Protein 3NFW (pdb70)

CATH classification: 2.30.110.10

Foldseek 3Di:
DVVVVVVVVLQVVLQDKFFKKWKWFAAPHDIATAIFGQKDFDDVVQGKIKGKAFPPDPRVVRCVVLQWIKIFTAAQVCPVLNVLRVDPDPPSCVPWDWDADPSGITDTPHTQKMFIWGFDDWADDPRIIMTMTGTDDMDGDPPRDPWTWMGGSRDIDIDDVVPDDDDDDDPPVDDDPVD/DDDDDDDPVVVLQVVLQDKFFKKWKWFAAPRAIDIAIFGQKAFDDVVQGKIKGKAFPPDPRVVRLVVVQWMKIFTAAQVCPVLNVLRPDPDPRSCVPWDWDADPVGITDTPHTQKMWIWGWDDWADDPRIIMTMTGTDDMDRPPHDDPWTWMGGSRDIDIDDVVPDDADDDPPPVDDDPPHD/DVVVVVVVVVLQVVLQDKFFKKWKWFDAPNHIDTAIFGQKAFDDVVQGKIKGKAFPPDPRVVRCVVVQWMKIFTAAQVCPVLNVLRVDPDPPSCVVWDWDADPSGITDTPPTQKMFIWGFDDWADDPRIIMTMTGTDDMDGDPPRDPWTWMGGSRDIDIDDVVPDDADDDDPPVDDDPPHD/DDDDDDDPVVVLQVVLQDKFFKKWKWFDAPRDIDTAIFGQKAFDDVVQGKIKGKAFPPDPRVVRLVVLQWMKIFTAAQVCPVLNVLRVDPPPRSCVPWDWDADPSGITDTPPTQKMFIWGWDDWADDPRIIMTMTGTPDMDRPPHDDPWTWMGGSRDIDIDDVVPDDADDDPPPPPDDPPHD

InterPro domains:
  IPR002563 Flavin reductase like domain [PF01613] (17-162)
  IPR002563 Flavin reductase like domain [SM00903] (16-161)
  IPR012349 FMN-binding split barrel [G3DSA:2.30.110.10] (4-189)
  IPR050268 NADH-dependent flavin reductase [PTHR30466] (6-169)
  IPR054682 Flavin-dependent monooxygenase, reductase subunit HsaB [NF045630] (4-189)

Structure (mmCIF, N/CA/C/O backbone):
data_3NFW
#
_entry.id   3NFW
#
_cell.length_a   48.450
_cell.length_b   91.020
_cell.length_c   165.640
_cell.angle_alpha   90.00
_cell.angle_beta   90.00
_cell.angle_gamma   90.00
#
_symmetry.space_group_name_H-M   'P 21 21 21'
#
loop_
_entity.id
_entity.type
_entity.pdbx_description
1 polymer 'Flavin reductase-like, FMN-binding protein'
2 non-polymer GLYCEROL
3 water water
#
loop_
_atom_site.group_PDB
_atom_site.id
_atom_site.type_symbol
_atom_site.label_atom_id
_atom_site.label_alt_id
_atom_site.label_comp_id
_atom_site.label_asym_id
_atom_site.label_entity_id
_atom_site.label_seq_id
_atom_site.pdbx_PDB_ins_code
_atom_site.Cartn_x
_atom_site.Cartn_y
_atom_site.Cartn_z
_atom_site.occupancy
_atom_site.B_iso_or_equiv
_atom_site.auth_seq_id
_atom_site.auth_comp_id
_atom_site.auth_asym_id
_atom_site.auth_atom_id
_atom_site.pdbx_PDB_model_num
ATOM 1 N N . ALA A 1 25 ? 46.362 -2.631 17.193 1.00 33.21 3 ALA A N 1
ATOM 2 C CA . ALA A 1 25 ? 46.022 -1.405 16.402 1.00 32.89 3 ALA A CA 1
ATOM 3 C C . ALA A 1 25 ? 44.518 -1.293 16.157 1.00 32.39 3 ALA A C 1
ATOM 4 O O . ALA A 1 25 ? 43.986 -0.185 16.013 1.00 31.67 3 ALA A O 1
ATOM 6 N N . GLU A 1 26 ? 43.845 -2.442 16.107 1.00 32.00 4 GLU A N 1
ATOM 7 C CA . GLU A 1 26 ? 42.383 -2.499 16.015 1.00 31.19 4 GLU A CA 1
ATOM 8 C C . GLU A 1 26 ? 41.751 -1.882 17.265 1.00 30.18 4 GLU A C 1
ATOM 9 O O . GLU A 1 26 ? 40.831 -1.052 17.170 1.00 29.88 4 GLU A O 1
ATOM 11 N N . ALA A 1 27 ? 42.262 -2.277 18.431 1.00 29.20 5 ALA A N 1
ATOM 12 C CA . ALA A 1 27 ? 41.754 -1.784 19.708 1.00 27.64 5 ALA A CA 1
ATOM 13 C C . ALA A 1 27 ? 42.025 -0.288 19.913 1.00 26.68 5 ALA A C 1
ATOM 14 O O . ALA A 1 27 ? 41.207 0.403 20.508 1.00 25.37 5 ALA A O 1
ATOM 16 N N . ILE A 1 28 ? 43.167 0.203 19.427 1.00 25.81 6 ILE A N 1
ATOM 17 C CA . ILE A 1 28 ? 43.453 1.642 19.477 1.00 25.11 6 ILE A CA 1
ATOM 18 C C . ILE A 1 28 ? 42.512 2.440 18.573 1.00 24.56 6 ILE A C 1
ATOM 19 O O . ILE A 1 28 ? 42.055 3.533 18.952 1.00 23.26 6 ILE A O 1
ATOM 24 N N . ASP A 1 29 ? 42.219 1.893 17.392 1.00 24.51 7 ASP A N 1
ATOM 25 C CA . ASP A 1 29 ? 41.273 2.523 16.462 1.00 24.20 7 ASP A CA 1
ATOM 26 C C . ASP A 1 29 ? 39.899 2.675 17.108 1.00 23.47 7 ASP A C 1
ATOM 27 O O . ASP A 1 29 ? 39.234 3.705 16.954 1.00 23.15 7 ASP A O 1
ATOM 29 N N . GLN A 1 30 ? 39.488 1.642 17.838 1.00 23.05 8 GLN A N 1
ATOM 30 C CA . GLN A 1 30 ? 38.203 1.649 18.530 1.00 22.51 8 GLN A CA 1
ATOM 31 C C . GLN A 1 30 ? 38.202 2.647 19.698 1.00 21.03 8 GLN A C 1
ATOM 32 O O . GLN A 1 30 ? 37.221 3.357 19.898 1.00 20.01 8 GLN A O 1
ATOM 38 N N . ARG A 1 31 ? 39.314 2.738 20.433 1.00 20.38 9 ARG A N 1
ATOM 39 C CA . ARG A 1 31 ? 39.465 3.735 21.509 1.00 19.55 9 ARG A CA 1
ATOM 40 C C . ARG A 1 31 ? 39.360 5.176 20.995 1.00 19.61 9 ARG A C 1
ATOM 41 O O . ARG A 1 31 ? 38.711 6.021 21.621 1.00 18.97 9 ARG A O 1
ATOM 49 N N . THR A 1 32 ? 39.966 5.450 19.838 1.00 19.18 10 THR A N 1
ATOM 50 C CA . THR A 1 32 ? 39.830 6.756 19.183 1.00 18.92 10 THR A CA 1
ATOM 51 C C . THR A 1 32 ? 38.391 7.114 18.800 1.00 17.71 10 THR A C 1
ATOM 52 O O . THR A 1 32 ? 37.981 8.252 19.022 1.00 17.38 10 THR A O 1
ATOM 56 N N . PHE A 1 33 ? 37.656 6.175 18.200 1.00 16.78 11 PHE A N 1
ATOM 57 C CA . PHE A 1 33 ? 36.223 6.362 17.922 1.00 16.28 11 PHE A CA 1
ATOM 58 C C . PHE A 1 33 ? 35.483 6.742 19.210 1.00 15.74 11 PHE A C 1
ATOM 59 O O . PHE A 1 33 ? 34.738 7.718 19.240 1.00 14.77 11 PHE A O 1
ATOM 67 N N . ARG A 1 34 ? 35.694 5.983 20.283 1.00 15.27 12 ARG A N 1
ATOM 68 C CA . ARG A 1 34 ? 34.998 6.274 21.547 1.00 16.17 12 ARG A CA 1
ATOM 69 C C . ARG A 1 34 ? 35.284 7.677 22.090 1.00 15.78 12 ARG A C 1
ATOM 70 O O . ARG A 1 34 ? 34.367 8.389 22.527 1.00 15.24 12 ARG A O 1
ATOM 78 N N . ARG A 1 35 ? 36.557 8.078 22.066 1.00 14.96 13 ARG A N 1
ATOM 79 C CA . ARG A 1 35 ? 36.976 9.397 22.575 1.00 14.97 13 ARG A CA 1
ATOM 80 C C . ARG A 1 35 ? 36.441 10.577 21.757 1.00 14.76 13 ARG A C 1
ATOM 81 O O . ARG A 1 35 ? 35.889 11.524 22.319 1.00 14.71 13 ARG A O 1
ATOM 89 N N . VAL A 1 36 ? 36.618 10.522 20.435 1.00 14.01 14 VAL A N 1
ATOM 90 C CA . VAL A 1 36 ? 36.167 11.580 19.528 1.00 14.05 14 VAL A CA 1
ATOM 91 C C . VAL A 1 36 ? 34.638 11.698 19.495 1.00 13.08 14 VAL A C 1
ATOM 92 O O . VAL A 1 36 ? 34.098 12.799 19.639 1.00 13.18 14 VAL A O 1
ATOM 96 N N . LEU A 1 37 ? 33.930 10.580 19.316 1.00 12.69 15 LEU A N 1
ATOM 97 C CA . LEU A 1 37 ? 32.448 10.630 19.364 1.00 11.98 15 LEU A CA 1
ATOM 98 C C . LEU A 1 37 ? 31.886 11.080 20.725 1.00 11.14 15 LEU A C 1
ATOM 99 O O . LEU A 1 37 ? 30.775 11.633 20.812 1.00 10.57 15 LEU A O 1
ATOM 104 N N . GLY A 1 38 ? 32.672 10.876 21.785 1.00 9.69 16 GLY A N 1
ATOM 105 C CA . GLY A 1 38 ? 32.332 11.385 23.120 1.00 10.65 16 GLY A CA 1
ATOM 106 C C . GLY A 1 38 ? 32.295 12.905 23.239 1.00 9.55 16 GLY A C 1
ATOM 107 O O . GLY A 1 38 ? 31.711 13.438 24.197 1.00 9.70 16 GLY A O 1
ATOM 108 N N . GLN A 1 39 ? 32.903 13.612 22.279 1.00 8.64 17 GLN A N 1
ATOM 109 C CA . GLN A 1 39 ? 32.803 15.080 22.255 1.00 8.46 17 GLN A CA 1
ATOM 110 C C . GLN A 1 39 ? 31.386 15.597 21.945 1.00 7.82 17 GLN A C 1
ATOM 111 O O . GLN A 1 39 ? 31.111 16.775 22.214 1.00 8.36 17 GLN A O 1
ATOM 117 N N . PHE A 1 40 ? 30.501 14.741 21.408 1.00 7.99 18 PHE A N 1
ATOM 118 C CA . PHE A 1 40 ? 29.078 15.111 21.225 1.00 8.40 18 PHE A CA 1
ATOM 119 C C . PHE A 1 40 ? 28.302 14.795 22.514 1.00 7.88 18 PHE A C 1
ATOM 120 O O . PHE A 1 40 ? 28.067 13.614 22.866 1.00 7.95 18 PHE A O 1
ATOM 128 N N . CYS A 1 41 ? 27.959 15.856 23.256 1.00 7.64 19 CYS A N 1
ATOM 129 C CA . CYS A 1 41 ? 27.251 15.721 24.539 1.00 8.07 19 CYS A CA 1
ATOM 130 C C . CYS A 1 41 ? 25.800 15.296 24.304 1.00 7.50 19 CYS A C 1
ATOM 131 O O . CYS A 1 41 ? 25.184 15.699 23.305 1.00 8.37 19 CYS A O 1
ATOM 134 N N . THR A 1 42 ? 25.256 14.470 25.210 1.00 8.52 20 THR A N 1
ATOM 135 C CA . THR A 1 42 ? 23.847 14.001 25.117 1.00 8.38 20 THR A CA 1
ATOM 136 C C . THR A 1 42 ? 23.171 13.951 26.493 1.00 8.50 20 THR A C 1
ATOM 137 O O . THR A 1 42 ? 23.841 13.937 27.532 1.00 8.61 20 THR A O 1
ATOM 141 N N . GLY A 1 43 ? 21.841 13.933 26.502 1.00 7.20 21 GLY A N 1
ATOM 142 C CA . GLY A 1 43 ? 21.080 13.459 27.684 1.00 7.85 21 GLY A CA 1
ATOM 143 C C . GLY A 1 43 ? 21.183 11.944 27.879 1.00 7.53 21 GLY A C 1
ATOM 144 O O . GLY A 1 43 ? 21.968 11.280 27.183 1.00 9.14 21 GLY A O 1
ATOM 145 N N . VAL A 1 44 ? 20.423 11.409 28.844 1.00 6.97 22 VAL A N 1
ATOM 146 C CA . VAL A 1 44 ? 20.418 9.976 29.176 1.00 7.72 22 VAL A CA 1
ATOM 147 C C . VAL A 1 44 ? 18.962 9.521 29.307 1.00 7.55 22 VAL A C 1
ATOM 148 O O . VAL A 1 44 ? 18.138 10.189 29.977 1.00 8.39 22 VAL A O 1
ATOM 152 N N . THR A 1 45 ? 18.614 8.405 28.650 1.00 8.00 23 THR A N 1
ATOM 153 C CA . THR A 1 45 ? 17.277 7.802 28.771 1.00 8.35 23 THR A CA 1
ATOM 154 C C . THR A 1 45 ? 17.339 6.399 29.414 1.00 8.29 23 THR A C 1
ATOM 155 O O . THR A 1 45 ? 18.370 5.731 29.347 1.00 8.48 23 THR A O 1
ATOM 159 N N . ILE A 1 46 ? 16.250 5.976 30.070 1.00 7.96 24 ILE A N 1
ATOM 160 C CA . ILE A 1 46 ? 15.977 4.535 30.304 1.00 8.14 24 ILE A CA 1
ATOM 161 C C . ILE A 1 46 ? 14.760 4.141 29.467 1.00 8.66 24 ILE A C 1
ATOM 162 O O . ILE A 1 46 ? 13.687 4.738 29.604 1.00 8.28 24 ILE A O 1
ATOM 167 N N . ILE A 1 47 ? 14.937 3.144 28.600 1.00 8.42 25 ILE A N 1
ATOM 168 C CA . ILE A 1 47 ? 13.895 2.672 27.666 1.00 8.64 25 ILE A CA 1
ATOM 169 C C . ILE A 1 47 ? 13.374 1.334 28.215 1.00 9.07 25 ILE A C 1
ATOM 170 O O . ILE A 1 47 ? 14.170 0.426 28.500 1.00 9.88 25 ILE A O 1
ATOM 175 N N . THR A 1 48 ? 12.051 1.253 28.415 1.00 9.47 26 THR A N 1
ATOM 176 C CA . THR A 1 48 ? 11.436 0.177 29.226 1.00 10.26 26 THR A CA 1
ATOM 177 C C . THR A 1 48 ? 10.271 -0.541 28.530 1.00 10.82 26 THR A C 1
ATOM 178 O O . THR A 1 48 ? 9.625 0.019 27.642 1.00 10.27 26 THR A O 1
ATOM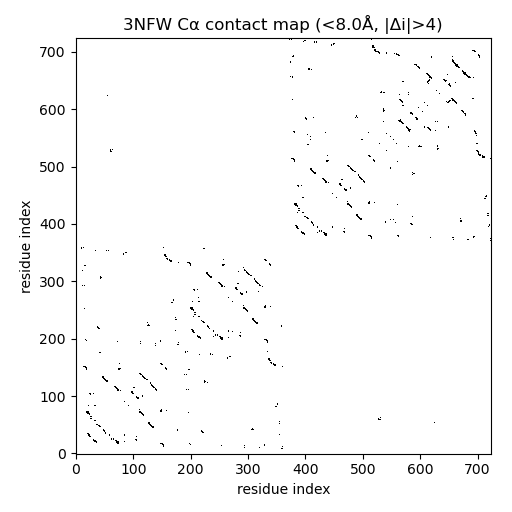 182 N N . THR A 1 49 ? 9.981 -1.764 28.995 1.00 11.40 27 THR A N 1
ATOM 183 C CA . THR A 1 49 ? 8.752 -2.508 28.633 1.00 13.88 27 THR A CA 1
ATOM 184 C C . THR A 1 49 ? 8.341 -3.447 29.783 1.00 14.88 27 THR A C 1
ATOM 185 O O . THR A 1 49 ? 9.020 -3.506 30.795 1.00 13.40 27 THR A O 1
ATOM 189 N N . VAL A 1 50 ? 7.221 -4.147 29.612 1.00 18.33 28 VAL A N 1
ATOM 190 C CA . VAL A 1 50 ? 6.822 -5.243 30.496 1.00 21.39 28 VAL A CA 1
ATOM 191 C C . VAL A 1 50 ? 6.619 -6.420 29.576 1.00 23.20 28 VAL A C 1
ATOM 192 O O . VAL A 1 50 ? 5.921 -6.309 28.560 1.00 24.00 28 VAL A O 1
ATOM 196 N N . HIS A 1 51 ? 7.245 -7.534 29.923 1.00 24.83 29 HIS A N 1
ATOM 197 C CA . HIS A 1 51 ? 7.129 -8.756 29.137 1.00 27.03 29 HIS A CA 1
ATOM 198 C C . HIS A 1 51 ? 6.733 -9.895 30.070 1.00 27.90 29 HIS A C 1
ATOM 199 O O . HIS A 1 51 ? 7.460 -10.232 31.018 1.00 28.58 29 HIS A O 1
ATOM 201 N N . GLU A 1 52 ? 5.553 -10.459 29.818 1.00 28.93 30 GLU A N 1
ATOM 202 C CA . GLU A 1 52 ? 4.957 -11.462 30.709 1.00 29.62 30 GLU A CA 1
ATOM 203 C C . GLU A 1 52 ? 5.060 -11.072 32.195 1.00 29.53 30 GLU A C 1
ATOM 204 O O . GLU A 1 52 ? 5.591 -11.825 33.015 1.00 30.65 30 GLU A O 1
ATOM 206 N N . GLY A 1 53 ? 4.581 -9.872 32.522 1.00 28.66 31 GLY A N 1
ATOM 207 C CA . GLY A 1 53 ? 4.404 -9.458 33.917 1.00 27.48 31 GLY A CA 1
ATOM 208 C C . GLY A 1 53 ? 5.507 -8.718 34.662 1.00 25.89 31 GLY A C 1
ATOM 209 O O . GLY A 1 53 ? 5.225 -8.078 35.685 1.00 26.79 31 GLY A O 1
ATOM 210 N N . ASN A 1 54 ? 6.750 -8.807 34.183 1.00 24.17 32 ASN A N 1
ATOM 211 C CA A ASN A 1 54 ? 7.888 -8.196 34.877 0.50 22.94 32 ASN A CA 1
ATOM 212 C CA B ASN A 1 54 ? 7.892 -8.196 34.874 0.50 22.96 32 ASN A CA 1
ATOM 213 C C . ASN A 1 54 ? 8.470 -6.987 34.135 1.00 21.50 32 ASN A C 1
ATOM 214 O O . ASN A 1 54 ? 8.521 -6.982 32.902 1.00 21.06 32 ASN A O 1
ATOM 223 N N . PRO A 1 55 ? 8.907 -5.952 34.888 1.00 19.68 33 PRO A N 1
ATOM 224 C CA . PRO A 1 55 ? 9.480 -4.797 34.176 1.00 17.81 33 PRO A CA 1
ATOM 225 C C . PRO A 1 55 ? 10.906 -5.058 33.646 1.00 16.83 33 PRO A C 1
ATOM 226 O O . PRO A 1 55 ? 11.715 -5.730 34.316 1.00 17.78 33 PRO A O 1
ATOM 230 N N . VAL A 1 56 ? 11.196 -4.522 32.456 1.00 15.16 34 VAL A N 1
ATOM 231 C CA . VAL A 1 56 ? 12.492 -4.685 31.771 1.00 14.69 34 VAL A CA 1
ATOM 232 C C . VAL A 1 56 ? 12.966 -3.293 31.310 1.00 13.44 34 VAL A C 1
ATOM 233 O O . VAL A 1 56 ? 12.147 -2.482 30.880 1.00 12.91 34 VAL A O 1
ATOM 237 N N . GLY A 1 57 ? 14.267 -2.999 31.411 1.00 12.01 35 GLY A N 1
ATOM 238 C CA . GLY A 1 57 ? 14.802 -1.751 30.834 1.00 11.99 35 GLY A CA 1
ATOM 239 C C . GLY A 1 57 ? 16.293 -1.728 30.553 1.00 10.97 35 GLY A C 1
ATOM 240 O O . GLY A 1 57 ? 17.034 -2.591 31.038 1.00 11.18 35 GLY A O 1
ATOM 241 N N . PHE A 1 58 ? 16.738 -0.717 29.801 1.00 10.33 36 PHE A N 1
ATOM 242 C CA . PHE A 1 58 ? 18.165 -0.461 29.560 1.00 10.16 36 PHE A CA 1
ATOM 243 C C . PHE A 1 58 ? 18.454 1.039 29.408 1.00 9.85 36 PHE A C 1
ATOM 244 O O . PHE A 1 58 ? 17.577 1.789 28.995 1.00 9.77 36 PHE A O 1
ATOM 252 N N . ALA A 1 59 ? 19.666 1.458 29.772 1.00 9.71 37 ALA A N 1
ATOM 253 C CA . ALA A 1 59 ? 20.130 2.843 29.580 1.00 10.15 37 ALA A CA 1
ATOM 254 C C . ALA A 1 59 ? 20.581 3.077 28.134 1.00 10.51 37 ALA A C 1
ATOM 255 O O . ALA A 1 59 ? 21.203 2.195 27.509 1.00 11.64 37 ALA A O 1
ATOM 257 N N . CYS A 1 60 ? 20.258 4.255 27.586 1.00 9.60 38 CYS A N 1
ATOM 258 C CA . CYS A 1 60 ? 20.556 4.562 26.174 1.00 9.97 38 CYS A CA 1
ATOM 259 C C . CYS A 1 60 ? 20.856 6.061 25.946 1.00 9.31 38 CYS A C 1
ATOM 260 O O . CYS A 1 60 ? 20.109 6.927 26.429 1.00 9.97 38 CYS A O 1
ATOM 263 N N . GLN A 1 61 ? 21.929 6.368 25.198 1.00 8.77 39 GLN A N 1
ATOM 264 C CA . GLN A 1 61 ? 22.194 7.759 24.775 1.00 9.46 39 GLN A CA 1
ATOM 265 C C . GLN A 1 61 ? 21.998 8.029 23.268 1.00 9.76 39 GLN A C 1
ATOM 266 O O . GLN A 1 61 ? 22.008 9.197 22.850 1.00 9.94 39 GLN A O 1
ATOM 272 N N . SER A 1 62 ? 21.823 6.965 22.471 1.00 10.15 40 SER A N 1
ATOM 273 C CA . SER A 1 62 ? 21.675 7.058 21.005 1.00 11.35 40 SER A CA 1
ATOM 274 C C . SER A 1 62 ? 20.212 7.282 20.614 1.00 11.73 40 SER A C 1
ATOM 275 O O . SER A 1 62 ? 19.632 6.545 19.792 1.00 13.08 40 SER A O 1
ATOM 278 N N . PHE A 1 63 ? 19.629 8.313 21.214 1.00 11.43 41 PHE A N 1
ATOM 279 C CA . PHE A 1 63 ? 18.220 8.669 21.068 1.00 10.42 41 PHE A CA 1
ATOM 280 C C . PHE A 1 63 ? 18.078 9.998 20.305 1.00 9.67 41 PHE A C 1
ATOM 281 O O . PHE A 1 63 ? 18.933 10.891 20.426 1.00 9.71 41 PHE A O 1
ATOM 289 N N . ALA A 1 64 ? 17.011 10.137 19.505 1.00 9.13 42 ALA A N 1
ATOM 290 C CA . ALA A 1 64 ? 16.700 11.422 18.828 1.00 9.20 42 ALA A CA 1
ATOM 291 C C . ALA A 1 64 ? 15.224 11.585 18.471 1.00 8.88 42 ALA A C 1
ATOM 292 O O . ALA A 1 64 ? 14.549 10.615 18.171 1.00 9.43 42 ALA A O 1
ATOM 294 N N . ALA A 1 65 ? 14.730 12.827 18.495 1.00 9.18 43 ALA A N 1
ATOM 295 C CA . ALA A 1 65 ? 13.462 13.158 17.829 1.00 8.85 43 ALA A CA 1
ATOM 296 C C . ALA A 1 65 ? 13.631 13.005 16.301 1.00 9.25 43 ALA A C 1
ATOM 297 O O . ALA A 1 65 ? 14.651 13.443 15.747 1.00 9.60 43 ALA A O 1
ATOM 299 N N . LEU A 1 66 ? 12.658 12.371 15.630 1.00 8.63 44 LEU A N 1
ATOM 300 C CA . LEU A 1 66 ? 12.763 12.034 14.185 1.00 8.93 44 LEU A CA 1
ATOM 301 C C . LEU A 1 66 ? 11.790 12.783 13.258 1.00 9.89 44 LEU A C 1
ATOM 302 O O . LEU A 1 66 ? 12.216 13.320 12.227 1.00 10.86 44 LEU A O 1
ATOM 307 N N . SER A 1 67 ? 10.503 12.800 13.601 1.00 10.28 45 SER A N 1
ATOM 308 C CA . SER A 1 67 ? 9.479 13.354 12.685 1.00 10.79 45 SER A CA 1
ATOM 309 C C . SER A 1 67 ? 8.331 13.959 13.473 1.00 11.64 45 SER A C 1
ATOM 310 O O . SER A 1 67 ? 7.980 13.462 14.533 1.00 10.95 45 SER A O 1
ATOM 313 N N . LEU A 1 68 ? 7.739 15.034 12.943 1.00 12.49 46 LEU A N 1
ATOM 314 C CA . LEU A 1 68 ? 6.578 15.668 13.571 1.00 15.13 46 LEU A CA 1
ATOM 315 C C . LEU A 1 68 ? 5.263 15.076 13.042 1.00 16.21 46 LEU A C 1
ATOM 316 O O . LEU A 1 68 ? 4.341 14.790 13.820 1.00 17.47 46 LEU A O 1
ATOM 321 N N . ASP A 1 69 ? 5.185 14.889 11.725 1.00 17.05 47 ASP A N 1
ATOM 322 C CA . ASP A 1 69 ? 4.000 14.339 11.070 1.00 18.51 47 ASP A CA 1
ATOM 323 C C . ASP A 1 69 ? 4.409 13.238 10.079 1.00 17.54 47 ASP A C 1
ATOM 324 O O . ASP A 1 69 ? 4.915 13.547 8.984 1.00 18.81 47 ASP A O 1
ATOM 329 N N . PRO A 1 70 ? 4.244 11.950 10.469 1.00 16.59 48 PRO A N 1
ATOM 330 C CA . PRO A 1 70 ? 3.713 11.450 11.755 1.00 15.67 48 PRO A CA 1
ATOM 331 C C . PRO A 1 70 ? 4.718 11.648 12.903 1.00 14.23 48 PRO A C 1
ATOM 332 O O . PRO A 1 70 ? 5.903 11.816 12.642 1.00 13.12 48 PRO A O 1
ATOM 336 N N . PRO A 1 71 ? 4.254 11.621 14.168 1.00 12.82 49 PRO A N 1
ATOM 337 C CA . PRO A 1 71 ? 5.176 11.825 15.304 1.00 11.71 49 PRO A CA 1
ATOM 338 C C . PRO A 1 71 ? 6.034 10.569 15.583 1.00 11.55 49 PRO A C 1
ATOM 339 O O . PRO A 1 71 ? 5.501 9.519 15.990 1.00 11.97 49 PRO A O 1
ATOM 343 N N . LEU A 1 72 ? 7.341 10.680 15.332 1.00 9.99 50 LEU A N 1
ATOM 344 C CA . LEU A 1 72 ? 8.282 9.546 15.477 1.00 9.42 50 LEU A CA 1
ATOM 345 C C . LEU A 1 72 ? 9.518 9.925 16.272 1.00 8.88 50 LEU A C 1
ATOM 346 O O . LEU A 1 72 ? 9.949 11.086 16.231 1.00 8.69 50 LEU A O 1
ATOM 351 N N . VAL A 1 73 ? 10.073 8.924 16.969 1.00 8.48 51 VAL A N 1
ATOM 352 C CA . VAL A 1 73 ? 11.422 8.988 17.591 1.00 8.77 51 VAL A CA 1
ATOM 353 C C . VAL A 1 73 ? 12.298 7.815 17.098 1.00 8.34 51 VAL A C 1
ATOM 354 O O . VAL A 1 73 ? 11.794 6.860 16.469 1.00 8.74 51 VAL A O 1
ATOM 358 N N . LEU A 1 74 ? 13.606 7.878 17.374 1.00 8.16 52 LEU A N 1
ATOM 359 C CA . LEU A 1 74 ? 14.480 6.707 17.153 1.00 8.89 52 LEU A CA 1
ATOM 360 C C . LEU A 1 74 ? 15.425 6.419 18.308 1.00 8.49 52 LEU A C 1
ATOM 361 O O . LEU A 1 74 ? 15.781 7.329 19.072 1.00 8.85 52 LEU A O 1
ATOM 366 N N . PHE A 1 75 ? 15.843 5.154 18.421 1.00 7.93 53 PHE A N 1
ATOM 367 C CA . PHE A 1 75 ? 16.945 4.755 19.343 1.00 8.34 53 PHE A CA 1
ATOM 368 C C . PHE A 1 75 ? 17.746 3.586 18.754 1.00 8.80 53 PHE A C 1
ATOM 369 O O . PHE A 1 75 ? 17.240 2.862 17.890 1.00 7.62 53 PHE A O 1
ATOM 377 N N . CYS A 1 76 ? 18.990 3.424 19.214 1.00 8.41 54 CYS A N 1
ATOM 378 C CA . CYS A 1 76 ? 19.921 2.455 18.597 1.00 8.83 54 CYS A CA 1
ATOM 379 C C . CYS A 1 76 ? 20.474 1.467 19.631 1.00 9.24 54 CYS A C 1
ATOM 380 O O . CYS A 1 76 ? 21.499 1.749 20.272 1.00 10.05 54 CYS A O 1
ATOM 383 N N . PRO A 1 77 ? 19.810 0.299 19.796 1.00 8.67 55 PRO A N 1
ATOM 384 C CA . PRO A 1 77 ? 20.358 -0.742 20.690 1.00 9.31 55 PRO A CA 1
ATOM 385 C C . PRO A 1 77 ? 21.470 -1.574 20.021 1.00 9.99 55 PRO A C 1
ATOM 386 O O . PRO A 1 77 ? 21.544 -1.642 18.783 1.00 10.29 55 PRO A O 1
ATOM 390 N N . THR A 1 78 ? 22.340 -2.197 20.820 1.00 10.72 56 THR A N 1
ATOM 391 C CA . THR A 1 78 ? 23.338 -3.133 20.249 1.00 11.81 56 THR A CA 1
ATOM 392 C C . THR A 1 78 ? 22.647 -4.399 19.692 1.00 12.37 56 THR A C 1
ATOM 393 O O . THR A 1 78 ? 21.538 -4.749 20.115 1.00 12.22 56 THR A O 1
ATOM 397 N N . LYS A 1 79 ? 23.302 -5.073 18.749 1.00 13.27 57 LYS A N 1
ATOM 398 C CA . LYS A 1 79 ? 22.779 -6.321 18.182 1.00 14.52 57 LYS A CA 1
ATOM 399 C C . LYS A 1 79 ? 22.810 -7.460 19.204 1.00 14.94 57 LYS A C 1
ATOM 400 O O . LYS A 1 79 ? 22.122 -8.483 19.023 1.00 16.33 57 LYS A O 1
ATOM 406 N N . VAL A 1 80 ? 23.599 -7.283 20.264 1.00 15.00 58 VAL A N 1
ATOM 407 C CA . VAL A 1 80 ? 23.684 -8.265 21.358 1.00 15.87 58 VAL A CA 1
ATOM 408 C C . VAL A 1 80 ? 22.808 -7.960 22.599 1.00 16.21 58 VAL A C 1
ATOM 409 O O . VAL A 1 80 ? 22.849 -8.696 23.588 1.00 17.70 58 VAL A O 1
ATOM 413 N N . SER A 1 81 ? 22.012 -6.891 22.533 1.00 16.08 59 SER A N 1
ATOM 414 C CA . SER A 1 81 ? 21.130 -6.460 23.635 1.00 16.18 59 SER A CA 1
ATOM 415 C C . SER A 1 81 ? 19.995 -7.433 23.990 1.00 17.01 59 SER A C 1
ATOM 416 O O . SER A 1 81 ? 19.165 -7.756 23.138 1.00 18.57 59 SER A O 1
ATOM 419 N N . ARG A 1 82 ? 19.943 -7.874 25.249 1.00 16.27 60 ARG A N 1
ATOM 420 C CA . ARG A 1 82 ? 18.821 -8.689 25.733 1.00 17.16 60 ARG A CA 1
ATOM 421 C C . ARG A 1 82 ? 17.548 -7.868 25.945 1.00 15.77 60 ARG A C 1
ATOM 422 O O . ARG A 1 82 ? 16.429 -8.352 25.709 1.00 15.73 60 ARG A O 1
ATOM 430 N N . SER A 1 83 ? 17.718 -6.618 26.377 1.00 15.14 61 SER A N 1
ATOM 431 C CA . SER A 1 83 ? 16.580 -5.743 26.650 1.00 14.43 61 SER A CA 1
ATOM 432 C C . SER A 1 83 ? 15.784 -5.372 25.398 1.00 13.31 61 SER A C 1
ATOM 433 O O . SER A 1 83 ? 14.548 -5.378 25.430 1.00 13.06 61 SER A O 1
ATOM 436 N N . TRP A 1 84 ? 16.477 -5.055 24.297 1.00 12.48 62 TRP A N 1
ATOM 437 C CA . TRP A 1 84 ? 15.787 -4.819 23.025 1.00 11.95 62 TRP A CA 1
ATOM 438 C C . TRP A 1 84 ? 14.922 -6.019 22.589 1.00 11.63 62 TRP A C 1
ATOM 439 O O . TRP A 1 84 ? 13.828 -5.821 22.065 1.00 11.17 62 TRP A O 1
ATOM 450 N N . LYS A 1 85 ? 15.390 -7.252 22.811 1.00 11.57 63 LYS A N 1
ATOM 451 C CA . LYS A 1 85 ? 14.584 -8.413 22.396 1.00 11.45 63 LYS A CA 1
ATOM 452 C C . LYS A 1 85 ? 13.230 -8.512 23.128 1.00 12.39 63 LYS A C 1
ATOM 453 O O . LYS A 1 85 ? 12.225 -8.939 22.536 1.00 12.19 63 LYS A O 1
ATOM 459 N N . ALA A 1 86 ? 13.190 -8.096 24.399 1.00 12.29 64 ALA A N 1
ATOM 460 C CA . ALA A 1 86 ? 11.902 -7.979 25.115 1.00 12.45 64 ALA A CA 1
ATOM 461 C C . ALA A 1 86 ? 10.955 -6.899 24.537 1.00 12.23 64 ALA A C 1
ATOM 462 O O . ALA A 1 86 ? 9.745 -7.101 24.494 1.00 12.69 64 ALA A O 1
ATOM 464 N N . ILE A 1 87 ? 11.510 -5.748 24.137 1.00 12.09 65 ILE A N 1
ATOM 465 C CA . ILE A 1 87 ? 10.747 -4.697 23.448 1.00 11.98 65 ILE A CA 1
ATOM 466 C C . ILE A 1 87 ? 10.219 -5.176 22.082 1.00 12.15 65 ILE A C 1
ATOM 467 O O . ILE A 1 87 ? 9.046 -4.945 21.726 1.00 13.00 65 ILE A O 1
ATOM 472 N N . GLU A 1 88 ? 11.076 -5.840 21.308 1.00 12.03 66 GLU A N 1
ATOM 473 C CA . GLU A 1 88 ? 10.664 -6.394 20.014 1.00 13.42 66 GLU A CA 1
ATOM 474 C C . GLU A 1 88 ? 9.488 -7.383 20.159 1.00 13.37 66 GLU A C 1
ATOM 475 O O . GLU A 1 88 ? 8.572 -7.417 19.315 1.00 14.54 66 GLU A O 1
ATOM 481 N N . ALA A 1 89 ? 9.508 -8.170 21.236 1.00 13.60 67 ALA A N 1
ATOM 482 C CA . ALA A 1 89 ? 8.457 -9.150 21.505 1.00 14.10 67 ALA A CA 1
ATOM 483 C C . ALA A 1 89 ? 7.130 -8.502 21.892 1.00 14.35 67 ALA A C 1
ATOM 484 O O . ALA A 1 89 ? 6.075 -8.941 21.426 1.00 16.07 67 ALA A O 1
ATOM 486 N N . SER A 1 90 ? 7.174 -7.470 22.734 1.00 14.38 68 SER A N 1
ATOM 487 C CA . SER A 1 90 ? 5.943 -6.806 23.173 1.00 14.47 68 SER A CA 1
ATOM 488 C C . SER A 1 90 ? 5.410 -5.825 22.142 1.00 14.49 68 SER A C 1
ATOM 489 O O . SER A 1 90 ? 4.207 -5.562 22.105 1.00 15.67 68 SER A O 1
ATOM 492 N N . GLY A 1 91 ? 6.319 -5.258 21.340 1.00 13.92 69 GLY A N 1
ATOM 493 C CA . GLY A 1 91 ? 5.967 -4.195 20.373 1.00 13.14 69 GLY A CA 1
ATOM 494 C C . GLY A 1 91 ? 5.700 -2.805 20.959 1.00 12.20 69 GLY A C 1
ATOM 495 O O . GLY A 1 91 ? 5.209 -1.929 20.240 1.00 12.13 69 GLY A O 1
ATOM 496 N N . ARG A 1 92 ? 5.997 -2.614 22.249 1.00 12.27 70 ARG A N 1
ATOM 497 C CA . ARG A 1 92 ? 5.692 -1.379 23.001 1.00 11.95 70 ARG A CA 1
ATOM 498 C C . ARG A 1 92 ? 6.891 -0.970 23.857 1.00 11.06 70 ARG A C 1
ATOM 499 O O . ARG A 1 92 ? 7.594 -1.842 24.382 1.00 10.81 70 ARG A O 1
ATOM 507 N N . PHE A 1 93 ? 7.130 0.342 23.995 1.00 9.98 71 PHE A N 1
ATOM 508 C CA . PHE A 1 93 ? 8.154 0.851 24.930 1.00 10.10 71 PHE A CA 1
ATOM 509 C C . PHE A 1 93 ? 7.863 2.268 25.424 1.00 10.13 71 PHE A C 1
ATOM 510 O O . PHE A 1 93 ? 7.169 3.028 24.745 1.00 10.80 71 PHE A O 1
ATOM 518 N N . CYS A 1 94 ? 8.403 2.625 26.596 1.00 9.60 72 CYS A N 1
ATOM 519 C CA . CYS A 1 94 ? 8.379 4.002 27.100 1.00 10.45 72 CYS A CA 1
ATOM 520 C C . CYS A 1 94 ? 9.822 4.541 27.189 1.00 9.24 72 CYS A C 1
ATOM 521 O O . CYS A 1 94 ? 10.728 3.839 27.679 1.00 9.73 72 CYS A O 1
ATOM 524 N N . VAL A 1 95 ? 10.033 5.774 26.718 1.00 8.32 73 VAL A N 1
ATOM 525 C CA . VAL A 1 95 ? 11.318 6.487 26.878 1.00 8.61 73 VAL A CA 1
ATOM 526 C C . VAL A 1 95 ? 11.237 7.428 28.108 1.00 8.15 73 VAL A C 1
ATOM 527 O O . VAL A 1 95 ? 10.404 8.347 28.133 1.00 9.67 73 VAL A O 1
ATOM 531 N N . ASN A 1 96 ? 12.080 7.176 29.111 1.00 8.04 74 ASN A N 1
ATOM 532 C CA . ASN A 1 96 ? 12.199 8.067 30.295 1.00 8.12 74 ASN A CA 1
ATOM 533 C C . ASN A 1 96 ? 13.445 8.966 30.188 1.00 8.48 74 ASN A C 1
ATOM 534 O O . ASN A 1 96 ? 14.574 8.466 30.198 1.00 9.97 74 ASN A O 1
ATOM 539 N N . ILE A 1 97 ? 13.244 10.283 30.080 1.00 7.61 75 ILE A N 1
ATOM 540 C CA . ILE A 1 97 ? 14.364 11.264 30.034 1.00 7.73 75 ILE A CA 1
ATOM 541 C C . ILE A 1 97 ? 14.787 11.678 31.463 1.00 7.75 75 ILE A C 1
ATOM 542 O O . ILE A 1 97 ? 13.979 12.212 32.219 1.00 8.67 75 ILE A O 1
ATOM 547 N N . LEU A 1 98 ? 16.048 11.448 31.821 1.00 7.69 76 LEU A N 1
ATOM 548 C CA . LEU A 1 98 ? 16.482 11.512 33.230 1.00 8.15 76 LEU A CA 1
ATOM 549 C C . LEU A 1 98 ? 16.916 12.910 33.712 1.00 8.16 76 LEU A C 1
ATOM 550 O O . LEU A 1 98 ? 17.578 13.660 32.985 1.00 7.96 76 LEU A O 1
ATOM 555 N N . HIS A 1 99 ? 16.540 13.219 34.962 1.00 8.72 77 HIS A N 1
ATOM 556 C CA . HIS A 1 99 ? 16.971 14.388 35.728 1.00 8.55 77 HIS A CA 1
ATOM 557 C C . HIS A 1 99 ? 18.365 14.125 36.341 1.00 9.53 77 HIS A C 1
ATOM 558 O O . HIS A 1 99 ? 18.750 12.966 36.567 1.00 8.78 77 HIS A O 1
ATOM 565 N N . GLU A 1 100 ? 19.120 15.194 36.619 1.00 10.95 78 GLU A N 1
ATOM 566 C CA . GLU A 1 100 ? 20.457 15.025 37.222 1.00 12.07 78 GLU A CA 1
ATOM 567 C C . GLU A 1 100 ? 20.427 14.292 38.589 1.00 12.36 78 GLU A C 1
ATOM 568 O O . GLU A 1 100 ? 21.382 13.586 38.932 1.00 13.08 78 GLU A O 1
ATOM 574 N N . LYS A 1 101 ? 19.331 14.426 39.335 1.00 12.39 79 LYS A N 1
ATOM 575 C CA . LYS A 1 101 ? 19.179 13.675 40.603 1.00 13.40 79 LYS A CA 1
ATOM 576 C C . LYS A 1 101 ? 19.055 12.143 40.406 1.00 13.62 79 LYS A C 1
ATOM 577 O O . LYS A 1 101 ? 19.143 11.373 41.381 1.00 15.19 79 LYS A O 1
ATOM 583 N N . GLN A 1 102 ? 18.877 11.690 39.163 1.00 12.91 80 GLN A N 1
ATOM 584 C CA . GLN A 1 102 ? 18.720 10.253 38.857 1.00 12.90 80 GLN A CA 1
ATOM 585 C C . GLN A 1 102 ? 20.030 9.579 38.365 1.00 13.47 80 GLN A C 1
ATOM 586 O O . GLN A 1 102 ? 19.997 8.516 37.736 1.00 12.55 80 GLN A O 1
ATOM 592 N N . GLN A 1 103 ? 21.193 10.154 38.682 1.00 14.45 81 GLN A N 1
ATOM 593 C CA . GLN A 1 103 ? 22.467 9.508 38.299 1.00 15.89 81 GLN A CA 1
ATOM 594 C C . GLN A 1 103 ? 22.550 8.031 38.775 1.00 16.51 81 GLN A C 1
ATOM 595 O O . GLN A 1 103 ? 23.093 7.176 38.055 1.00 15.95 81 GLN A O 1
ATOM 601 N N . HIS A 1 104 ? 21.970 7.752 39.951 1.00 17.19 82 HIS A N 1
ATOM 602 C CA . HIS A 1 104 ? 21.907 6.399 40.565 1.00 18.45 82 HIS A CA 1
ATOM 603 C C . HIS A 1 104 ? 21.113 5.372 39.747 1.00 17.44 82 HIS A C 1
ATOM 604 O O . HIS A 1 104 ? 21.465 4.169 39.715 1.00 18.09 82 HIS A O 1
ATOM 611 N N . VAL A 1 105 ? 20.043 5.845 39.116 1.00 15.38 83 VAL A N 1
ATOM 612 C CA . VAL A 1 105 ? 19.191 5.040 38.232 1.00 15.20 83 VAL A CA 1
ATOM 613 C C . VAL A 1 105 ? 19.991 4.596 37.001 1.00 13.70 83 VAL A C 1
ATOM 614 O O . VAL A 1 105 ? 19.980 3.415 36.638 1.00 12.98 83 VAL A O 1
ATOM 618 N N . SER A 1 106 ? 20.665 5.547 36.353 1.00 13.40 84 SER A N 1
ATOM 619 C CA . SER A 1 106 ? 21.493 5.249 35.187 1.00 12.84 84 SER A CA 1
ATOM 620 C C . SER A 1 106 ? 22.577 4.202 35.524 1.00 13.60 84 SER A C 1
ATOM 621 O O . SER A 1 106 ? 22.743 3.203 34.798 1.00 13.32 84 SER A O 1
ATOM 624 N N . ALA A 1 107 ? 23.279 4.426 36.640 1.00 14.37 85 ALA A N 1
ATOM 625 C CA . ALA A 1 107 ? 24.312 3.502 37.116 1.00 15.89 85 ALA A CA 1
ATOM 626 C C . ALA A 1 107 ? 23.773 2.096 37.384 1.00 16.48 85 ALA A C 1
ATOM 627 O O . ALA A 1 107 ? 24.445 1.106 37.062 1.00 17.44 85 ALA A O 1
ATOM 629 N N . ARG A 1 108 ? 22.569 2.009 37.956 1.00 16.78 86 ARG A N 1
ATOM 630 C CA . ARG A 1 108 ? 21.910 0.717 38.213 1.00 17.27 86 ARG A CA 1
ATOM 631 C C . ARG A 1 108 ? 21.641 -0.060 36.925 1.00 17.08 86 ARG A C 1
ATOM 632 O O . ARG A 1 108 ? 21.931 -1.260 36.842 1.00 17.06 86 ARG A O 1
ATOM 640 N N . PHE A 1 109 ? 21.099 0.617 35.915 1.00 16.55 87 PHE A N 1
ATOM 641 C CA . PHE A 1 109 ? 20.796 -0.049 34.646 1.00 16.94 87 PHE A CA 1
ATOM 642 C C . PHE A 1 109 ? 22.046 -0.446 33.846 1.00 18.31 87 PHE A C 1
ATOM 643 O O . PHE A 1 109 ? 22.000 -1.370 33.025 1.00 18.61 87 PHE A O 1
ATOM 651 N N . GLY A 1 110 ? 23.155 0.231 34.130 1.00 19.23 88 GLY A N 1
ATOM 652 C CA . GLY A 1 110 ? 24.445 -0.055 33.491 1.00 20.80 88 GLY A CA 1
ATOM 653 C C . GLY A 1 110 ? 25.200 -1.249 34.060 1.00 22.21 88 GLY A C 1
ATOM 654 O O . GLY A 1 110 ? 26.174 -1.716 33.456 1.00 22.04 88 GLY A O 1
ATOM 655 N N . SER A 1 111 ? 24.749 -1.749 35.209 1.00 23.11 89 SER A N 1
ATOM 656 C CA . SER A 1 111 ? 25.441 -2.815 35.938 1.00 24.45 89 SER A CA 1
ATOM 657 C C . SER A 1 111 ? 24.941 -4.205 35.545 1.00 25.42 89 SER A C 1
ATOM 658 O O . SER A 1 111 ? 24.051 -4.340 34.705 1.00 25.07 89 SER A O 1
ATOM 661 N N . ARG A 1 112 ? 25.522 -5.236 36.159 1.00 27.33 90 ARG A N 1
ATOM 662 C CA . ARG A 1 112 ? 25.082 -6.617 35.943 1.00 28.95 90 ARG A CA 1
ATOM 663 C C . ARG A 1 112 ? 24.158 -7.112 37.056 1.00 29.46 90 ARG A C 1
ATOM 664 O O . ARG A 1 112 ? 23.771 -8.286 37.070 1.00 30.05 90 ARG A O 1
ATOM 672 N N . GLU A 1 113 ? 23.814 -6.218 37.983 1.00 29.75 91 GLU A N 1
ATOM 673 C CA . GLU A 1 113 ? 22.927 -6.538 39.102 1.00 30.24 91 GLU A CA 1
ATOM 674 C C . GLU A 1 113 ? 21.545 -7.016 38.636 1.00 30.18 91 GLU A C 1
ATOM 675 O O . GLU A 1 113 ? 20.979 -6.469 37.681 1.00 29.89 91 GLU A O 1
ATOM 677 N N . PRO A 1 114 ? 21.007 -8.063 39.293 1.00 30.55 92 PRO A N 1
ATOM 678 C CA . PRO A 1 114 ? 19.650 -8.522 38.988 1.00 30.28 92 PRO A CA 1
ATOM 679 C C . PRO A 1 114 ? 18.565 -7.637 39.627 1.00 29.74 92 PRO A C 1
ATOM 680 O O . PRO A 1 114 ? 18.868 -6.828 40.515 1.00 29.62 92 PRO A O 1
ATOM 684 N N . ASP A 1 115 ? 17.323 -7.793 39.161 1.00 29.10 93 ASP A N 1
ATOM 685 C CA . ASP A 1 115 ? 16.163 -7.0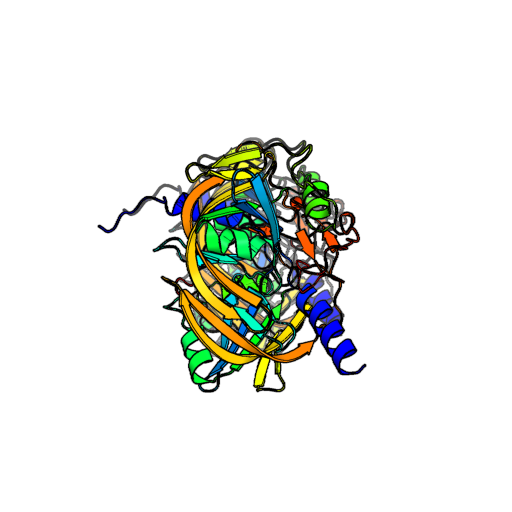38 39.662 1.00 28.30 93 ASP A CA 1
ATOM 686 C C . ASP A 1 115 ? 16.443 -5.534 39.680 1.00 27.41 93 ASP A C 1
ATOM 687 O O . ASP A 1 115 ? 16.570 -4.919 40.740 1.00 27.18 93 ASP A O 1
ATOM 689 N N . LYS A 1 116 ? 16.528 -4.949 38.490 1.00 26.30 94 LYS A N 1
ATOM 690 C CA . LYS A 1 116 ? 16.961 -3.561 38.337 1.00 25.28 94 LYS A CA 1
ATOM 691 C C . LYS A 1 116 ? 15.958 -2.497 38.819 1.00 24.51 94 LYS A C 1
ATOM 692 O O . LYS A 1 116 ? 16.355 -1.377 39.140 1.00 24.82 94 LYS A O 1
ATOM 698 N N . PHE A 1 117 ? 14.675 -2.852 38.902 1.00 24.10 95 PHE A N 1
ATOM 699 C CA . PHE A 1 117 ? 13.651 -1.912 39.379 1.00 23.97 95 PHE A CA 1
ATOM 700 C C . PHE A 1 117 ? 13.449 -1.907 40.909 1.00 25.00 95 PHE A C 1
ATOM 701 O O . PHE A 1 117 ? 12.628 -1.141 41.423 1.00 24.86 95 PHE A O 1
ATOM 709 N N . ALA A 1 118 ? 14.189 -2.750 41.629 1.00 25.84 96 ALA A N 1
ATOM 710 C CA . ALA A 1 118 ? 14.080 -2.792 43.101 1.00 26.79 96 ALA A CA 1
ATOM 711 C C . ALA A 1 118 ? 14.487 -1.451 43.721 1.00 27.14 96 ALA A C 1
ATOM 712 O O . ALA A 1 118 ? 15.543 -0.894 43.394 1.00 27.71 96 ALA A O 1
ATOM 714 N N . GLY A 1 119 ? 13.635 -0.910 44.584 1.00 27.15 97 GLY A N 1
ATOM 715 C CA . GLY A 1 119 ? 13.912 0.394 45.201 1.00 27.43 97 GLY A CA 1
ATOM 716 C C . GLY A 1 119 ? 13.700 1.607 44.303 1.00 26.83 97 GLY A C 1
ATOM 717 O O . GLY A 1 119 ? 13.955 2.744 44.717 1.00 27.45 97 GLY A O 1
ATOM 718 N N . ILE A 1 120 ? 13.249 1.368 43.072 1.00 26.58 98 ILE A N 1
ATOM 719 C CA . ILE A 1 120 ? 12.925 2.439 42.127 1.00 25.34 98 ILE A CA 1
ATOM 720 C C . ILE A 1 120 ? 11.406 2.446 41.887 1.00 24.67 98 ILE A C 1
ATOM 721 O O . ILE A 1 120 ? 10.840 1.438 41.451 1.00 25.38 98 ILE A O 1
ATOM 726 N N . ASP A 1 121 ? 10.767 3.568 42.220 1.00 22.61 99 ASP A N 1
ATOM 727 C CA . ASP A 1 121 ? 9.323 3.745 4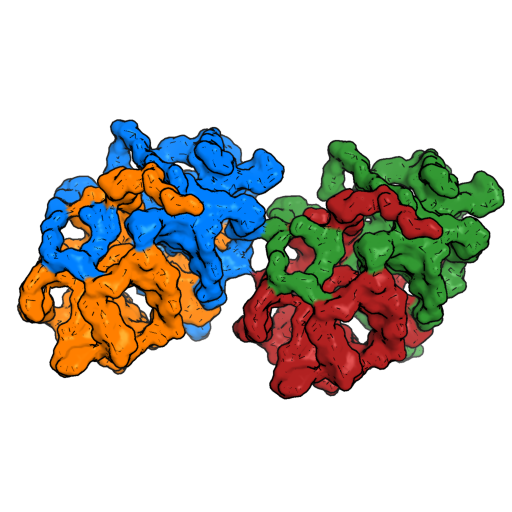2.050 1.00 21.54 99 ASP A CA 1
ATOM 728 C C . ASP A 1 121 ? 8.965 3.909 40.579 1.00 19.43 99 ASP A C 1
ATOM 729 O O . ASP A 1 121 ? 9.613 4.683 39.850 1.00 18.82 99 ASP A O 1
ATOM 734 N N . TRP A 1 122 ? 7.922 3.193 40.161 1.00 17.17 100 TRP A N 1
ATOM 735 C CA . TRP A 1 122 ? 7.435 3.214 38.771 1.00 15.76 100 TRP A CA 1
ATOM 736 C C . TRP A 1 122 ? 5.943 2.886 38.653 1.00 15.42 100 TRP A C 1
ATOM 737 O O . TRP A 1 122 ? 5.368 2.270 39.549 1.00 14.53 100 TRP A O 1
ATOM 748 N N . ARG A 1 123 ? 5.335 3.285 37.533 1.00 15.22 101 ARG A N 1
ATOM 749 C CA . ARG A 1 123 ? 3.902 3.025 37.262 1.00 16.55 101 ARG A CA 1
ATOM 750 C C . ARG A 1 123 ? 3.716 2.676 35.779 1.00 16.01 101 ARG A C 1
ATOM 751 O O . ARG A 1 123 ? 4.496 3.141 34.948 1.00 14.83 101 ARG A O 1
ATOM 759 N N . PRO A 1 124 ? 2.699 1.855 35.429 1.00 16.04 102 PRO A N 1
ATOM 760 C CA . PRO A 1 124 ? 2.459 1.587 34.000 1.00 16.36 102 PRO A CA 1
ATOM 761 C C . PRO A 1 124 ? 1.888 2.791 33.233 1.00 16.34 102 PRO A C 1
ATOM 762 O O . PRO A 1 124 ? 1.050 3.525 33.760 1.00 17.12 102 PRO A O 1
ATOM 766 N N . SER A 1 125 ? 2.336 2.969 31.984 1.00 16.41 103 SER A N 1
ATOM 767 C CA . SER A 1 125 ? 1.784 3.977 31.074 1.00 16.40 103 SER A CA 1
ATOM 768 C C . SER A 1 125 ? 0.421 3.505 30.547 1.00 16.99 103 SER A C 1
ATOM 769 O O . SER A 1 125 ? 0.008 2.371 30.827 1.00 16.72 103 SER A O 1
ATOM 772 N N . ASP A 1 126 ? -0.259 4.341 29.758 1.00 17.59 104 ASP A N 1
ATOM 773 C CA . ASP A 1 126 ? -1.538 3.916 29.147 1.00 19.42 104 ASP A CA 1
ATOM 774 C C . ASP A 1 126 ? -1.416 2.623 28.319 1.00 19.28 104 ASP A C 1
ATOM 775 O O . ASP A 1 126 ? -2.383 1.867 28.201 1.00 19.99 104 ASP A O 1
ATOM 780 N N . LEU A 1 127 ? -0.231 2.370 27.757 1.00 18.66 105 LEU A N 1
ATOM 781 C CA . LEU A 1 127 ? 0.014 1.159 26.953 1.00 18.01 105 LEU A CA 1
ATOM 782 C C . LEU A 1 127 ? 0.677 0.009 27.749 1.00 17.31 105 LEU A C 1
ATOM 783 O O . LEU A 1 127 ? 0.922 -1.073 27.217 1.00 17.93 105 LEU A O 1
ATOM 788 N N . GLY A 1 128 ? 0.970 0.256 29.026 1.00 16.52 106 GLY A N 1
ATOM 789 C CA . GLY A 1 128 ? 1.483 -0.784 29.920 1.00 16.26 106 GLY A CA 1
ATOM 790 C C . GLY A 1 128 ? 2.971 -0.761 30.244 1.00 15.47 106 GLY A C 1
ATOM 791 O O . GLY A 1 128 ? 3.440 -1.599 31.028 1.00 16.46 106 GLY A O 1
ATOM 792 N N . SER A 1 129 ? 3.710 0.197 29.672 1.00 14.17 107 SER A N 1
ATOM 793 C CA . SER A 1 129 ? 5.176 0.267 29.816 1.00 13.02 107 SER A CA 1
ATOM 794 C C . SER A 1 129 ? 5.612 1.085 31.044 1.00 12.33 107 SER A C 1
ATOM 795 O O . SER A 1 129 ? 4.975 2.086 31.374 1.00 13.71 107 SER A O 1
ATOM 798 N N . PRO A 1 130 ? 6.707 0.678 31.729 1.00 11.99 108 PRO A N 1
ATOM 799 C CA . PRO A 1 130 ? 7.103 1.423 32.951 1.00 11.44 108 PRO A CA 1
ATOM 800 C C . PRO A 1 130 ? 7.549 2.904 32.806 1.00 11.23 108 PRO A C 1
ATOM 801 O O . PRO A 1 130 ? 8.503 3.222 32.081 1.00 10.03 108 PRO A O 1
ATOM 805 N N . ILE A 1 131 ? 6.844 3.782 33.523 1.00 11.21 109 ILE A N 1
ATOM 806 C CA . ILE A 1 131 ? 7.235 5.198 33.712 1.00 11.75 109 ILE A CA 1
ATOM 807 C C . ILE A 1 131 ? 7.966 5.303 35.060 1.00 12.61 109 ILE A C 1
ATOM 808 O O . ILE A 1 131 ? 7.385 4.982 36.107 1.00 13.29 109 ILE A O 1
ATOM 813 N N . ILE A 1 132 ? 9.221 5.763 35.050 1.00 11.96 110 ILE A N 1
ATOM 814 C CA . ILE A 1 132 ? 10.016 5.905 36.285 1.00 13.04 110 ILE A CA 1
ATOM 815 C C . ILE A 1 132 ? 9.735 7.259 36.958 1.00 14.24 110 ILE A C 1
ATOM 816 O O . ILE A 1 132 ? 9.892 8.311 36.333 1.00 14.12 110 ILE A O 1
ATOM 821 N N . ASP A 1 133 ? 9.310 7.228 38.221 1.00 16.04 111 ASP A N 1
ATOM 822 C CA . ASP A 1 133 ? 9.034 8.460 38.981 1.00 18.21 111 ASP A CA 1
ATOM 823 C C . ASP A 1 133 ? 10.295 9.346 39.132 1.00 17.87 111 ASP A C 1
ATOM 824 O O . ASP A 1 133 ? 11.408 8.839 39.286 1.00 19.22 111 ASP A O 1
ATOM 829 N N . GLY A 1 134 ? 10.115 10.662 39.065 1.00 17.77 112 GLY A N 1
ATOM 830 C CA . GLY A 1 134 ? 11.243 11.586 39.201 1.00 16.30 112 GLY A CA 1
ATOM 831 C C . GLY A 1 134 ? 11.939 11.966 37.902 1.00 15.33 112 GLY A C 1
ATOM 832 O O . GLY A 1 134 ? 12.916 12.724 37.926 1.00 14.43 112 GLY A O 1
ATOM 833 N N . SER A 1 135 ? 11.448 11.449 36.772 1.00 14.38 113 SER A N 1
ATOM 834 C CA . SER A 1 135 ? 12.023 11.810 35.459 1.00 12.65 113 SER A CA 1
ATOM 835 C C . SER A 1 135 ? 11.562 13.195 34.992 1.00 12.59 113 SER A C 1
ATOM 836 O O . SER A 1 135 ? 10.532 13.726 35.463 1.00 13.59 113 SER A O 1
ATOM 839 N N . LEU A 1 136 ? 12.338 13.804 34.086 1.00 11.76 114 LEU A N 1
ATOM 840 C CA . LEU A 1 136 ? 11.945 15.090 33.475 1.00 10.75 114 LEU A CA 1
ATOM 841 C C . LEU A 1 136 ? 10.732 14.950 32.557 1.00 11.20 114 LEU A C 1
ATOM 842 O O . LEU A 1 136 ? 9.889 15.847 32.522 1.00 13.17 114 LEU A O 1
ATOM 847 N N . ALA A 1 137 ? 10.650 13.834 31.819 1.00 10.16 115 ALA A N 1
ATOM 848 C CA . ALA A 1 137 ? 9.595 13.613 30.805 1.00 10.21 115 ALA A CA 1
ATOM 849 C C . ALA A 1 137 ? 9.510 12.134 30.434 1.00 9.83 115 ALA A C 1
ATOM 850 O O . ALA A 1 137 ? 10.452 11.374 30.684 1.00 9.39 115 ALA A O 1
ATOM 852 N N . HIS A 1 138 ? 8.378 11.716 29.856 1.00 10.26 116 HIS A N 1
ATOM 853 C CA . HIS A 1 138 ? 8.261 10.353 29.306 1.00 10.91 116 HIS A CA 1
ATOM 854 C C . HIS A 1 138 ? 7.490 10.374 27.984 1.00 10.71 116 HIS A C 1
ATOM 855 O O . HIS A 1 138 ? 6.690 11.293 27.732 1.00 11.25 116 HIS A O 1
ATOM 862 N N . ILE A 1 139 ? 7.769 9.372 27.140 1.00 10.04 117 ILE A N 1
ATOM 863 C CA . ILE A 1 139 ? 7.184 9.251 25.795 1.00 10.71 117 ILE A CA 1
ATOM 864 C C . ILE A 1 139 ? 6.703 7.797 25.612 1.00 11.41 117 ILE A C 1
ATOM 865 O O . ILE A 1 139 ? 7.526 6.869 25.673 1.00 12.33 117 ILE A O 1
ATOM 870 N N . ASP A 1 140 ? 5.392 7.616 25.386 1.00 11.09 118 ASP A N 1
ATOM 871 C CA . ASP A 1 140 ? 4.735 6.289 25.264 1.00 11.75 118 ASP A CA 1
ATOM 872 C C . ASP A 1 140 ? 4.615 5.881 23.782 1.00 11.29 118 ASP A C 1
ATOM 873 O O . ASP A 1 140 ? 3.914 6.557 23.011 1.00 10.97 118 ASP A O 1
ATOM 878 N N . CYS A 1 141 ? 5.276 4.779 23.392 1.00 10.77 119 CYS A N 1
ATOM 879 C CA . CYS A 1 141 ? 5.502 4.413 21.970 1.00 10.59 119 CYS A CA 1
ATOM 880 C C . CYS A 1 141 ? 5.156 2.955 21.589 1.00 10.39 119 CYS A C 1
ATOM 881 O O . CYS A 1 141 ? 5.114 2.061 22.451 1.00 10.22 119 CYS A O 1
ATOM 884 N N . THR A 1 142 ? 4.904 2.733 20.291 1.00 10.78 120 THR A N 1
ATOM 885 C CA . THR A 1 142 ? 4.969 1.391 19.683 1.00 11.68 120 THR A CA 1
ATOM 886 C C . THR A 1 142 ? 6.149 1.274 18.691 1.00 11.71 120 THR A C 1
ATOM 887 O O . THR A 1 142 ? 6.599 2.286 18.133 1.00 11.03 120 THR A O 1
ATOM 891 N N . VAL A 1 143 ? 6.631 0.050 18.460 1.00 11.85 121 VAL A N 1
ATOM 892 C CA . VAL A 1 143 ? 7.666 -0.202 17.429 1.00 11.71 121 VAL A CA 1
ATOM 893 C C . VAL A 1 143 ? 7.050 -0.012 16.023 1.00 13.08 121 VAL A C 1
ATOM 894 O O . VAL A 1 143 ? 6.068 -0.678 15.669 1.00 14.36 121 VAL A O 1
ATOM 898 N N . HIS A 1 144 ? 7.644 0.902 15.244 1.00 13.08 122 HIS A N 1
ATOM 899 C CA . HIS A 1 144 ? 7.144 1.312 13.922 1.00 14.42 122 HIS A CA 1
ATOM 900 C C . HIS A 1 144 ? 7.928 0.664 12.767 1.00 14.65 122 HIS A C 1
ATOM 901 O O . HIS A 1 144 ? 7.330 0.254 11.751 1.00 15.97 122 HIS A O 1
ATOM 908 N N . ASP A 1 145 ? 9.253 0.605 12.899 1.00 14.82 123 ASP A N 1
ATOM 909 C CA . ASP A 1 145 ? 10.144 -0.015 11.898 1.00 15.09 123 ASP A CA 1
ATOM 910 C C . ASP A 1 145 ? 11.507 -0.326 12.538 1.00 14.59 123 ASP A C 1
ATOM 911 O O . ASP A 1 145 ? 11.845 0.233 13.580 1.00 13.78 123 ASP A O 1
ATOM 916 N N . VAL A 1 146 ? 12.267 -1.231 11.916 1.00 14.20 124 VAL A N 1
ATOM 917 C CA . VAL A 1 146 ? 13.607 -1.647 12.389 1.00 13.55 124 VAL A CA 1
ATOM 918 C C . VAL A 1 146 ? 14.544 -1.795 11.180 1.00 13.84 124 VAL A C 1
ATOM 919 O O . VAL A 1 146 ? 14.144 -2.414 10.170 1.00 14.30 124 VAL A O 1
ATOM 923 N N . HIS A 1 147 ? 15.754 -1.228 11.277 1.00 13.02 125 HIS A N 1
ATOM 924 C CA . HIS A 1 147 ? 16.792 -1.333 10.234 1.00 14.21 125 HIS A CA 1
ATOM 925 C C . HIS A 1 147 ? 18.146 -1.845 10.769 1.00 14.20 125 HIS A C 1
ATOM 926 O O . HIS A 1 147 ? 18.494 -1.624 11.931 1.00 14.48 125 HIS A O 1
ATOM 933 N N . ASP A 1 148 ? 18.918 -2.509 9.907 1.00 14.67 126 ASP A N 1
ATOM 934 C CA . ASP A 1 148 ? 20.291 -2.909 10.236 1.00 15.85 126 ASP A CA 1
ATOM 935 C C . ASP A 1 148 ? 21.215 -1.686 10.312 1.00 15.54 126 ASP A C 1
ATOM 936 O O . ASP A 1 148 ? 21.184 -0.829 9.419 1.00 16.80 126 ASP A O 1
ATOM 941 N N . GLY A 1 149 ? 22.044 -1.618 11.361 1.00 14.52 127 GLY A N 1
ATOM 942 C CA . GLY A 1 149 ? 22.950 -0.485 11.585 1.00 14.36 127 GLY A CA 1
ATOM 943 C C . GLY A 1 149 ? 24.350 -0.929 12.002 1.00 13.95 127 GLY A C 1
ATOM 944 O O . GLY A 1 149 ? 24.898 -0.446 12.986 1.00 13.57 127 GLY A O 1
ATOM 945 N N . GLY A 1 150 ? 24.937 -1.835 11.226 1.00 14.83 128 GLY A N 1
ATOM 946 C CA . GLY A 1 150 ? 26.274 -2.377 11.516 1.00 14.66 128 GLY A CA 1
ATOM 947 C C . GLY A 1 150 ? 26.271 -3.353 12.679 1.00 14.79 128 GLY A C 1
ATOM 948 O O . GLY A 1 150 ? 25.682 -4.440 12.583 1.00 15.25 128 GLY A O 1
ATOM 949 N N . ASP A 1 151 ? 26.939 -2.985 13.777 1.00 13.35 129 ASP A N 1
ATOM 950 C CA . ASP A 1 151 ? 26.859 -3.789 14.996 1.00 13.74 129 ASP A CA 1
ATOM 951 C C . ASP A 1 151 ? 25.712 -3.360 15.947 1.00 13.07 129 ASP A C 1
ATOM 952 O O . ASP A 1 151 ? 25.595 -3.862 17.069 1.00 14.19 129 ASP A O 1
ATOM 957 N N . HIS A 1 152 ? 24.878 -2.428 15.475 1.00 11.82 130 HIS A N 1
ATOM 958 C CA . HIS A 1 152 ? 23.658 -1.971 16.178 1.00 10.51 130 HIS A CA 1
ATOM 959 C C . HIS A 1 152 ? 22.422 -2.128 15.265 1.00 10.81 130 HIS A C 1
ATOM 960 O O . HIS A 1 152 ? 22.556 -2.409 14.063 1.00 11.55 130 HIS A O 1
ATOM 967 N N . PHE A 1 153 ? 21.227 -1.985 15.841 1.00 9.50 131 PHE A N 1
ATOM 968 C CA . PHE A 1 153 ? 19.990 -1.793 15.068 1.00 9.56 131 PHE A CA 1
ATOM 969 C C . PHE A 1 153 ? 19.612 -0.305 15.180 1.00 9.14 131 PHE A C 1
ATOM 970 O O . PHE A 1 153 ? 20.042 0.380 16.121 1.00 10.07 131 PHE A O 1
ATOM 978 N N . VAL A 1 154 ? 18.821 0.191 14.224 1.00 9.27 132 VAL A N 1
ATOM 979 C CA . VAL A 1 154 ? 18.115 1.480 14.392 1.00 9.52 132 VAL A CA 1
ATOM 980 C C . VAL A 1 154 ? 16.604 1.214 14.490 1.00 9.27 132 VAL A C 1
ATOM 981 O O . VAL A 1 154 ? 16.014 0.656 13.549 1.00 10.39 132 VAL A O 1
ATOM 985 N N . VAL A 1 155 ? 15.971 1.639 15.590 1.00 8.81 133 VAL A N 1
ATOM 986 C CA . VAL A 1 155 ? 14.540 1.341 15.859 1.00 9.58 133 VAL A CA 1
ATOM 987 C C . VAL A 1 155 ? 13.733 2.642 15.788 1.00 9.56 133 VAL A C 1
ATOM 988 O O . VAL A 1 155 ? 14.095 3.621 16.445 1.00 10.22 133 VAL A O 1
ATOM 992 N N . PHE A 1 156 ? 12.691 2.679 14.953 1.00 9.65 134 PHE A N 1
ATOM 993 C CA . PHE A 1 156 ? 11.767 3.829 14.935 1.00 10.07 134 PHE A CA 1
ATOM 994 C C . PHE A 1 156 ? 10.561 3.527 15.828 1.00 10.33 134 PHE A C 1
ATOM 995 O O . PHE A 1 156 ? 9.987 2.422 15.768 1.00 11.44 134 PHE A O 1
ATOM 1003 N N . GLY A 1 157 ? 10.157 4.504 16.633 1.00 9.68 135 GLY A N 1
ATOM 1004 C CA . GLY A 1 157 ? 8.918 4.411 17.417 1.00 10.38 135 GLY A CA 1
ATOM 1005 C C . GLY A 1 157 ? 7.853 5.426 17.028 1.00 10.72 135 GLY A C 1
ATOM 1006 O O . GLY A 1 157 ? 8.177 6.596 16.783 1.00 11.02 135 GLY A O 1
ATOM 1007 N N . LYS A 1 158 ? 6.588 4.989 17.014 1.00 11.03 136 LYS A N 1
ATOM 1008 C CA . LYS A 1 158 ? 5.435 5.891 16.830 1.00 11.39 136 LYS A CA 1
ATOM 1009 C C . LYS A 1 158 ? 4.944 6.360 18.199 1.00 11.06 136 LYS A C 1
ATOM 1010 O O . LYS A 1 158 ? 4.712 5.532 19.084 1.00 11.51 136 LYS A O 1
ATOM 1016 N N . VAL A 1 159 ? 4.799 7.673 18.365 1.00 10.02 137 VAL A N 1
ATOM 1017 C CA . VAL A 1 159 ? 4.396 8.293 19.641 1.00 11.26 137 VAL A CA 1
ATOM 1018 C C . VAL A 1 159 ? 2.866 8.294 19.798 1.00 11.41 137 VAL A C 1
ATOM 1019 O O . VAL A 1 159 ? 2.163 8.806 18.915 1.00 12.58 137 VAL A O 1
ATOM 1023 N N . HIS A 1 160 ? 2.371 7.739 20.920 1.00 11.74 138 HIS A N 1
ATOM 1024 C CA . HIS A 1 160 ? 0.915 7.699 21.231 1.00 13.30 138 HIS A CA 1
ATOM 1025 C C . HIS A 1 160 ? 0.510 8.590 22.406 1.00 13.32 138 HIS A C 1
ATOM 1026 O O . HIS A 1 160 ? -0.677 8.932 22.565 1.00 15.47 138 HIS A O 1
ATOM 1033 N N . GLY A 1 161 ? 1.494 8.987 23.215 1.00 13.31 139 GLY A N 1
ATOM 1034 C CA . GLY A 1 161 ? 1.269 9.923 24.330 1.00 12.67 139 GLY A CA 1
ATOM 1035 C C . GLY A 1 161 ? 2.597 10.404 24.885 1.00 12.80 139 GLY A C 1
ATOM 1036 O O . GLY A 1 161 ? 3.610 9.734 24.715 1.00 12.38 139 GLY A O 1
ATOM 1037 N N . LEU A 1 162 ? 2.599 11.578 25.524 1.00 13.82 140 LEU A N 1
ATOM 1038 C CA . LEU A 1 162 ? 3.823 12.123 26.141 1.00 14.78 140 LEU A CA 1
ATOM 1039 C C . LEU A 1 162 ? 3.525 13.281 27.084 1.00 16.16 140 LEU A C 1
ATOM 1040 O O . LEU A 1 162 ? 2.481 13.943 26.957 1.00 17.66 140 LEU A O 1
ATOM 1045 N N . SER A 1 163 ? 4.424 13.508 28.047 1.00 16.09 141 SER A N 1
ATOM 1046 C CA A SER A 1 163 ? 4.284 14.631 28.976 0.70 17.41 141 SER A CA 1
ATOM 1047 C CA B SER A 1 163 ? 4.255 14.575 29.046 0.30 16.79 141 SER A CA 1
ATOM 1048 C C . SER A 1 163 ? 5.561 14.908 29.765 1.00 17.33 141 SER A C 1
ATOM 1049 O O . SER A 1 163 ? 6.444 14.061 29.845 1.00 15.18 141 SER A O 1
ATOM 1054 N N . GLU A 1 164 ? 5.647 16.132 30.304 1.00 18.63 142 GLU A N 1
ATOM 1055 C CA . GLU A 1 164 ? 6.718 16.557 31.223 1.00 21.32 142 GLU A CA 1
ATOM 1056 C C . GLU A 1 164 ? 6.109 16.814 32.610 1.00 23.08 142 GLU A C 1
ATOM 1057 O O . GLU A 1 164 ? 4.959 17.261 32.709 1.00 23.58 142 GLU A O 1
ATOM 1063 N N . VAL A 1 165 ? 6.868 16.517 33.671 1.00 24.78 143 VAL A N 1
ATOM 1064 C CA . VAL A 1 165 ? 6.402 16.710 35.054 1.00 26.70 143 VAL A CA 1
ATOM 1065 C C . VAL A 1 165 ? 6.454 18.200 35.430 1.00 28.25 143 VAL A C 1
ATOM 1066 O O . VAL A 1 165 ? 7.521 18.807 35.374 1.00 28.21 143 VAL A O 1
ATOM 1070 N N . PRO A 1 166 ? 5.301 18.793 35.815 1.00 29.55 144 PRO A N 1
ATOM 1071 C CA . PRO A 1 166 ? 5.287 20.219 36.183 1.00 30.49 144 PRO A CA 1
ATOM 1072 C C . PRO A 1 166 ? 6.030 20.500 37.490 1.00 30.68 144 PRO A C 1
ATOM 1073 O O . PRO A 1 166 ? 6.055 19.646 38.381 1.00 31.56 144 PRO A O 1
ATOM 1077 N N . GLU A 1 167 ? 6.634 21.689 37.575 1.00 30.83 145 GLU A N 1
ATOM 1078 C CA . GLU A 1 167 ? 7.314 22.193 38.788 1.00 30.57 145 GLU A CA 1
ATOM 1079 C C . GLU A 1 167 ? 8.622 21.490 39.214 1.00 29.63 145 GLU A C 1
ATOM 1080 O O . GLU A 1 167 ? 9.252 21.902 40.199 1.00 30.81 145 GLU A O 1
ATOM 1082 N N . ARG A 1 168 ? 9.019 20.441 38.486 1.00 27.69 146 ARG A N 1
ATOM 1083 C CA . ARG A 1 168 ? 10.349 19.838 38.624 1.00 24.96 146 ARG A CA 1
ATOM 1084 C C . ARG A 1 168 ? 11.380 20.757 37.951 1.00 22.61 146 ARG A C 1
ATOM 1085 O O . ARG A 1 168 ? 11.172 21.181 36.815 1.00 22.62 146 ARG A O 1
ATOM 1093 N N . LYS A 1 169 ? 12.473 21.081 38.648 1.00 20.23 147 LYS A N 1
ATOM 1094 C CA . LYS A 1 169 ? 13.449 22.042 38.113 1.00 17.84 147 LYS A CA 1
ATOM 1095 C C . LYS A 1 169 ? 14.148 21.469 36.870 1.00 15.37 147 LYS A C 1
ATOM 1096 O O . LYS A 1 169 ? 14.545 20.304 36.875 1.00 14.23 147 LYS A O 1
ATOM 1102 N N . PRO A 1 170 ? 14.268 22.277 35.800 1.00 13.64 148 PRO A N 1
ATOM 1103 C CA . PRO A 1 170 ? 14.850 21.794 34.536 1.00 12.24 148 PRO A CA 1
ATOM 1104 C C . PRO A 1 170 ? 16.393 21.662 34.593 1.00 11.63 148 PRO A C 1
ATOM 1105 O O . PRO A 1 170 ? 17.129 22.590 34.219 1.00 10.75 148 PRO A O 1
ATOM 1109 N N . ARG A 1 171 ? 16.851 20.504 35.088 1.00 10.64 149 ARG A N 1
ATOM 1110 C CA . ARG A 1 171 ? 18.275 20.189 35.247 1.00 10.05 149 ARG A CA 1
ATOM 1111 C C . ARG A 1 171 ? 18.518 18.762 34.721 1.00 9.26 149 ARG A C 1
ATOM 1112 O O . ARG A 1 171 ? 18.377 17.794 35.483 1.00 9.45 149 ARG A O 1
ATOM 1120 N N . PRO A 1 172 ? 18.881 18.617 33.420 1.00 7.93 150 PRO A N 1
ATOM 1121 C CA . PRO A 1 172 ? 19.008 17.276 32.795 1.00 7.87 150 PRO A CA 1
ATOM 1122 C C . PRO A 1 172 ? 20.309 16.543 33.165 1.00 7.51 150 PRO A C 1
ATOM 1123 O O . PRO A 1 172 ? 21.353 17.190 33.382 1.00 7.75 150 PRO A O 1
ATOM 1127 N N . LEU A 1 173 ? 20.243 15.208 33.259 1.00 6.60 151 LEU A N 1
ATOM 1128 C CA . LEU A 1 173 ? 21.471 14.398 33.385 1.00 7.63 151 LEU A CA 1
ATOM 1129 C C . LEU A 1 173 ? 22.185 14.322 32.031 1.00 7.40 151 LEU A C 1
ATOM 1130 O O . LEU A 1 173 ? 21.557 13.958 31.009 1.00 7.61 151 LEU A O 1
ATOM 1135 N N . LEU A 1 174 ? 23.471 14.679 32.012 1.00 6.89 152 LEU A N 1
ATOM 1136 C CA . LEU A 1 174 ? 24.268 14.657 30.761 1.00 7.51 152 LEU A CA 1
ATOM 1137 C C . LEU A 1 174 ? 25.346 13.582 30.750 1.00 8.14 152 LEU A C 1
ATOM 1138 O O . LEU A 1 174 ? 25.757 13.111 31.811 1.00 8.38 152 LEU A O 1
ATOM 1143 N N . PHE A 1 175 ? 25.823 13.237 29.546 1.00 7.45 153 PHE A N 1
ATOM 1144 C CA . PHE A 1 175 ? 26.972 12.322 29.368 1.00 7.81 153 PHE A CA 1
ATOM 1145 C C . PHE A 1 175 ? 27.885 12.948 28.315 1.00 7.77 153 PHE A C 1
ATOM 1146 O O . PHE A 1 175 ? 27.422 13.279 27.210 1.00 7.87 153 PHE A O 1
ATOM 1154 N N . TYR A 1 176 ? 29.161 13.145 28.678 1.00 7.64 154 TYR A N 1
ATOM 1155 C CA . TYR A 1 176 ? 30.135 13.919 27.865 1.00 7.82 154 TYR A CA 1
ATOM 1156 C C . TYR A 1 176 ? 31.548 13.379 28.117 1.00 8.65 154 TYR A C 1
ATOM 1157 O O . TYR A 1 176 ? 32.006 13.299 29.268 1.00 8.67 154 TYR A O 1
ATOM 1166 N N . ARG A 1 177 ? 32.245 13.012 27.031 1.00 8.89 155 ARG A N 1
ATOM 1167 C CA . ARG A 1 177 ? 33.603 12.401 27.120 1.00 10.08 155 ARG A CA 1
ATOM 1168 C C . ARG A 1 177 ? 33.721 11.272 28.181 1.00 10.17 155 ARG A C 1
ATOM 1169 O O . ARG A 1 177 ? 34.709 11.177 28.940 1.00 10.76 155 ARG A O 1
ATOM 1177 N N . GLY A 1 178 ? 32.715 10.403 28.226 1.00 9.45 156 GLY A N 1
ATOM 1178 C CA . GLY A 1 178 ? 32.757 9.236 29.117 1.00 10.14 156 GLY A CA 1
ATOM 1179 C C . GLY A 1 178 ? 32.390 9.477 30.574 1.00 10.57 156 GLY A C 1
ATOM 1180 O O . GLY A 1 178 ? 32.540 8.565 31.395 1.00 11.38 156 GLY A O 1
ATOM 1181 N N . GLU A 1 179 ? 31.917 10.681 30.909 1.00 10.12 157 GLU A N 1
ATOM 1182 C CA . GLU A 1 179 ? 31.558 11.064 32.302 1.00 10.74 157 GLU A CA 1
ATOM 1183 C C . GLU A 1 179 ? 30.147 11.656 32.394 1.00 9.73 157 GLU A C 1
ATOM 1184 O O . GLU A 1 179 ? 29.645 12.262 31.434 1.00 9.07 157 GLU A O 1
ATOM 1190 N N . TYR A 1 180 ? 29.511 11.531 33.561 1.00 9.10 158 TYR A N 1
ATOM 1191 C CA . TYR A 1 180 ? 28.249 12.227 33.823 1.00 9.56 158 TYR A CA 1
ATOM 1192 C C . TYR A 1 180 ? 28.527 13.703 34.089 1.00 9.49 158 TYR A C 1
ATOM 1193 O O . TYR A 1 180 ? 29.565 14.051 34.647 1.00 10.68 158 TYR A O 1
ATOM 1202 N N . THR A 1 181 ? 27.606 14.574 33.683 1.00 8.68 159 THR A N 1
ATOM 1203 C CA . THR A 1 181 ? 27.708 16.003 34.041 1.00 9.65 159 THR A CA 1
ATOM 1204 C C . THR A 1 181 ? 26.310 16.666 34.056 1.00 9.35 159 THR A C 1
ATOM 1205 O O . THR A 1 181 ? 25.305 15.980 34.122 1.00 9.55 159 THR A O 1
ATOM 1209 N N . GLY A 1 182 ? 26.271 17.992 34.071 1.00 8.71 160 GLY A N 1
ATOM 1210 C CA . GLY A 1 182 ? 25.007 18.760 34.023 1.00 9.67 160 GLY A CA 1
ATOM 1211 C C . GLY A 1 182 ? 25.237 20.181 33.525 1.00 9.83 160 GLY A C 1
ATOM 1212 O O . GLY A 1 182 ? 26.383 20.593 33.276 1.00 9.53 160 GLY A O 1
ATOM 1213 N N . ILE A 1 183 ? 24.150 20.944 33.385 1.00 10.35 161 ILE A N 1
ATOM 1214 C CA . ILE A 1 183 ? 24.229 22.336 32.862 1.00 10.24 161 ILE A CA 1
ATOM 1215 C C . ILE A 1 183 ? 24.582 23.414 33.903 1.00 10.90 161 ILE A C 1
ATOM 1216 O O . ILE A 1 183 ? 24.455 23.196 35.122 1.00 11.23 161 ILE A O 1
ATOM 1221 N N . GLU A 1 184 ? 25.044 24.569 33.408 1.00 10.88 162 GLU A N 1
ATOM 1222 C CA . GLU A 1 184 ? 25.136 25.793 34.213 1.00 12.59 162 GLU A CA 1
ATOM 1223 C C . GLU A 1 184 ? 23.989 26.692 33.755 1.00 12.90 162 GLU A C 1
ATOM 1224 O O . GLU A 1 184 ? 24.026 27.223 32.644 1.00 12.92 162 GLU A O 1
ATOM 1230 N N . PRO A 1 185 ? 22.937 26.832 34.580 1.00 13.48 163 PRO A N 1
ATOM 1231 C CA . PRO A 1 185 ? 21.755 27.556 34.087 1.00 14.22 163 PRO A CA 1
ATOM 1232 C C . PRO A 1 185 ? 21.983 29.045 33.768 1.00 14.22 163 PRO A C 1
ATOM 1233 O O . PRO A 1 185 ? 21.173 29.645 33.042 1.00 14.65 163 PRO A O 1
ATOM 1237 N N . GLU A 1 186 ? 23.057 29.643 34.295 1.00 14.61 164 GLU A N 1
ATOM 1238 C CA . GLU A 1 186 ? 23.393 31.043 33.983 1.00 15.20 164 GLU A CA 1
ATOM 1239 C C . GLU A 1 186 ? 23.808 31.239 32.511 1.00 14.79 164 GLU A C 1
ATOM 1240 O O . GLU A 1 186 ? 23.780 32.364 31.992 1.00 16.30 164 GLU A O 1
ATOM 1242 N N . LYS A 1 187 ? 24.160 30.143 31.838 1.00 14.03 165 LYS A N 1
ATOM 1243 C CA . LYS A 1 187 ? 24.537 30.147 30.413 1.00 13.44 165 LYS A CA 1
ATOM 1244 C C . LYS A 1 187 ? 23.336 30.080 29.435 1.00 13.34 165 LYS A C 1
ATOM 1245 O O . LYS A 1 187 ? 23.526 30.224 28.227 1.00 14.33 165 LYS A O 1
ATOM 1251 N N . ASN A 1 188 ? 22.117 29.870 29.942 1.00 12.93 166 ASN A N 1
ATOM 1252 C CA . ASN A 1 188 ? 20.921 29.709 29.076 1.00 12.82 166 ASN A CA 1
ATOM 1253 C C . ASN A 1 188 ? 20.686 30.965 28.205 1.00 12.77 166 ASN A C 1
ATOM 1254 O O . ASN A 1 188 ? 20.562 32.072 28.741 1.00 14.46 166 ASN A O 1
ATOM 1259 N N . THR A 1 189 ? 20.621 30.791 26.882 1.00 11.73 167 THR A N 1
ATOM 1260 C CA . THR A 1 189 ? 20.561 31.921 25.927 1.00 12.41 167 THR A CA 1
ATOM 1261 C C . THR A 1 189 ? 19.473 31.679 24.856 1.00 12.52 167 THR A C 1
ATOM 1262 O O . THR A 1 189 ? 19.467 30.623 24.223 1.00 12.44 167 THR A O 1
ATOM 1266 N N . PRO A 1 190 ? 18.554 32.642 24.644 1.00 12.40 168 PRO A N 1
ATOM 1267 C CA . PRO A 1 190 ? 17.531 32.487 23.590 1.00 12.61 168 PRO A CA 1
ATOM 1268 C C . PRO A 1 190 ? 18.124 32.286 22.194 1.00 13.16 168 PRO A C 1
ATOM 1269 O O . PRO A 1 190 ? 19.187 32.823 21.885 1.00 12.50 168 PRO A O 1
ATOM 1273 N N . ALA A 1 191 ? 17.440 31.506 21.359 1.00 14.07 169 ALA A N 1
ATOM 1274 C CA . ALA A 1 191 ? 17.908 31.208 20.002 1.00 14.69 169 ALA A CA 1
ATOM 1275 C C . ALA A 1 191 ? 16.871 31.619 18.970 1.00 16.62 169 ALA A C 1
ATOM 1276 O O . ALA A 1 191 ? 15.695 31.259 19.096 1.00 18.59 169 ALA A O 1
ATOM 1278 N N . GLN A 1 192 ? 17.308 32.354 17.952 1.00 16.78 170 GLN A N 1
ATOM 1279 C CA . GLN A 1 192 ? 16.429 32.791 16.851 1.00 17.90 170 GLN A CA 1
ATOM 1280 C C . GLN A 1 192 ? 16.763 32.001 15.569 1.00 17.53 170 GLN A C 1
ATOM 1281 O O . GLN A 1 192 ? 17.928 31.737 15.295 1.00 18.73 170 GLN A O 1
ATOM 1287 N N . TRP A 1 193 ? 15.737 31.613 14.802 1.00 17.31 171 TRP A N 1
ATOM 1288 C CA . TRP A 1 193 ? 15.901 30.822 13.560 1.00 17.12 171 TRP A CA 1
ATOM 1289 C C . TRP A 1 193 ? 15.082 31.444 12.426 1.00 17.99 171 TRP A C 1
ATOM 1290 O O . TRP A 1 193 ? 13.965 31.917 12.671 1.00 19.02 171 TRP A O 1
ATOM 1301 N N . ARG A 1 194 ? 15.640 31.451 11.210 1.00 17.26 172 ARG A N 1
ATOM 1302 C CA . ARG A 1 194 ? 14.936 31.953 10.014 1.00 18.20 172 ARG A CA 1
ATOM 1303 C C . ARG A 1 194 ? 14.869 30.942 8.864 1.00 18.09 172 ARG A C 1
ATOM 1304 O O . ARG A 1 194 ? 13.950 31.018 8.038 1.00 18.88 172 ARG A O 1
ATOM 1306 N N . ASP A 1 195 ? 15.829 30.014 8.785 1.00 17.99 173 ASP A N 1
ATOM 1307 C CA . ASP A 1 195 ? 15.847 29.014 7.691 1.00 18.05 173 ASP A CA 1
ATOM 1308 C C . ASP A 1 195 ? 14.864 27.862 7.931 1.00 17.89 173 ASP A C 1
ATOM 1309 O O . ASP A 1 195 ? 15.200 26.856 8.571 1.00 18.01 173 ASP A O 1
ATOM 1314 N N . ASP A 1 196 ? 13.648 28.002 7.399 1.00 17.67 174 ASP A N 1
ATOM 1315 C CA . ASP A 1 196 ? 12.604 27.017 7.649 1.00 18.14 174 ASP A CA 1
ATOM 1316 C C . ASP A 1 196 ? 12.929 25.647 7.051 1.00 17.18 174 ASP A C 1
ATOM 1317 O O . ASP A 1 196 ? 12.470 24.615 7.574 1.00 18.78 174 ASP A O 1
ATOM 1322 N N . LEU A 1 197 ? 13.763 25.611 6.007 1.00 15.37 175 LEU A N 1
ATOM 1323 C CA . LEU A 1 197 ? 14.094 24.327 5.359 1.00 14.28 175 LEU A CA 1
ATOM 1324 C C . LEU A 1 197 ? 14.953 23.412 6.220 1.00 13.47 175 LEU A C 1
ATOM 1325 O O . LEU A 1 197 ? 15.056 22.216 5.923 1.00 12.99 175 LEU A O 1
ATOM 1330 N N . GLU A 1 198 ? 15.565 23.969 7.267 1.00 12.59 176 GLU A N 1
ATOM 1331 C CA . GLU A 1 198 ? 16.512 23.212 8.108 1.00 13.00 176 GLU A CA 1
ATOM 1332 C C . GLU A 1 198 ? 16.155 23.249 9.604 1.00 13.42 176 GLU A C 1
ATOM 1333 O O . GLU A 1 198 ? 17.023 23.014 10.471 1.00 13.65 176 GLU A O 1
ATOM 1339 N N . ALA A 1 199 ? 14.883 23.499 9.904 1.00 13.50 177 ALA A N 1
ATOM 1340 C CA . ALA A 1 199 ? 14.427 23.707 11.285 1.00 13.90 177 ALA A CA 1
ATOM 1341 C C . ALA A 1 199 ? 14.667 22.510 12.205 1.00 12.83 177 ALA A C 1
ATOM 1342 O O . ALA A 1 199 ? 14.336 21.386 11.826 1.00 14.03 177 ALA A O 1
ATOM 1344 N N . PHE A 1 200 ? 15.211 22.757 13.406 1.00 13.18 178 PHE A N 1
ATOM 1345 C CA . PHE A 1 200 ? 15.236 21.737 14.491 1.00 12.65 178 PHE A CA 1
ATOM 1346 C C . PHE A 1 200 ? 13.788 21.348 14.886 1.00 12.75 178 PHE A C 1
ATOM 1347 O O . PHE A 1 200 ? 12.889 22.218 14.940 1.00 14.61 178 PHE A O 1
ATOM 1355 N N . LEU A 1 201 ? 13.559 20.069 15.201 1.00 12.20 179 LEU A N 1
ATOM 1356 C CA . LEU A 1 201 ? 12.243 19.622 15.699 1.00 12.11 179 LEU A CA 1
ATOM 1357 C C . LEU A 1 201 ? 11.850 20.222 17.058 1.00 12.80 179 LEU A C 1
ATOM 1358 O O . LEU A 1 201 ? 10.653 20.265 17.390 1.00 13.86 179 LEU A O 1
ATOM 1363 N N . THR A 1 202 ? 12.839 20.684 17.829 1.00 11.36 180 THR A N 1
ATOM 1364 C CA . THR A 1 202 ? 12.618 21.205 19.192 1.00 12.48 180 THR A CA 1
ATOM 1365 C C . THR A 1 202 ? 12.682 22.736 19.330 1.00 13.94 180 THR A C 1
ATOM 1366 O O . THR A 1 202 ? 12.689 23.280 20.455 1.00 14.05 180 THR A O 1
ATOM 1370 N N . ALA A 1 203 ? 12.726 23.443 18.202 1.00 15.22 181 ALA A N 1
ATOM 1371 C CA . ALA A 1 203 ? 12.654 24.905 18.233 1.00 17.43 181 ALA A CA 1
ATOM 1372 C C . ALA A 1 203 ? 11.253 25.318 17.805 1.00 19.49 181 ALA A C 1
ATOM 1373 O O . ALA A 1 203 ? 10.722 24.788 16.827 1.00 21.55 181 ALA A O 1
ATOM 1375 N N . VAL B 1 23 ? -7.626 3.965 8.891 1.00 28.43 1 VAL B N 1
ATOM 1376 C CA . VAL B 1 23 ? -8.074 5.264 9.483 1.00 28.23 1 VAL B CA 1
ATOM 1377 C C . VAL B 1 23 ? -6.874 6.110 9.944 1.00 27.74 1 VAL B C 1
ATOM 1378 O O . VAL B 1 23 ? -6.080 5.665 10.781 1.00 27.59 1 VAL B O 1
ATOM 1382 N N . THR B 1 24 ? -6.761 7.321 9.394 1.00 27.38 2 THR B N 1
ATOM 1383 C CA . THR B 1 24 ? -5.673 8.258 9.713 1.00 27.25 2 THR B CA 1
ATOM 1384 C C . THR B 1 24 ? -5.962 8.952 11.045 1.00 27.02 2 THR B C 1
ATOM 1385 O O . THR B 1 24 ? -6.998 9.592 11.189 1.00 26.66 2 THR B O 1
ATOM 1389 N N . ALA B 1 25 ? -5.039 8.832 12.001 1.00 26.80 3 ALA B N 1
ATOM 1390 C CA . ALA B 1 25 ? -5.227 9.367 13.352 1.00 27.01 3 ALA B CA 1
ATOM 1391 C C . ALA B 1 25 ? -4.325 10.565 13.651 1.00 26.88 3 ALA B C 1
ATOM 1392 O O . ALA B 1 25 ? -3.117 10.524 13.397 1.00 27.02 3 ALA B O 1
ATOM 1394 N N . GLU B 1 26 ? -4.916 11.626 14.201 1.00 26.66 4 GLU B N 1
ATOM 1395 C CA . GLU B 1 26 ? -4.147 12.778 14.687 1.00 26.25 4 GLU B CA 1
ATOM 1396 C C . GLU B 1 26 ? -4.447 12.999 16.164 1.00 25.52 4 GLU B C 1
ATOM 1397 O O . GLU B 1 26 ? -5.472 13.601 16.527 1.00 25.49 4 GLU B O 1
ATOM 1403 N N . ALA B 1 27 ? -3.541 12.516 17.014 1.00 24.63 5 ALA B N 1
ATOM 1404 C CA . ALA B 1 27 ? -3.746 12.509 18.456 1.00 24.05 5 ALA B CA 1
ATOM 1405 C C . ALA B 1 27 ? -2.689 13.295 19.254 1.00 22.94 5 ALA B C 1
ATOM 1406 O O . ALA B 1 27 ? -2.905 13.593 20.431 1.00 23.61 5 ALA B O 1
ATOM 1408 N N . ILE B 1 28 ? -1.558 13.620 18.621 1.00 21.58 6 ILE B N 1
ATOM 1409 C CA . ILE B 1 28 ? -0.437 14.336 19.284 1.00 20.46 6 ILE B CA 1
ATOM 1410 C C . ILE B 1 28 ? -0.358 15.825 18.878 1.00 19.86 6 ILE B C 1
ATOM 1411 O O . ILE B 1 28 ? -0.172 16.138 17.708 1.00 20.46 6 ILE B O 1
ATOM 1416 N N . ASP B 1 29 ? -0.509 16.725 19.854 1.00 19.12 7 ASP B N 1
ATOM 1417 C CA . ASP B 1 29 ? -0.424 18.178 19.632 1.00 18.92 7 ASP B CA 1
ATOM 1418 C C . ASP B 1 29 ? 1.025 18.590 19.334 1.00 18.54 7 ASP B C 1
ATOM 1419 O O . ASP B 1 29 ? 1.944 18.162 20.035 1.00 16.78 7 ASP B O 1
ATOM 1424 N N . GLN B 1 30 ? 1.222 19.421 18.312 1.00 18.46 8 GLN B N 1
ATOM 1425 C CA . GLN B 1 30 ? 2.580 19.735 17.831 1.00 18.45 8 GLN B CA 1
ATOM 1426 C C . GLN B 1 30 ? 3.380 20.594 18.805 1.00 17.73 8 GLN B C 1
ATOM 1427 O O . GLN B 1 30 ? 4.595 20.409 18.940 1.00 17.74 8 GLN B O 1
ATOM 1433 N N . ARG B 1 31 ? 2.706 21.523 19.484 1.00 17.58 9 ARG B N 1
ATOM 1434 C CA . ARG B 1 31 ? 3.351 22.347 20.523 1.00 17.49 9 ARG B CA 1
ATOM 1435 C C . ARG B 1 31 ? 3.848 21.459 21.682 1.00 16.47 9 ARG B C 1
ATOM 1436 O O . ARG B 1 31 ? 4.964 21.654 22.202 1.00 16.38 9 ARG B O 1
ATOM 1444 N N . THR B 1 32 ? 3.038 20.479 22.085 1.00 15.24 10 THR B N 1
ATOM 1445 C CA . THR B 1 32 ? 3.422 19.537 23.139 1.00 14.79 10 THR B CA 1
ATOM 1446 C C . THR B 1 32 ? 4.633 18.693 22.701 1.00 13.09 10 THR B C 1
ATOM 1447 O O . THR B 1 32 ? 5.578 18.504 23.488 1.00 13.15 10 THR B O 1
ATOM 1451 N N . PHE B 1 33 ? 4.634 18.214 21.458 1.00 12.60 11 PHE B N 1
ATOM 1452 C CA . PHE B 1 33 ? 5.791 17.440 20.928 1.00 11.27 11 PHE B CA 1
ATOM 1453 C C . PHE B 1 33 ? 7.090 18.257 21.035 1.00 12.14 11 PHE B C 1
ATOM 1454 O O . PHE B 1 33 ? 8.113 17.764 21.535 1.00 10.48 11 PHE B O 1
ATOM 1462 N N . ARG B 1 34 ? 7.051 19.519 20.612 1.00 12.77 12 ARG B N 1
ATOM 1463 C CA . ARG B 1 34 ? 8.267 20.344 20.647 1.00 13.90 12 ARG B CA 1
ATOM 1464 C C . ARG B 1 34 ? 8.755 20.591 22.071 1.00 13.73 12 ARG B C 1
ATOM 1465 O O . ARG B 1 34 ? 9.962 20.515 22.346 1.00 13.48 12 ARG B O 1
ATOM 1473 N N . ARG B 1 35 ? 7.813 20.844 22.981 1.00 14.19 13 ARG B N 1
ATOM 1474 C CA . ARG B 1 35 ? 8.117 21.106 24.379 1.00 14.76 13 ARG B CA 1
ATOM 1475 C C . ARG B 1 35 ? 8.746 19.885 25.053 1.00 13.49 13 ARG B C 1
ATOM 1476 O O . ARG B 1 35 ? 9.818 19.994 25.683 1.00 14.00 13 ARG B O 1
ATOM 1484 N N . VAL B 1 36 ? 8.090 18.726 24.924 1.00 12.66 14 VAL B N 1
ATOM 1485 C CA . VAL B 1 36 ? 8.557 17.502 25.591 1.00 11.44 14 VAL B CA 1
ATOM 1486 C C . VAL B 1 36 ? 9.872 16.956 25.010 1.00 11.29 14 VAL B C 1
ATOM 1487 O O . VAL B 1 36 ? 10.785 16.622 25.784 1.00 10.28 14 VAL B O 1
ATOM 1491 N N . LEU B 1 37 ? 9.987 16.872 23.680 1.00 10.21 15 LEU B N 1
ATOM 1492 C CA . LEU B 1 37 ? 11.244 16.391 23.055 1.00 9.57 15 LEU B CA 1
ATOM 1493 C C . LEU B 1 37 ? 12.429 17.334 23.338 1.00 9.24 15 LEU B C 1
ATOM 1494 O O . LEU B 1 37 ? 13.574 16.887 23.359 1.00 9.81 15 LEU B O 1
ATOM 1499 N N . GLY B 1 38 ? 12.152 18.612 23.615 1.00 8.74 16 GLY B N 1
ATOM 1500 C CA . GLY B 1 38 ? 13.218 19.549 24.030 1.00 7.91 16 GLY B CA 1
ATOM 1501 C C . GLY B 1 38 ? 13.847 19.264 25.390 1.00 8.14 16 GLY B C 1
ATOM 1502 O O . GLY B 1 38 ? 14.906 19.823 25.720 1.00 8.53 16 GLY B O 1
ATOM 1503 N N . GLN B 1 39 ? 13.209 18.403 26.182 1.00 7.76 17 GLN B N 1
ATOM 1504 C CA . GLN B 1 39 ? 13.806 17.971 27.453 1.00 6.78 17 GLN B CA 1
ATOM 1505 C C . GLN B 1 39 ? 15.022 17.052 27.282 1.00 6.89 17 GLN B C 1
ATOM 1506 O O . GLN B 1 39 ? 15.789 16.894 28.250 1.00 6.79 17 GLN B O 1
ATOM 1512 N N . PHE B 1 40 ? 15.204 16.450 26.095 1.00 6.78 18 PHE B N 1
ATOM 1513 C CA . PHE B 1 40 ? 16.443 15.721 25.773 1.00 6.35 18 PHE B CA 1
ATOM 1514 C C . PHE B 1 40 ? 17.523 16.692 25.237 1.00 6.09 18 PHE B C 1
ATOM 1515 O O . PHE B 1 40 ? 17.439 17.208 24.096 1.00 7.24 18 PHE B O 1
ATOM 1523 N N . CYS B 1 41 ? 18.517 16.958 26.088 1.00 6.53 19 CYS B N 1
ATOM 1524 C CA . CYS B 1 41 ? 19.611 17.885 25.774 1.00 7.02 19 CYS B CA 1
ATOM 1525 C C . CYS B 1 41 ? 20.550 17.263 24.733 1.00 7.23 19 CYS B C 1
ATOM 1526 O O . CYS B 1 41 ? 20.761 16.046 24.745 1.00 7.65 19 CYS B O 1
ATOM 1529 N N . THR B 1 42 ? 21.125 18.106 23.876 1.00 7.13 20 THR B N 1
ATOM 1530 C CA . THR B 1 42 ? 22.090 17.671 22.828 1.00 7.92 20 THR B CA 1
ATOM 1531 C C . THR B 1 42 ? 23.247 18.661 22.637 1.00 7.86 20 THR B C 1
ATOM 1532 O O . THR B 1 42 ? 23.162 19.844 23.021 1.00 8.01 20 THR B O 1
ATOM 1536 N N . GLY B 1 43 ? 24.328 18.175 22.030 1.00 7.07 21 GLY B N 1
ATOM 1537 C CA . GLY B 1 43 ? 25.310 19.057 21.392 1.00 7.66 21 GLY B CA 1
ATOM 1538 C C . GLY B 1 43 ? 24.747 19.736 20.137 1.00 7.71 21 GLY B C 1
ATOM 1539 O O . GLY B 1 43 ? 23.587 19.553 19.784 1.00 8.31 21 GLY B O 1
ATOM 1540 N N . VAL B 1 44 ? 25.574 20.540 19.469 1.00 7.88 22 VAL B N 1
ATOM 1541 C CA . VAL B 1 44 ? 25.201 21.203 18.208 1.00 7.82 22 VAL B CA 1
ATOM 1542 C C . VAL B 1 44 ? 26.281 20.960 17.176 1.00 8.12 22 VAL B C 1
ATOM 1543 O O . VAL B 1 44 ? 27.459 21.188 17.472 1.00 8.65 22 VAL B O 1
ATOM 1547 N N . THR B 1 45 ? 25.867 20.507 15.979 1.00 7.50 23 THR B N 1
ATOM 1548 C CA . THR B 1 45 ? 26.812 20.250 14.853 1.00 7.80 23 THR B CA 1
ATOM 1549 C C . THR B 1 45 ? 26.546 21.170 13.668 1.00 8.24 23 THR B C 1
ATOM 1550 O O . THR B 1 45 ? 25.430 21.672 13.505 1.00 8.02 23 THR B O 1
ATOM 1554 N N . ILE B 1 46 ? 27.588 21.410 12.861 1.00 7.74 24 ILE B N 1
ATOM 1555 C CA . ILE B 1 46 ? 27.418 21.919 11.489 1.00 8.11 24 ILE B CA 1
ATOM 1556 C C . ILE B 1 46 ? 27.878 20.823 10.527 1.00 7.52 24 ILE B C 1
ATOM 1557 O O . ILE B 1 46 ? 29.046 20.401 10.567 1.00 7.59 24 ILE B O 1
ATOM 1562 N N . ILE B 1 47 ? 26.951 20.349 9.684 1.00 7.38 25 ILE B N 1
ATOM 1563 C CA . ILE B 1 47 ? 27.215 19.257 8.727 1.00 8.10 25 ILE B CA 1
ATOM 1564 C C . ILE B 1 47 ? 27.392 19.864 7.313 1.00 8.29 25 ILE B C 1
ATOM 1565 O O . ILE B 1 47 ? 26.537 20.654 6.850 1.00 8.66 25 ILE B O 1
ATOM 1570 N N . THR B 1 48 ? 28.535 19.549 6.677 1.00 8.23 26 THR B N 1
ATOM 1571 C CA . THR B 1 48 ? 29.023 20.290 5.490 1.00 9.53 26 THR B CA 1
ATOM 1572 C C . THR B 1 48 ? 29.432 19.408 4.297 1.00 9.19 26 THR B C 1
ATOM 1573 O O . THR B 1 48 ? 29.735 18.230 4.462 1.00 9.72 26 THR B O 1
ATOM 1577 N N . THR B 1 49 ? 29.468 20.011 3.096 1.00 10.36 27 THR B N 1
ATOM 1578 C CA . THR B 1 49 ? 30.008 19.370 1.878 1.00 10.85 27 THR B CA 1
ATOM 1579 C C . THR B 1 49 ? 30.506 20.465 0.903 1.00 11.28 27 THR B C 1
ATOM 1580 O O . THR B 1 49 ? 30.417 21.656 1.200 1.00 10.77 27 THR B O 1
ATOM 1584 N N . VAL B 1 50 ? 31.042 20.045 -0.240 1.00 12.56 28 VAL B N 1
ATOM 1585 C CA . VAL B 1 50 ? 31.261 20.943 -1.392 1.00 14.34 28 VAL B CA 1
ATOM 1586 C C . VAL B 1 50 ? 30.447 20.378 -2.577 1.00 14.74 28 VAL B C 1
ATOM 1587 O O . VAL B 1 50 ? 30.511 19.168 -2.869 1.00 15.65 28 VAL B O 1
ATOM 1591 N N . HIS B 1 51 ? 29.687 21.258 -3.233 1.00 16.48 29 HIS B N 1
ATOM 1592 C CA . HIS B 1 51 ? 28.814 20.901 -4.358 1.00 18.24 29 HIS B CA 1
ATOM 1593 C C . HIS B 1 51 ? 28.801 22.057 -5.371 1.00 20.01 29 HIS B C 1
ATOM 1594 O O . HIS B 1 51 ? 28.616 23.211 -4.999 1.00 19.95 29 HIS B O 1
ATOM 1601 N N . GLU B 1 52 ? 29.032 21.733 -6.643 1.00 21.73 30 GLU B N 1
ATOM 1602 C CA . GLU B 1 52 ? 29.076 22.732 -7.728 1.00 23.95 30 GLU B CA 1
ATOM 1603 C C . GLU B 1 52 ? 29.959 23.943 -7.408 1.00 23.42 30 GLU B C 1
ATOM 1604 O O . GLU B 1 52 ? 29.569 25.094 -7.660 1.00 24.23 30 GLU B O 1
ATOM 1610 N N . GLY B 1 53 ? 31.139 23.668 -6.847 1.00 22.58 31 GLY B N 1
ATOM 1611 C CA . GLY B 1 53 ? 32.152 24.689 -6.552 1.00 21.50 31 GLY B CA 1
ATOM 1612 C C . GLY B 1 53 ? 31.890 25.605 -5.368 1.00 20.76 31 GLY B C 1
ATOM 1613 O O . GLY B 1 53 ? 32.580 26.614 -5.200 1.00 20.25 31 GLY B O 1
ATOM 1614 N N . ASN B 1 54 ? 30.903 25.267 -4.540 1.00 20.17 32 ASN B N 1
ATOM 1615 C CA . ASN B 1 54 ? 30.602 26.083 -3.361 1.00 19.04 32 ASN B CA 1
ATOM 1616 C C . ASN B 1 54 ? 30.583 25.249 -2.067 1.00 17.08 32 ASN B C 1
ATOM 1617 O O . ASN B 1 54 ? 30.156 24.097 -2.098 1.00 15.64 32 ASN B O 1
ATOM 1622 N N . PRO B 1 55 ? 31.051 25.828 -0.939 1.00 15.46 33 PRO B N 1
ATOM 1623 C CA . PRO B 1 55 ? 30.823 25.140 0.344 1.00 14.63 33 PRO B CA 1
ATOM 1624 C C . PRO B 1 55 ? 29.344 25.247 0.749 1.00 14.38 33 PRO B C 1
ATOM 1625 O O . PRO B 1 55 ? 28.711 26.281 0.513 1.00 15.43 33 PRO B O 1
ATOM 1629 N N . VAL B 1 56 ? 28.795 24.176 1.326 1.00 13.14 34 VAL B N 1
ATOM 1630 C CA . VAL B 1 56 ? 27.371 24.122 1.702 1.00 13.09 34 VAL B CA 1
ATOM 1631 C C . VAL B 1 56 ? 27.287 23.494 3.093 1.00 12.71 34 VAL B C 1
ATOM 1632 O O . VAL B 1 56 ? 28.030 22.555 3.380 1.00 14.31 34 VAL B O 1
ATOM 1636 N N . GLY B 1 57 ? 26.424 24.015 3.968 1.00 11.48 35 GLY B N 1
ATOM 1637 C CA . GLY B 1 57 ? 26.240 23.383 5.289 1.00 10.95 35 GLY B CA 1
ATOM 1638 C C . GLY B 1 57 ? 24.969 23.788 5.999 1.00 9.51 35 GLY B C 1
ATOM 1639 O O . GLY B 1 57 ? 24.308 24.767 5.600 1.00 10.68 35 GLY B O 1
ATOM 1640 N N . PHE B 1 58 ? 24.636 23.037 7.054 1.00 8.72 36 PHE B N 1
ATOM 1641 C CA . PHE B 1 58 ? 23.479 23.341 7.935 1.00 8.36 36 PHE B CA 1
ATOM 1642 C C . PHE B 1 58 ? 23.719 22.965 9.402 1.00 8.66 36 PHE B C 1
ATOM 1643 O O . PHE B 1 58 ? 24.539 22.070 9.682 1.00 8.54 36 PHE B O 1
ATOM 1651 N N . ALA B 1 59 ? 23.013 23.638 10.323 1.00 8.57 37 ALA B N 1
ATOM 1652 C CA . ALA B 1 59 ? 23.001 23.264 11.763 1.00 9.47 37 ALA B CA 1
ATOM 1653 C C . ALA B 1 59 ? 22.091 22.049 12.031 1.00 9.64 37 ALA B C 1
ATOM 1654 O O . ALA B 1 59 ? 20.983 21.944 11.469 1.00 9.89 37 ALA B O 1
ATOM 1656 N N . CYS B 1 60 ? 22.551 21.134 12.884 1.00 9.28 38 CYS B N 1
ATOM 1657 C CA . CYS B 1 60 ? 21.822 19.874 13.140 1.00 9.76 38 CYS B CA 1
ATOM 1658 C C . CYS B 1 60 ? 22.046 19.363 14.574 1.00 9.19 38 CYS B C 1
ATOM 1659 O O . CYS B 1 60 ? 23.198 19.314 15.048 1.00 9.53 38 CYS B O 1
ATOM 1662 N N . GLN B 1 61 ? 20.963 18.994 15.271 1.00 9.20 39 GLN B N 1
ATOM 1663 C CA . GLN B 1 61 ? 21.068 18.314 16.597 1.00 9.58 39 GLN B CA 1
ATOM 1664 C C . GLN B 1 61 ? 20.692 16.819 16.546 1.00 10.12 39 GLN B C 1
ATOM 1665 O O . GLN B 1 61 ? 20.890 16.089 17.532 1.00 10.06 39 GLN B O 1
ATOM 1671 N N . SER B 1 62 ? 20.155 16.363 15.408 1.00 9.85 40 SER B N 1
ATOM 1672 C CA . SER B 1 62 ? 19.674 14.976 15.229 1.00 11.12 40 SER B CA 1
ATOM 1673 C C . SER B 1 62 ? 20.782 13.993 14.808 1.00 11.66 40 SER B C 1
ATOM 1674 O O . SER B 1 62 ? 20.602 13.184 13.892 1.00 13.57 40 SER B O 1
ATOM 1677 N N . PHE B 1 63 ? 21.918 14.065 15.501 1.00 11.37 41 PHE B N 1
ATOM 1678 C CA . PHE B 1 63 ? 23.137 13.299 15.188 1.00 10.24 41 PHE B CA 1
ATOM 1679 C C . PHE B 1 63 ? 23.365 12.227 16.260 1.00 10.26 41 PHE B C 1
ATOM 1680 O O . PHE B 1 63 ? 23.037 12.455 17.437 1.00 10.66 41 PHE B O 1
ATOM 1688 N N . ALA B 1 64 ? 23.914 11.062 15.870 1.00 9.37 42 ALA B N 1
ATOM 1689 C CA . ALA B 1 64 ? 24.311 10.013 16.842 1.00 9.63 42 ALA B CA 1
ATOM 1690 C C . ALA B 1 64 ? 25.461 9.140 16.342 1.00 9.81 42 ALA B C 1
ATOM 1691 O O . ALA B 1 64 ? 25.563 8.861 15.140 1.00 9.14 42 ALA B O 1
ATOM 1693 N N . ALA B 1 65 ? 26.312 8.691 17.267 1.00 9.69 43 ALA B N 1
ATOM 1694 C CA . ALA B 1 65 ? 27.224 7.570 16.999 1.00 10.10 43 ALA B CA 1
ATOM 1695 C C . ALA B 1 65 ? 26.374 6.300 16.822 1.00 10.34 43 ALA B C 1
ATOM 1696 O O . ALA B 1 65 ? 25.476 6.051 17.635 1.00 10.91 43 ALA B O 1
ATOM 1698 N N . LEU B 1 66 ? 26.650 5.515 15.770 1.00 9.57 44 LEU B N 1
ATOM 1699 C CA . LEU B 1 66 ? 25.822 4.337 15.397 1.00 10.14 44 LEU B CA 1
ATOM 1700 C C . LEU B 1 66 ? 26.487 2.948 15.589 1.00 10.80 44 LEU B C 1
ATOM 1701 O O . LEU B 1 66 ? 25.870 2.064 16.192 1.00 10.95 44 LEU B O 1
ATOM 1706 N N . SER B 1 67 ? 27.703 2.761 15.074 1.00 10.85 45 SER B N 1
ATOM 1707 C CA . SER B 1 67 ? 28.361 1.432 15.044 1.00 12.06 45 SER B CA 1
ATOM 1708 C C . SER B 1 67 ? 29.890 1.539 15.183 1.00 12.88 45 SER B C 1
ATOM 1709 O O . SER B 1 67 ? 30.498 2.485 14.690 1.00 12.34 45 SER B O 1
ATOM 1712 N N . LEU B 1 68 ? 30.486 0.561 15.864 1.00 14.82 46 LEU B N 1
ATOM 1713 C CA . LEU B 1 68 ? 31.933 0.477 16.032 1.00 17.04 46 LEU B CA 1
ATOM 1714 C C . LEU B 1 68 ? 32.614 -0.302 14.894 1.00 18.11 46 LEU B C 1
ATOM 1715 O O . LEU B 1 68 ? 33.626 0.155 14.339 1.00 19.48 46 LEU B O 1
ATOM 1720 N N . ASP B 1 69 ? 32.050 -1.474 14.561 1.00 19.35 47 ASP B N 1
ATOM 1721 C CA . ASP B 1 69 ? 32.546 -2.367 13.490 1.00 20.33 47 ASP B CA 1
ATOM 1722 C C . ASP B 1 69 ? 31.391 -2.821 12.579 1.00 19.44 47 ASP B C 1
ATOM 1723 O O . ASP B 1 69 ? 30.632 -3.738 12.946 1.00 19.98 47 ASP B O 1
ATOM 1728 N N . PRO B 1 70 ? 31.238 -2.173 11.399 1.00 18.06 48 PRO B N 1
ATOM 1729 C CA . PRO B 1 70 ? 32.063 -1.087 10.837 1.00 17.12 48 PRO B CA 1
ATOM 1730 C C . PRO B 1 70 ? 31.798 0.275 11.522 1.00 15.65 48 PRO B C 1
ATOM 1731 O O . PRO B 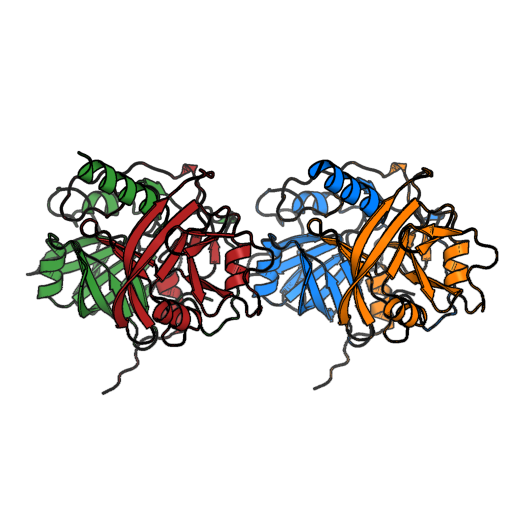1 70 ? 30.767 0.421 12.169 1.00 14.48 48 PRO B O 1
ATOM 1735 N N . PRO B 1 71 ? 32.732 1.256 11.407 1.00 14.71 49 PRO B N 1
ATOM 1736 C CA . PRO B 1 71 ? 32.519 2.578 12.048 1.00 13.32 49 PRO B CA 1
ATOM 1737 C C . PRO B 1 71 ? 31.481 3.436 11.294 1.00 11.98 49 PRO B C 1
ATOM 1738 O O . PRO B 1 71 ? 31.742 3.838 10.157 1.00 12.26 49 PRO B O 1
ATOM 1742 N N . LEU B 1 72 ? 30.319 3.677 11.918 1.00 10.61 50 LEU B N 1
ATOM 1743 C CA . LEU B 1 72 ? 29.222 4.439 11.303 1.00 10.44 50 LEU B CA 1
ATOM 1744 C C . LEU B 1 72 ? 28.677 5.504 12.250 1.00 9.78 50 LEU B C 1
ATOM 1745 O O . LEU B 1 72 ? 28.714 5.347 13.490 1.00 9.78 50 LEU B O 1
ATOM 1750 N N . VAL B 1 73 ? 28.110 6.554 11.645 1.00 8.80 51 VAL B N 1
ATOM 1751 C CA . VAL B 1 73 ? 27.324 7.565 12.364 1.00 8.33 51 VAL B CA 1
ATOM 1752 C C . VAL B 1 73 ? 26.013 7.778 11.615 1.00 7.80 51 VAL B C 1
ATOM 1753 O O . VAL B 1 73 ? 25.859 7.288 10.490 1.00 8.57 51 VAL B O 1
ATOM 1757 N N . LEU B 1 74 ? 25.060 8.484 12.236 1.00 7.70 52 LEU B N 1
ATOM 1758 C CA . LEU B 1 74 ? 23.828 8.888 11.529 1.00 8.07 52 LEU B CA 1
ATOM 1759 C C . LEU B 1 74 ? 23.436 10.353 11.803 1.00 7.66 52 LEU B C 1
ATOM 1760 O O . LEU B 1 74 ? 23.807 10.925 12.842 1.00 7.10 52 LEU B O 1
ATOM 1765 N N . PHE B 1 75 ? 22.701 10.945 10.858 1.00 7.35 53 PHE B N 1
ATOM 1766 C CA . PHE B 1 75 ? 22.034 12.252 11.070 1.00 7.54 53 PHE B CA 1
ATOM 1767 C C . PHE B 1 75 ? 20.689 12.276 10.344 1.00 7.58 53 PHE B C 1
ATOM 1768 O O . PHE B 1 75 ? 20.457 11.484 9.416 1.00 7.69 53 PHE B O 1
ATOM 1776 N N . CYS B 1 76 ? 19.814 13.200 10.744 1.00 7.35 54 CYS B N 1
ATOM 1777 C CA . CYS B 1 76 ? 18.449 13.224 10.187 1.00 7.83 54 CYS B CA 1
ATOM 1778 C C . CYS B 1 76 ? 18.081 14.621 9.634 1.00 8.49 54 CYS B C 1
ATOM 1779 O O . CYS B 1 76 ? 17.572 15.472 10.387 1.00 9.29 54 CYS B O 1
ATOM 1782 N N . PRO B 1 77 ? 18.328 14.867 8.327 1.00 8.08 55 PRO B N 1
ATOM 1783 C CA . PRO B 1 77 ? 17.863 16.120 7.711 1.00 8.63 55 PRO B CA 1
ATOM 1784 C C . PRO B 1 77 ? 16.349 16.107 7.426 1.00 8.98 55 PRO B C 1
ATOM 1785 O O . PRO B 1 77 ? 15.760 15.042 7.292 1.00 9.88 55 PRO B O 1
ATOM 1789 N N . THR B 1 78 ? 15.735 17.282 7.314 1.00 10.28 56 THR B N 1
ATOM 1790 C CA . THR B 1 78 ? 14.331 17.352 6.870 1.00 11.05 56 THR B CA 1
ATOM 1791 C C . THR B 1 78 ? 14.207 16.873 5.407 1.00 11.96 56 THR B C 1
ATOM 1792 O O . THR B 1 78 ? 15.181 16.907 4.639 1.00 11.66 56 THR B O 1
ATOM 1796 N N . LYS B 1 79 ? 13.013 16.428 5.014 1.00 12.53 57 LYS B N 1
ATOM 1797 C CA . LYS B 1 79 ? 12.805 16.036 3.603 1.00 14.18 57 LYS B CA 1
ATOM 1798 C C . LYS B 1 79 ? 12.926 17.222 2.612 1.00 14.84 57 LYS B C 1
ATOM 1799 O O . LYS B 1 79 ? 13.185 17.025 1.403 1.00 15.75 57 LYS B O 1
ATOM 1805 N N . VAL B 1 80 ? 12.798 18.448 3.128 1.00 13.35 58 VAL B N 1
ATOM 1806 C CA . VAL B 1 80 ? 12.844 19.673 2.299 1.00 13.90 58 VAL B CA 1
ATOM 1807 C C . VAL B 1 80 ? 14.222 20.388 2.364 1.00 13.63 58 VAL B C 1
ATOM 1808 O O . VAL B 1 80 ? 14.394 21.502 1.843 1.00 13.78 58 VAL B O 1
ATOM 1812 N N . SER B 1 81 ? 15.201 19.736 2.997 1.00 12.93 59 SER B N 1
ATOM 1813 C CA . SER B 1 81 ? 16.537 20.337 3.225 1.00 12.58 59 SER B CA 1
ATOM 1814 C C . SER B 1 81 ? 17.302 20.678 1.935 1.00 12.98 59 SER B C 1
ATOM 1815 O O . SER B 1 81 ? 17.485 19.809 1.062 1.00 13.25 59 SER B O 1
ATOM 1818 N N . ARG B 1 82 ? 17.754 21.929 1.848 1.00 12.37 60 ARG B N 1
ATOM 1819 C CA . ARG B 1 82 ? 18.687 22.361 0.789 1.00 12.74 60 ARG B CA 1
ATOM 1820 C C . ARG B 1 82 ? 20.067 21.690 0.869 1.00 12.50 60 ARG B C 1
ATOM 1821 O O . ARG B 1 82 ? 20.624 21.256 -0.163 1.00 13.38 60 ARG B O 1
ATOM 1829 N N . SER B 1 83 ? 20.616 21.598 2.081 1.00 11.80 61 SER B N 1
ATOM 1830 C CA . SER B 1 83 ? 21.916 20.949 2.290 1.00 12.83 61 SER B CA 1
ATOM 1831 C C . SER B 1 83 ? 21.902 19.466 1.937 1.00 12.02 61 SER B C 1
ATOM 1832 O O . SER B 1 83 ? 22.871 18.967 1.359 1.00 12.36 61 SER B O 1
ATOM 1835 N N . TRP B 1 84 ? 20.824 18.752 2.283 1.00 12.37 62 TRP B N 1
ATOM 1836 C CA . TRP B 1 84 ? 20.771 17.320 1.964 1.00 12.65 62 TRP B CA 1
ATOM 1837 C C . TRP B 1 84 ? 20.838 17.076 0.451 1.00 13.03 62 TRP B C 1
ATOM 1838 O O . TRP B 1 84 ? 21.507 16.146 0.004 1.00 12.53 62 TRP B O 1
ATOM 1849 N N . LYS B 1 85 ? 20.183 17.915 -0.347 1.00 13.21 63 LYS B N 1
ATOM 1850 C CA . LYS B 1 85 ? 20.293 17.745 -1.806 1.00 14.64 63 LYS B CA 1
ATOM 1851 C C . LYS B 1 85 ? 21.742 17.801 -2.307 1.00 14.41 63 LYS B C 1
ATOM 1852 O O . LYS B 1 85 ? 22.146 16.999 -3.176 1.00 15.00 63 LYS B O 1
ATOM 1858 N N . ALA B 1 86 ? 22.529 18.712 -1.734 1.00 13.64 64 ALA B N 1
ATOM 1859 C CA . ALA B 1 86 ? 23.958 18.857 -2.058 1.00 13.46 64 ALA B CA 1
ATOM 1860 C C . ALA B 1 86 ? 24.804 17.668 -1.574 1.00 13.57 64 ALA B C 1
ATOM 1861 O O . ALA B 1 86 ? 25.699 17.211 -2.286 1.00 13.75 64 ALA B O 1
ATOM 1863 N N . ILE B 1 87 ? 24.527 17.184 -0.356 1.00 13.29 65 ILE B N 1
ATOM 1864 C CA . ILE B 1 87 ? 25.226 16.022 0.211 1.00 13.39 65 ILE B CA 1
ATOM 1865 C C . ILE B 1 87 ? 24.938 14.737 -0.574 1.00 13.91 65 ILE B C 1
ATOM 1866 O O . ILE B 1 87 ? 25.864 13.973 -0.904 1.00 13.70 65 ILE B O 1
ATOM 1871 N N . GLU B 1 88 ? 23.665 14.516 -0.886 1.00 14.17 66 GLU B N 1
ATOM 1872 C CA . GLU B 1 88 ? 23.244 13.411 -1.737 1.00 15.43 66 GLU B CA 1
ATOM 1873 C C . GLU B 1 88 ? 23.959 13.392 -3.097 1.00 15.42 66 GLU B C 1
ATOM 1874 O O . GLU B 1 88 ? 24.405 12.333 -3.559 1.00 16.48 66 GLU B O 1
ATOM 1880 N N . ALA B 1 89 ? 24.068 14.558 -3.731 1.00 14.69 67 ALA B N 1
ATOM 1881 C CA . ALA B 1 89 ? 24.755 14.663 -5.025 1.00 15.18 67 ALA B CA 1
ATOM 1882 C C . ALA B 1 89 ? 26.269 14.421 -4.976 1.00 15.48 67 ALA B C 1
ATOM 1883 O O . ALA B 1 89 ? 26.817 13.748 -5.864 1.00 16.42 67 ALA B O 1
ATOM 1885 N N . SER B 1 90 ? 26.945 14.963 -3.951 1.00 15.13 68 SER B N 1
ATOM 1886 C CA . SER B 1 90 ? 28.408 14.836 -3.810 1.00 15.13 68 SER B CA 1
ATOM 1887 C C . SER B 1 90 ? 28.852 13.485 -3.261 1.00 14.36 68 SER B C 1
ATOM 1888 O O . SER B 1 90 ? 29.969 13.041 -3.540 1.00 16.06 68 SER B O 1
ATOM 1891 N N . GLY B 1 91 ? 27.995 12.849 -2.458 1.00 13.76 69 GLY B N 1
ATOM 1892 C CA . GLY B 1 91 ? 28.327 11.569 -1.825 1.00 13.24 69 GLY B CA 1
ATOM 1893 C C . GLY B 1 91 ? 29.156 11.599 -0.544 1.00 12.69 69 GLY B C 1
ATOM 1894 O O . GLY B 1 91 ? 29.574 10.539 -0.070 1.00 12.64 69 GLY B O 1
ATOM 1895 N N . ARG B 1 92 ? 29.411 12.791 0.012 1.00 11.54 70 ARG B N 1
ATOM 1896 C CA . ARG B 1 92 ? 30.272 12.923 1.198 1.00 11.34 70 ARG B CA 1
ATOM 1897 C C . ARG B 1 92 ? 29.800 14.061 2.110 1.00 11.16 70 ARG B C 1
ATOM 1898 O O . ARG B 1 92 ? 29.085 14.961 1.659 1.00 11.69 70 ARG B O 1
ATOM 1906 N N . PHE B 1 93 ? 30.185 13.999 3.392 1.00 10.04 71 PHE B N 1
ATOM 1907 C CA . PHE B 1 93 ? 29.921 15.082 4.365 1.00 9.32 71 PHE B CA 1
ATOM 1908 C C . PHE B 1 93 ? 30.911 15.056 5.539 1.00 9.42 71 PHE B C 1
ATOM 1909 O O . PHE B 1 93 ? 31.451 13.998 5.872 1.00 10.27 71 PHE B O 1
ATOM 1917 N N . CYS B 1 94 ? 31.135 16.223 6.158 1.00 8.21 72 CYS B N 1
ATOM 1918 C CA . CYS B 1 94 ? 31.908 16.339 7.403 1.00 9.38 72 CYS B CA 1
ATOM 1919 C C . CYS B 1 94 ? 31.014 16.826 8.555 1.00 8.60 72 CYS B C 1
ATOM 1920 O O . CYS B 1 94 ? 30.248 17.794 8.389 1.00 9.29 72 CYS B O 1
ATOM 1923 N N . VAL B 1 95 ? 31.096 16.166 9.713 1.00 7.26 73 VAL B N 1
ATOM 1924 C CA . VAL B 1 95 ? 30.341 16.601 10.899 1.00 7.85 73 VAL B CA 1
ATOM 1925 C C . VAL B 1 95 ? 31.285 17.402 11.833 1.00 7.66 73 VAL B C 1
ATOM 1926 O O . VAL B 1 95 ? 32.300 16.864 12.278 1.00 8.67 73 VAL B O 1
ATOM 1930 N N . ASN B 1 96 ? 30.958 18.671 12.111 1.00 7.41 74 ASN B N 1
ATOM 1931 C CA . ASN B 1 96 ? 31.767 19.554 12.990 1.00 7.60 74 ASN B CA 1
ATOM 1932 C C . ASN B 1 96 ? 31.045 19.749 14.335 1.00 7.95 74 ASN B C 1
ATOM 1933 O O . ASN B 1 96 ? 29.903 20.246 14.361 1.00 8.84 74 ASN B O 1
ATOM 1938 N N . ILE B 1 97 ? 31.688 19.388 15.448 1.00 7.01 75 ILE B N 1
ATOM 1939 C CA . ILE B 1 97 ? 31.022 19.485 16.769 1.00 7.43 75 ILE B CA 1
ATOM 1940 C C . ILE B 1 97 ? 31.455 20.819 17.399 1.00 7.65 75 ILE B C 1
ATOM 1941 O O . ILE B 1 97 ? 32.670 21.050 17.609 1.00 8.31 75 ILE B O 1
ATOM 1946 N N . LEU B 1 98 ? 30.492 21.680 17.722 1.00 7.84 76 LEU B N 1
ATOM 1947 C CA . LEU B 1 98 ? 30.805 23.088 18.131 1.00 7.51 76 LEU B CA 1
ATOM 1948 C C . LEU B 1 98 ? 31.169 23.296 19.614 1.00 7.82 76 LEU B C 1
ATOM 1949 O O . LEU B 1 98 ? 30.554 22.677 20.496 1.00 7.74 76 LEU B O 1
ATOM 1954 N N . HIS B 1 99 ? 32.108 24.225 19.848 1.00 8.29 77 HIS B N 1
ATOM 1955 C CA . HIS B 1 99 ? 32.484 24.740 21.185 1.00 9.38 77 HIS B CA 1
ATOM 1956 C C . HIS B 1 99 ? 3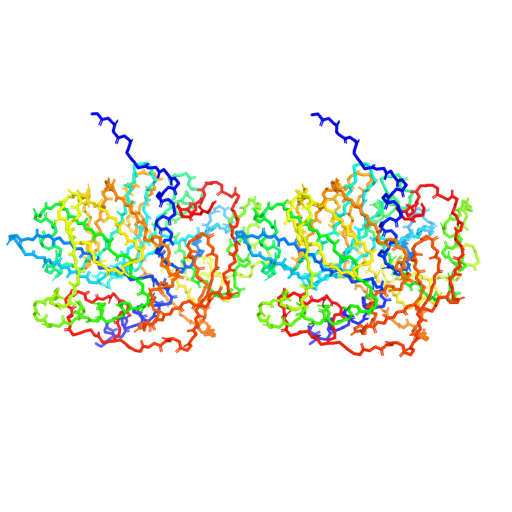1.459 25.809 21.646 1.00 9.45 77 HIS B C 1
ATOM 1957 O O . HIS B 1 99 ? 30.814 26.454 20.804 1.00 8.69 77 HIS B O 1
ATOM 1964 N N . GLU B 1 100 ? 31.327 26.013 22.963 1.00 10.49 78 GLU B N 1
ATOM 1965 C CA . GLU B 1 100 ? 30.392 27.008 23.517 1.00 12.80 78 GLU B CA 1
ATOM 1966 C C . GLU B 1 100 ? 30.614 28.443 22.996 1.00 13.56 78 GLU B C 1
ATOM 1967 O O . GLU B 1 100 ? 29.668 29.215 22.900 1.00 14.53 78 GLU B O 1
ATOM 1973 N N . LYS B 1 101 ? 31.853 28.783 22.631 1.00 13.87 79 LYS B N 1
ATOM 1974 C CA . LYS B 1 101 ? 32.165 30.127 22.117 1.00 14.55 79 LYS B CA 1
ATOM 1975 C C . LYS B 1 101 ? 31.805 30.303 20.637 1.00 14.01 79 LYS B C 1
ATOM 1976 O O . LYS B 1 101 ? 32.094 31.355 20.040 1.00 15.37 79 LYS B O 1
ATOM 1982 N N . GLN B 1 102 ? 31.193 29.267 20.047 1.00 13.14 80 GLN B N 1
ATOM 1983 C CA . GLN B 1 102 ? 30.796 29.274 18.635 1.00 12.50 80 GLN B CA 1
ATOM 1984 C C . GLN B 1 102 ? 29.285 29.401 18.415 1.00 12.11 80 GLN B C 1
ATOM 1985 O O . GLN B 1 102 ? 28.788 29.053 17.339 1.00 11.85 80 GLN B O 1
ATOM 1991 N N . GLN B 1 103 ? 28.568 29.920 19.408 1.00 13.09 81 GLN B N 1
ATOM 1992 C CA . GLN B 1 103 ? 27.130 30.195 19.254 1.00 13.99 81 GLN B CA 1
ATOM 1993 C C . GLN B 1 103 ? 26.860 31.031 17.986 1.00 14.54 81 GLN B C 1
ATOM 1994 O O . GLN B 1 103 ? 25.872 30.787 17.278 1.00 14.07 81 GLN B O 1
ATOM 2000 N N . HIS B 1 104 ? 27.752 31.979 17.676 1.00 14.40 82 HIS B N 1
ATOM 2001 C CA . HIS B 1 104 ? 27.605 32.820 16.474 1.00 15.50 82 HIS B CA 1
ATOM 2002 C C . HIS B 1 104 ? 27.635 32.033 15.156 1.00 14.53 82 HIS B C 1
ATOM 2003 O O . HIS B 1 104 ? 26.999 32.441 14.162 1.00 15.21 82 HIS B O 1
ATOM 2010 N N . VAL B 1 105 ? 28.364 30.907 15.136 1.00 12.74 83 VAL B N 1
ATOM 2011 C CA . VAL B 1 105 ? 28.394 30.044 13.946 1.00 11.93 83 VAL B CA 1
ATOM 2012 C C . VAL B 1 105 ? 27.030 29.358 13.736 1.00 11.11 83 VAL B C 1
ATOM 2013 O O . VAL B 1 105 ? 26.493 29.371 12.613 1.00 10.96 83 VAL B O 1
ATOM 2017 N N . SER B 1 106 ? 26.469 28.794 14.816 1.00 10.81 84 SER B N 1
ATOM 2018 C CA . SER B 1 106 ? 25.164 28.130 14.763 1.00 10.81 84 SER B CA 1
ATOM 2019 C C . SER B 1 106 ? 24.102 29.136 14.299 1.00 11.18 84 SER B C 1
ATOM 2020 O O . SER B 1 106 ? 23.278 28.828 13.425 1.00 11.71 84 SER B O 1
ATOM 2023 N N . ALA B 1 107 ? 24.151 30.354 14.857 1.00 11.71 85 ALA B N 1
ATOM 2024 C CA . ALA B 1 107 ? 23.194 31.407 14.487 1.00 12.15 85 ALA B CA 1
ATOM 2025 C C . ALA B 1 107 ? 23.261 31.772 13.006 1.00 12.44 85 ALA B C 1
ATOM 2026 O O . ALA B 1 107 ? 22.220 31.913 12.352 1.00 13.50 85 ALA B O 1
ATOM 2028 N N . ARG B 1 108 ? 24.470 31.921 12.467 1.00 12.11 86 ARG B N 1
ATOM 2029 C CA . ARG B 1 108 ? 24.594 32.241 11.024 1.00 12.70 86 ARG B CA 1
ATOM 2030 C C . ARG B 1 108 ? 24.045 31.121 10.123 1.00 12.09 86 ARG B C 1
ATOM 2031 O O . ARG B 1 108 ? 23.351 31.396 9.140 1.00 12.84 86 ARG B O 1
ATOM 2039 N N . PHE B 1 109 ? 24.340 29.864 10.461 1.00 11.55 87 PHE B N 1
ATOM 2040 C CA . PHE B 1 109 ? 23.829 28.740 9.670 1.00 11.57 87 PHE B CA 1
ATOM 2041 C C . PHE B 1 109 ? 22.309 28.583 9.779 1.00 12.30 87 PHE B C 1
ATOM 2042 O O . PHE B 1 109 ? 21.669 28.080 8.849 1.00 12.34 87 PHE B O 1
ATOM 2050 N N . GLY B 1 110 ? 21.734 29.037 10.892 1.00 12.79 88 GLY B N 1
ATOM 2051 C CA . GLY B 1 110 ? 20.273 29.050 11.053 1.00 13.69 88 GLY B CA 1
ATOM 2052 C C . GLY B 1 110 ? 19.545 30.242 10.431 1.00 14.95 88 GLY B C 1
ATOM 2053 O O . GLY B 1 110 ? 18.308 30.336 10.528 1.00 15.77 88 GLY B O 1
ATOM 2054 N N . SER B 1 111 ? 20.298 31.144 9.799 1.00 15.29 89 SER B N 1
ATOM 2055 C CA . SER B 1 111 ? 19.734 32.318 9.101 1.00 16.89 89 SER B CA 1
ATOM 2056 C C . SER B 1 111 ? 19.437 32.063 7.618 1.00 18.65 89 SER B C 1
ATOM 2057 O O . SER B 1 111 ? 19.720 30.986 7.097 1.00 18.26 89 SER B O 1
ATOM 2060 N N . ARG B 1 112 ? 18.879 33.074 6.941 1.00 20.47 90 ARG B N 1
ATOM 2061 C CA . ARG B 1 112 ? 18.677 33.022 5.483 1.00 23.03 90 ARG B CA 1
ATOM 2062 C C . ARG B 1 112 ? 19.720 33.801 4.659 1.00 23.85 90 ARG B C 1
ATOM 2063 O O . ARG B 1 112 ? 19.456 34.168 3.502 1.00 25.34 90 ARG B O 1
ATOM 2071 N N . GLU B 1 113 ? 20.901 34.041 5.238 1.00 24.51 91 GLU B N 1
ATOM 2072 C CA . GLU B 1 113 ? 22.010 34.714 4.523 1.00 25.94 91 GLU B CA 1
ATOM 2073 C C . GLU B 1 113 ? 22.458 33.904 3.307 1.00 26.15 91 GLU B C 1
ATOM 2074 O O . GLU B 1 113 ? 22.592 32.689 3.413 1.00 26.04 91 GLU B O 1
ATOM 2080 N N . PRO B 1 114 ? 22.698 34.570 2.149 1.00 26.97 92 PRO B N 1
ATOM 2081 C CA . PRO B 1 114 ? 23.041 33.821 0.928 1.00 27.52 92 PRO B CA 1
ATOM 2082 C C . PRO B 1 114 ? 24.392 33.093 0.963 1.00 27.40 92 PRO B C 1
ATOM 2083 O O . PRO B 1 114 ? 24.511 32.023 0.367 1.00 27.99 92 PRO B O 1
ATOM 2087 N N . ASP B 1 115 ? 25.378 33.645 1.667 1.00 26.88 93 ASP B N 1
ATOM 2088 C CA . ASP B 1 115 ? 26.679 32.983 1.803 1.00 26.02 93 ASP B CA 1
ATOM 2089 C C . ASP B 1 115 ? 27.004 32.745 3.276 1.00 25.23 93 ASP B C 1
ATOM 2090 O O . ASP B 1 115 ? 27.486 33.637 3.983 1.00 25.46 93 ASP B O 1
ATOM 2092 N N . LYS B 1 116 ? 26.736 31.531 3.739 1.00 23.79 94 LYS B N 1
ATOM 2093 C CA . LYS B 1 116 ? 26.823 31.242 5.168 1.00 23.18 94 LYS B CA 1
ATOM 2094 C C . LYS B 1 116 ? 28.245 31.114 5.713 1.00 22.79 94 LYS B C 1
ATOM 2095 O O . LYS B 1 116 ? 28.468 31.282 6.915 1.00 23.27 94 LYS B O 1
ATOM 2101 N N . PHE B 1 117 ? 29.200 30.852 4.827 1.00 22.39 95 PHE B N 1
ATOM 2102 C CA . PHE B 1 117 ? 30.597 30.690 5.221 1.00 22.24 95 PHE B CA 1
ATOM 2103 C C . PHE B 1 117 ? 31.370 32.025 5.235 1.00 23.24 95 PHE B C 1
ATOM 2104 O O . PHE B 1 117 ? 32.553 32.056 5.567 1.00 23.64 95 PHE B O 1
ATOM 2112 N N . ALA B 1 118 ? 30.693 33.124 4.883 1.00 24.03 96 ALA B N 1
ATOM 2113 C CA . ALA B 1 118 ? 31.315 34.458 4.909 1.00 24.33 96 ALA B CA 1
ATOM 2114 C C . ALA B 1 118 ? 31.700 34.901 6.322 1.00 24.02 96 ALA B C 1
ATOM 2115 O O . ALA B 1 118 ? 30.855 34.993 7.208 1.00 24.04 96 ALA B O 1
ATOM 2117 N N . GLY B 1 119 ? 32.984 35.183 6.522 1.00 24.19 97 GLY B N 1
ATOM 2118 C CA . GLY B 1 119 ? 33.497 35.592 7.830 1.00 24.07 97 GLY B CA 1
ATOM 2119 C C . GLY B 1 119 ? 33.745 34.456 8.809 1.00 23.20 97 GLY B C 1
ATOM 2120 O O . GLY B 1 119 ? 34.080 34.708 9.965 1.00 23.92 97 GLY B O 1
ATOM 2121 N N . ILE B 1 120 ? 33.584 33.211 8.345 1.00 22.48 98 ILE B N 1
ATOM 2122 C CA . ILE B 1 120 ? 33.856 32.017 9.159 1.00 21.37 98 ILE B CA 1
ATOM 2123 C C . ILE B 1 120 ? 35.035 31.217 8.576 1.00 20.42 98 ILE B C 1
ATOM 2124 O O . ILE B 1 120 ? 34.955 30.702 7.463 1.00 20.74 98 ILE B O 1
ATOM 2129 N N . ASP B 1 121 ? 36.120 31.118 9.339 1.00 18.93 99 ASP B N 1
ATOM 2130 C CA . ASP B 1 121 ? 37.336 30.426 8.890 1.00 18.47 99 ASP B CA 1
ATOM 2131 C C . ASP B 1 121 ? 37.125 28.899 8.740 1.00 16.98 99 ASP B C 1
ATOM 2132 O O . ASP B 1 121 ? 36.642 28.238 9.663 1.00 15.77 99 ASP B O 1
ATOM 2137 N N . TRP B 1 122 ? 37.494 28.354 7.582 1.00 15.72 100 TRP B N 1
ATOM 2138 C CA . TRP B 1 122 ? 37.341 26.916 7.296 1.00 14.66 100 TRP B CA 1
ATOM 2139 C C . TRP B 1 122 ? 38.436 26.395 6.355 1.00 14.58 100 TRP B C 1
ATOM 2140 O O . TRP B 1 122 ? 39.095 27.180 5.666 1.00 14.91 100 TRP B O 1
ATOM 2151 N N . ARG B 1 123 ? 38.631 25.069 6.329 1.00 14.26 101 ARG B N 1
ATOM 2152 C CA . ARG B 1 123 ? 39.591 24.413 5.409 1.00 15.21 101 ARG B CA 1
ATOM 2153 C C . ARG B 1 123 ? 39.060 23.029 4.986 1.00 14.72 101 ARG B C 1
ATOM 2154 O O . ARG B 1 123 ? 38.304 22.414 5.746 1.00 13.42 101 ARG B O 1
ATOM 2162 N N . PRO B 1 124 ? 39.473 22.508 3.809 1.00 14.31 102 PRO B N 1
ATOM 2163 C CA . PRO B 1 124 ? 38.976 21.186 3.379 1.00 14.74 102 PRO B CA 1
ATOM 2164 C C . PRO B 1 124 ? 39.542 19.991 4.157 1.00 14.40 102 PRO B C 1
ATOM 2165 O O . PRO B 1 124 ? 40.745 19.957 4.461 1.00 15.70 102 PRO B O 1
ATOM 2169 N N . SER B 1 125 ? 38.672 19.018 4.468 1.00 14.42 103 SER B N 1
ATOM 2170 C CA . SER B 1 125 ? 39.079 17.725 5.011 1.00 14.50 103 SER B CA 1
ATOM 2171 C C . SER B 1 125 ? 39.780 16.859 3.961 1.00 15.53 103 SER B C 1
ATOM 2172 O O . SER B 1 125 ? 39.830 17.226 2.774 1.00 16.13 103 SER B O 1
ATOM 2175 N N . ASP B 1 126 ? 40.280 15.691 4.389 1.00 16.24 104 ASP B N 1
ATOM 2176 C CA . ASP B 1 126 ? 40.961 14.785 3.462 1.00 17.01 104 ASP B CA 1
ATOM 2177 C C . ASP B 1 126 ? 40.050 14.338 2.307 1.00 16.40 104 ASP B C 1
ATOM 2178 O O . ASP B 1 126 ? 40.499 14.255 1.161 1.00 17.45 104 ASP B O 1
ATOM 2183 N N . LEU B 1 127 ? 38.781 14.055 2.600 1.00 15.41 105 LEU B N 1
ATOM 2184 C CA . LEU B 1 127 ? 37.815 13.712 1.555 1.00 14.83 105 LEU B CA 1
ATOM 2185 C C . LEU B 1 127 ? 37.378 14.930 0.724 1.00 14.92 105 LEU B C 1
ATOM 2186 O O . LEU B 1 127 ? 36.913 14.773 -0.411 1.00 16.28 105 LEU B O 1
ATOM 2191 N N . GLY B 1 128 ? 37.496 16.130 1.295 1.00 14.17 106 GLY B N 1
ATOM 2192 C CA . GLY B 1 128 ? 37.177 17.381 0.581 1.00 14.14 106 GLY B CA 1
ATOM 2193 C C . GLY B 1 128 ? 35.942 18.152 1.035 1.00 14.07 106 GLY B C 1
ATOM 2194 O O . GLY B 1 128 ? 35.313 18.862 0.230 1.00 14.33 106 GLY B O 1
ATOM 2195 N N . SER B 1 129 ? 35.582 18.017 2.315 1.00 12.44 107 SER B N 1
ATOM 2196 C CA . SER B 1 129 ? 34.415 18.710 2.902 1.00 11.82 107 SER B CA 1
ATOM 2197 C C . SER B 1 129 ? 34.855 19.762 3.948 1.00 11.04 107 SER B C 1
ATOM 2198 O O . SER B 1 129 ? 35.930 19.626 4.558 1.00 11.98 107 SER B O 1
ATOM 2201 N N . PRO B 1 130 ? 34.060 20.838 4.139 1.00 10.82 108 PRO B N 1
ATOM 2202 C CA . PRO B 1 130 ? 34.521 21.909 5.061 1.00 10.94 108 PRO B CA 1
ATOM 2203 C C . PRO B 1 130 ? 34.677 21.541 6.555 1.00 10.90 108 PRO B C 1
ATOM 2204 O O . PRO B 1 130 ? 33.701 21.103 7.182 1.00 10.11 108 PRO B O 1
ATOM 2208 N N . ILE B 1 131 ? 35.894 21.735 7.096 1.00 10.90 109 ILE B N 1
ATOM 2209 C CA . ILE B 1 131 ? 36.167 21.749 8.560 1.00 11.47 109 ILE B CA 1
ATOM 2210 C C . ILE B 1 131 ? 36.089 23.189 9.092 1.00 12.14 109 ILE B C 1
ATOM 2211 O O . ILE B 1 131 ? 36.774 24.074 8.593 1.00 13.23 109 ILE B O 1
ATOM 2216 N N . ILE B 1 132 ? 35.259 23.418 10.110 1.00 12.14 110 ILE B N 1
ATOM 2217 C CA . ILE B 1 132 ? 35.136 24.739 10.748 1.00 12.84 110 ILE B CA 1
ATOM 2218 C C . ILE B 1 132 ? 36.238 24.928 11.803 1.00 12.74 110 ILE B C 1
ATOM 2219 O O . ILE B 1 132 ? 36.304 24.183 12.783 1.00 12.21 110 ILE B O 1
ATOM 2224 N N . ASP B 1 133 ? 37.110 25.924 11.589 1.00 12.82 111 ASP B N 1
ATOM 2225 C CA . ASP B 1 133 ? 38.200 26.226 12.529 1.00 13.85 111 ASP B CA 1
ATOM 2226 C C . ASP B 1 133 ? 37.637 26.550 13.918 1.00 13.28 111 ASP B C 1
ATOM 2227 O O . ASP B 1 133 ? 36.591 27.210 14.038 1.00 13.12 111 ASP B O 1
ATOM 2232 N N . GLY B 1 134 ? 38.295 26.059 14.965 1.00 12.84 112 GLY B N 1
ATOM 2233 C CA . GLY B 1 134 ? 37.835 26.322 16.339 1.00 12.72 112 GLY B CA 1
ATOM 2234 C C . GLY B 1 134 ? 36.848 25.313 16.920 1.00 12.11 112 GLY B C 1
ATOM 2235 O O . GLY B 1 134 ? 36.472 25.403 18.100 1.00 12.63 112 GLY B O 1
ATOM 2236 N N . SER B 1 135 ? 36.403 24.352 16.114 1.00 11.74 113 SER B N 1
ATOM 2237 C CA A SER B 1 135 ? 35.502 23.305 16.617 0.50 11.34 113 SER B CA 1
ATOM 2238 C CA B SER B 1 135 ? 35.504 23.302 16.621 0.50 11.27 113 SER B CA 1
ATOM 2239 C C . SER B 1 135 ? 36.192 22.358 17.619 1.00 11.20 113 SER B C 1
ATOM 2240 O O . SER B 1 135 ? 37.435 22.257 17.666 1.00 11.80 113 SER B O 1
ATOM 2245 N N . LEU B 1 136 ? 35.389 21.665 18.439 1.00 10.03 114 LEU B N 1
ATOM 2246 C CA . LEU B 1 136 ? 35.938 20.657 19.377 1.00 10.38 114 LEU B CA 1
ATOM 2247 C C . LEU B 1 136 ? 36.438 19.390 18.679 1.00 10.10 114 LEU B C 1
ATOM 2248 O O . LEU B 1 136 ? 37.427 18.794 19.127 1.00 11.00 114 LEU B O 1
ATOM 2253 N N . ALA B 1 137 ? 35.745 18.958 17.618 1.00 9.55 115 ALA B N 1
ATOM 2254 C CA . ALA B 1 137 ? 36.085 17.720 16.898 1.00 9.31 115 ALA B CA 1
ATOM 2255 C C . ALA B 1 137 ? 35.431 17.707 15.518 1.00 9.18 115 ALA B C 1
ATOM 2256 O O . ALA B 1 137 ? 34.484 18.459 15.269 1.00 9.49 115 ALA B O 1
ATOM 2258 N N . HIS B 1 138 ? 35.940 16.865 14.616 1.00 9.69 116 HIS B N 1
ATOM 2259 C CA . HIS B 1 138 ? 35.250 16.639 13.332 1.00 10.35 116 HIS B CA 1
ATOM 2260 C C . HIS B 1 138 ? 35.353 15.193 12.859 1.00 10.29 116 HIS B C 1
ATOM 2261 O O . HIS B 1 138 ? 36.268 14.466 13.256 1.00 11.22 116 HIS B O 1
ATOM 2268 N N . ILE B 1 139 ? 34.390 14.783 12.032 1.00 9.82 117 ILE B N 1
ATOM 2269 C CA . ILE B 1 139 ? 34.257 13.388 11.579 1.00 10.41 117 ILE B CA 1
ATOM 2270 C C . ILE B 1 139 ? 34.012 13.420 10.067 1.00 10.86 117 ILE B C 1
ATOM 2271 O O . ILE B 1 139 ? 32.992 13.976 9.613 1.00 11.53 117 ILE B O 1
ATOM 2276 N N . ASP B 1 140 ? 34.955 12.859 9.300 1.00 10.48 118 ASP B N 1
ATOM 2277 C CA . ASP B 1 140 ? 34.958 12.900 7.808 1.00 10.64 118 ASP B CA 1
ATOM 2278 C C . ASP B 1 140 ? 34.321 11.618 7.237 1.00 10.35 118 ASP B C 1
ATOM 2279 O O . ASP B 1 140 ? 34.858 10.528 7.480 1.00 11.07 118 ASP B O 1
ATOM 2284 N N . CYS B 1 141 ? 33.205 11.743 6.492 1.00 9.38 119 CYS B N 1
ATOM 2285 C CA . CYS B 1 141 ? 32.352 10.576 6.088 1.00 10.47 119 CYS B CA 1
ATOM 2286 C C . CYS B 1 141 ? 31.973 10.520 4.599 1.00 10.26 119 CYS B C 1
ATOM 2287 O O . CYS B 1 141 ? 31.955 11.549 3.921 1.00 10.82 119 CYS B O 1
ATOM 2290 N N . THR B 1 142 ? 31.632 9.311 4.126 1.00 10.58 120 THR B N 1
ATOM 2291 C CA . THR B 1 142 ? 30.892 9.108 2.864 1.00 12.16 120 THR B CA 1
ATOM 2292 C C . THR B 1 142 ? 29.466 8.628 3.155 1.00 11.80 120 THR B C 1
ATOM 2293 O O . THR B 1 142 ? 29.201 7.978 4.202 1.00 11.34 120 THR B O 1
ATOM 2297 N N . VAL B 1 143 ? 28.533 8.959 2.252 1.00 11.90 121 VAL B N 1
ATOM 2298 C CA . VAL B 1 143 ? 27.151 8.490 2.386 1.00 13.02 121 VAL B CA 1
ATOM 2299 C C . VAL B 1 143 ? 27.112 6.955 2.206 1.00 13.78 121 VAL B C 1
ATOM 2300 O O . VAL B 1 143 ? 27.596 6.418 1.188 1.00 14.62 121 VAL B O 1
ATOM 2304 N N . HIS B 1 144 ? 26.540 6.261 3.195 1.00 14.23 122 HIS B N 1
ATOM 2305 C CA . HIS B 1 144 ? 26.520 4.777 3.230 1.00 16.79 122 HIS B CA 1
ATOM 2306 C C . HIS B 1 144 ? 25.149 4.178 2.882 1.00 17.40 122 HIS B C 1
ATOM 2307 O O . HIS B 1 144 ? 25.058 3.219 2.098 1.00 18.85 122 HIS B O 1
ATOM 2314 N N . ASP B 1 145 ? 24.096 4.723 3.475 1.00 17.55 123 ASP B N 1
ATOM 2315 C CA . ASP B 1 145 ? 22.713 4.320 3.166 1.00 17.86 123 ASP B CA 1
ATOM 2316 C C . ASP B 1 145 ? 21.760 5.437 3.586 1.00 16.95 123 ASP B C 1
ATOM 2317 O O . ASP B 1 145 ? 22.160 6.332 4.322 1.00 16.51 123 ASP B O 1
ATOM 2322 N N . VAL B 1 146 ? 20.513 5.369 3.106 1.00 16.05 124 VAL B N 1
ATOM 2323 C CA . VAL B 1 146 ? 19.475 6.396 3.345 1.00 15.06 124 VAL B CA 1
ATOM 2324 C C . VAL B 1 146 ? 18.107 5.719 3.503 1.00 15.35 124 VAL B C 1
ATOM 2325 O O . VAL B 1 146 ? 17.735 4.851 2.696 1.00 15.81 124 VAL B O 1
ATOM 2329 N N . HIS B 1 147 ? 17.374 6.103 4.549 1.00 13.85 125 HIS B N 1
ATOM 2330 C CA . HIS B 1 147 ? 16.044 5.543 4.838 1.00 14.73 125 HIS B CA 1
ATOM 2331 C C . HIS B 1 147 ? 14.978 6.630 5.006 1.00 14.47 125 HIS B C 1
ATOM 2332 O O . HIS B 1 147 ? 15.270 7.737 5.468 1.00 14.05 125 HIS B O 1
ATOM 2339 N N . ASP B 1 148 ? 13.732 6.305 4.655 1.00 15.34 126 ASP B N 1
ATOM 2340 C CA . ASP B 1 148 ? 12.615 7.210 4.887 1.00 15.87 126 ASP B CA 1
ATOM 2341 C C . ASP B 1 148 ? 12.323 7.275 6.390 1.00 15.58 126 ASP B C 1
ATOM 2342 O O . ASP B 1 148 ? 12.326 6.232 7.070 1.00 17.02 126 ASP B O 1
ATOM 2347 N N . GLY B 1 149 ? 12.079 8.486 6.904 1.00 14.26 127 GLY B N 1
ATOM 2348 C CA . GLY B 1 149 ? 11.753 8.697 8.318 1.00 14.03 127 GLY B CA 1
ATOM 2349 C C . GLY B 1 149 ? 10.649 9.719 8.562 1.00 13.70 127 GLY B C 1
ATOM 2350 O O . GLY B 1 149 ? 10.829 10.687 9.310 1.00 13.81 127 GLY B O 1
ATOM 2351 N N . GLY B 1 150 ? 9.493 9.495 7.946 1.00 14.37 128 GLY B N 1
ATOM 2352 C CA . GLY B 1 150 ? 8.355 10.403 8.114 1.00 14.80 128 GLY B CA 1
ATOM 2353 C C . GLY B 1 150 ? 8.534 11.672 7.316 1.00 14.59 128 GLY B C 1
ATOM 2354 O O . GLY B 1 150 ? 8.640 11.608 6.075 1.00 15.96 128 GLY B O 1
ATOM 2355 N N . ASP B 1 151 ? 8.559 12.821 8.011 1.00 14.07 129 ASP B N 1
ATOM 2356 C CA . ASP B 1 151 ? 8.895 14.119 7.371 1.00 13.95 129 ASP B CA 1
ATOM 2357 C C . ASP B 1 151 ? 10.413 14.429 7.351 1.00 13.28 129 ASP B C 1
ATOM 2358 O O . ASP B 1 151 ? 10.838 15.525 6.935 1.00 13.47 129 ASP B O 1
ATOM 2363 N N . HIS B 1 152 ? 11.212 13.461 7.804 1.00 11.02 130 HIS B N 1
ATOM 2364 C CA . HIS B 1 152 ? 12.675 13.525 7.697 1.00 10.60 130 HIS B CA 1
ATOM 2365 C C . HIS B 1 152 ? 13.235 12.310 6.923 1.00 10.18 130 HIS B C 1
ATOM 2366 O O . HIS B 1 152 ? 12.500 11.348 6.641 1.00 11.10 130 HIS B O 1
ATOM 2373 N N . PHE B 1 153 ? 14.528 12.363 6.584 1.00 9.71 131 PHE B N 1
ATOM 2374 C CA . PHE B 1 153 ? 15.313 11.170 6.188 1.00 9.43 131 PHE B CA 1
ATOM 2375 C C . PHE B 1 153 ? 16.223 10.737 7.368 1.00 9.38 131 PHE B C 1
ATOM 2376 O O . PHE B 1 153 ? 16.507 11.545 8.272 1.00 9.69 131 PHE B O 1
ATOM 2384 N N . VAL B 1 154 ? 16.663 9.474 7.355 1.00 9.59 132 VAL B N 1
ATOM 2385 C CA . VAL B 1 154 ? 17.764 9.010 8.231 1.00 9.68 132 VAL B CA 1
ATOM 2386 C C . VAL B 1 154 ? 18.936 8.604 7.324 1.00 9.65 132 VAL B C 1
ATOM 2387 O O . VAL B 1 154 ? 18.813 7.662 6.504 1.00 10.12 132 VAL B O 1
ATOM 2391 N N . VAL B 1 155 ? 20.060 9.318 7.464 1.00 8.46 133 VAL B N 1
ATOM 2392 C CA . VAL B 1 155 ? 21.256 9.130 6.627 1.00 8.68 133 VAL B CA 1
ATOM 2393 C C . VAL B 1 155 ? 22.386 8.458 7.439 1.00 9.05 133 VAL B C 1
ATOM 2394 O O . VAL B 1 155 ? 22.758 8.950 8.514 1.00 9.19 133 VAL B O 1
ATOM 2398 N N . PHE B 1 156 ? 22.925 7.343 6.936 1.00 9.35 134 PHE B N 1
ATOM 2399 C CA . PHE B 1 156 ? 24.072 6.685 7.567 1.00 10.27 134 PHE B CA 1
ATOM 2400 C C . PHE B 1 156 ? 25.374 7.151 6.896 1.00 10.72 134 PHE B C 1
ATOM 2401 O O . PHE B 1 156 ? 25.439 7.265 5.660 1.00 12.16 134 PHE B O 1
ATOM 2409 N N . GLY B 1 157 ? 26.406 7.421 7.693 1.00 10.24 135 GLY B N 1
ATOM 2410 C CA . GLY B 1 157 ? 27.734 7.696 7.134 1.00 10.33 135 GLY B CA 1
ATOM 2411 C C . GLY B 1 157 ? 28.803 6.703 7.541 1.00 10.95 135 GLY B C 1
ATOM 2412 O O . GLY B 1 157 ? 28.859 6.296 8.709 1.00 11.11 135 GLY B O 1
ATOM 2413 N N . LYS B 1 158 ? 29.648 6.324 6.581 1.00 10.83 136 LYS B N 1
ATOM 2414 C CA . LYS B 1 158 ? 30.834 5.507 6.842 1.00 12.43 136 LYS B CA 1
ATOM 2415 C C . LYS B 1 158 ? 31.979 6.450 7.215 1.00 11.37 136 LYS B C 1
ATOM 2416 O O . LYS B 1 158 ? 32.304 7.374 6.459 1.00 12.62 136 LYS B O 1
ATOM 2422 N N . VAL B 1 159 ? 32.583 6.227 8.381 1.00 11.38 137 VAL B N 1
ATOM 2423 C CA . VAL B 1 159 ? 33.653 7.091 8.882 1.00 11.66 137 VAL B CA 1
ATOM 2424 C C . VAL B 1 159 ? 34.995 6.742 8.202 1.00 13.14 137 VAL B C 1
ATOM 2425 O O . VAL B 1 159 ? 35.433 5.571 8.241 1.00 13.93 137 VAL B O 1
ATOM 2429 N N . HIS B 1 160 ? 35.628 7.747 7.572 1.00 12.88 138 HIS B N 1
ATOM 2430 C CA . HIS B 1 160 ? 36.982 7.613 6.972 1.00 14.12 138 HIS B CA 1
ATOM 2431 C C . HIS B 1 160 ? 38.083 8.297 7.790 1.00 14.58 138 HIS B C 1
ATOM 2432 O O . HIS B 1 160 ? 39.254 7.889 7.731 1.00 16.37 138 HIS B O 1
ATOM 2439 N N . GLY B 1 161 ? 37.717 9.342 8.538 1.00 14.22 139 GLY B N 1
ATOM 2440 C CA . GLY B 1 161 ? 38.662 10.097 9.373 1.00 14.87 139 GLY B CA 1
ATOM 2441 C C . GLY B 1 161 ? 37.990 10.700 10.589 1.00 14.71 139 GLY B C 1
ATOM 2442 O O . GLY B 1 161 ? 36.784 10.978 10.573 1.00 14.09 139 GLY B O 1
ATOM 2443 N N . LEU B 1 162 ? 38.744 10.867 11.671 1.00 15.24 140 LEU B N 1
ATOM 2444 C CA . LEU B 1 162 ? 38.261 11.702 12.769 1.00 16.28 140 LEU B CA 1
ATOM 2445 C C . LEU B 1 162 ? 39.349 12.317 13.659 1.00 15.56 140 LEU B C 1
ATOM 2446 O O . LEU B 1 162 ? 40.470 11.801 13.768 1.00 16.54 140 LEU B O 1
ATOM 2451 N N . SER B 1 163 ? 39.022 13.456 14.259 1.00 14.13 141 SER B N 1
ATOM 2452 C CA . SER B 1 163 ? 40.037 14.284 14.892 1.00 15.03 141 SER B CA 1
ATOM 2453 C C . SER B 1 163 ? 39.448 15.092 16.041 1.00 14.60 141 SER B C 1
ATOM 2454 O O . SER B 1 163 ? 38.305 15.541 15.956 1.00 14.15 141 SER B O 1
ATOM 2457 N N . GLU B 1 164 ? 40.225 15.268 17.111 1.00 15.12 142 GLU B N 1
ATOM 2458 C CA . GLU B 1 164 ? 39.873 16.232 18.172 1.00 15.65 142 GLU B CA 1
ATOM 2459 C C . GLU B 1 164 ? 41.004 17.220 18.486 1.00 16.33 142 GLU B C 1
ATOM 2460 O O . GLU B 1 164 ? 41.106 17.736 19.624 1.00 16.63 142 GLU B O 1
ATOM 2466 N N . VAL B 1 165 ? 41.839 17.478 17.478 1.00 16.87 143 VAL B N 1
ATOM 2467 C CA . VAL B 1 165 ? 42.919 18.477 17.560 1.00 18.12 143 VAL B CA 1
ATOM 2468 C C . VAL B 1 165 ? 42.867 19.473 16.380 1.00 18.32 143 VAL B C 1
ATOM 2469 O O . VAL B 1 165 ? 42.337 19.142 15.310 1.00 18.68 143 VAL B O 1
ATOM 2473 N N . PRO B 1 166 ? 43.377 20.708 16.572 1.00 18.98 144 PRO B N 1
ATOM 2474 C CA . PRO B 1 166 ? 43.939 21.287 17.793 1.00 19.63 144 PRO B CA 1
ATOM 2475 C C . PRO B 1 166 ? 43.012 21.224 19.010 1.00 19.78 144 PRO B C 1
ATOM 2476 O O . PRO B 1 166 ? 41.796 21.420 18.888 1.00 20.03 144 PRO B O 1
ATOM 2480 N N . GLU B 1 167 ? 43.602 20.955 20.168 1.00 20.25 145 GLU B N 1
ATOM 2481 C CA . GLU B 1 167 ? 42.869 20.825 21.427 1.00 20.40 145 GLU B CA 1
ATOM 2482 C C . GLU B 1 167 ? 42.299 22.176 21.860 1.00 19.74 145 GLU B C 1
ATOM 2483 O O . GLU B 1 167 ? 43.004 23.194 21.844 1.00 20.53 145 GLU B O 1
ATOM 2489 N N . ARG B 1 168 ? 41.015 22.190 22.216 1.00 18.51 146 ARG B N 1
ATOM 2490 C CA . ARG B 1 168 ? 40.396 23.366 22.835 1.00 18.07 146 ARG B CA 1
ATOM 2491 C C . ARG B 1 168 ? 39.825 22.966 24.191 1.00 17.36 146 ARG B C 1
ATOM 2492 O O . ARG B 1 168 ? 39.469 21.797 24.388 1.00 17.82 146 ARG B O 1
ATOM 2500 N N . LYS B 1 169 ? 39.769 23.906 25.136 1.00 16.35 147 LYS B N 1
ATOM 2501 C CA . LYS B 1 169 ? 39.172 23.638 26.456 1.00 15.18 147 LYS B CA 1
ATOM 2502 C C . LYS B 1 169 ? 37.790 22.956 26.286 1.00 14.41 147 LYS B C 1
ATOM 2503 O O . LYS B 1 169 ? 36.957 23.426 25.505 1.00 13.66 147 LYS B O 1
ATOM 2505 N N . PRO B 1 170 ? 37.551 21.840 26.997 1.00 13.28 148 PRO B N 1
ATOM 2506 C CA . PRO B 1 170 ? 36.365 21.005 26.717 1.00 12.86 148 PRO B CA 1
ATOM 2507 C C . PRO B 1 170 ? 35.062 21.577 27.288 1.00 11.75 148 PRO B C 1
ATOM 2508 O O . PRO B 1 170 ? 34.623 21.213 28.382 1.00 11.87 148 PRO B O 1
ATOM 2512 N N . ARG B 1 171 ? 34.459 22.492 26.526 1.00 11.08 149 ARG B N 1
ATOM 2513 C CA . ARG B 1 171 ? 33.230 23.193 26.921 1.00 10.12 149 ARG B CA 1
ATOM 2514 C C . ARG B 1 171 ? 32.304 23.204 25.706 1.00 9.51 149 ARG B C 1
ATOM 2515 O O . ARG B 1 171 ? 32.421 24.105 24.862 1.00 9.88 149 ARG B O 1
ATOM 2523 N N . PRO B 1 172 ? 31.416 22.191 25.588 1.00 7.69 150 PRO B N 1
ATOM 2524 C CA . PRO B 1 172 ? 30.577 22.063 24.376 1.00 7.68 150 PRO B CA 1
ATOM 2525 C C . PRO B 1 172 ? 29.384 23.029 24.326 1.00 7.55 150 PRO B C 1
ATOM 2526 O O . PRO B 1 172 ? 28.792 23.357 25.369 1.00 8.31 150 PRO B O 1
ATOM 2530 N N . LEU B 1 173 ? 29.015 23.454 23.114 1.00 7.82 151 LEU B N 1
ATOM 2531 C CA . LEU B 1 173 ? 27.736 24.172 22.904 1.00 7.26 151 LEU B CA 1
ATOM 2532 C C . LEU B 1 173 ? 26.561 23.196 23.015 1.00 7.43 151 LEU B C 1
ATOM 2533 O O . LEU B 1 173 ? 26.551 22.166 22.330 1.00 7.64 151 LEU B O 1
ATOM 2538 N N . LEU B 1 174 ? 25.590 23.518 23.879 1.00 7.18 152 LEU B N 1
ATOM 2539 C CA . LEU B 1 174 ? 24.395 22.665 24.103 1.00 7.40 152 LEU B CA 1
ATOM 2540 C C . LEU B 1 174 ? 23.102 23.327 23.599 1.00 6.87 152 LEU B C 1
ATOM 2541 O O . LEU B 1 174 ? 23.038 24.568 23.436 1.00 6.97 152 LEU B O 1
ATOM 2546 N N . PHE B 1 175 ? 22.082 22.499 23.347 1.00 6.29 153 PHE B N 1
ATOM 2547 C CA . PHE B 1 175 ? 20.730 22.986 23.009 1.00 6.41 153 PHE B CA 1
ATOM 2548 C C . PHE B 1 175 ? 19.727 22.233 23.896 1.00 6.73 153 PHE B C 1
ATOM 2549 O O . PHE B 1 175 ? 19.722 20.978 23.914 1.00 6.95 153 PHE B O 1
ATOM 2557 N N . TYR B 1 176 ? 18.901 22.972 24.653 1.00 7.38 154 TYR B N 1
ATOM 2558 C CA . TYR B 1 176 ? 18.018 22.382 25.690 1.00 7.22 154 TYR B CA 1
ATOM 2559 C C . TYR B 1 176 ? 16.771 23.260 25.848 1.00 8.02 154 TYR B C 1
ATOM 2560 O O . TYR B 1 176 ? 16.889 24.475 26.050 1.00 8.31 154 TYR B O 1
ATOM 2569 N N . ARG B 1 177 ? 15.585 22.655 25.751 1.00 8.47 155 ARG B N 1
ATOM 2570 C CA . ARG B 1 177 ? 14.297 23.406 25.855 1.00 8.80 155 ARG B CA 1
ATOM 2571 C C . ARG B 1 177 ? 14.244 24.644 24.933 1.00 9.05 155 ARG B C 1
ATOM 2572 O O . ARG B 1 177 ? 13.709 25.719 25.311 1.00 10.15 155 ARG B O 1
ATOM 2580 N N . GLY B 1 178 ? 14.781 24.486 23.715 1.00 8.67 156 GLY B N 1
ATOM 2581 C CA . GLY B 1 178 ? 14.757 25.563 22.709 1.00 9.53 156 GLY B CA 1
ATOM 2582 C C . GLY B 1 178 ? 15.743 26.716 22.859 1.00 10.07 156 GLY B C 1
ATOM 2583 O O . GLY B 1 178 ? 15.595 27.733 22.154 1.00 11.03 156 GLY B O 1
ATOM 2584 N N . GLU B 1 179 ? 16.719 26.575 23.766 1.00 10.01 157 GLU B N 1
ATOM 2585 C CA . GLU B 1 179 ? 17.749 27.588 24.089 1.00 10.91 157 GLU B CA 1
ATOM 2586 C C . GLU B 1 179 ? 19.157 27.002 23.986 1.00 10.08 157 GLU B C 1
ATOM 2587 O O . GLU B 1 179 ? 19.354 25.795 24.218 1.00 10.04 157 GLU B O 1
ATOM 2593 N N . TYR B 1 180 ? 20.155 27.850 23.700 1.00 8.55 158 TYR B N 1
ATOM 2594 C CA . TYR B 1 180 ? 21.555 27.432 23.846 1.00 9.29 158 TYR B CA 1
ATOM 2595 C C . TYR B 1 180 ? 21.967 27.427 25.322 1.00 9.31 158 TYR B C 1
ATOM 2596 O O . TYR B 1 180 ? 21.438 28.207 26.127 1.00 10.31 158 TYR B O 1
ATOM 2605 N N . THR B 1 181 ? 22.858 26.497 25.685 1.00 7.97 159 THR B N 1
ATOM 2606 C CA . THR B 1 181 ? 23.474 26.504 27.041 1.00 9.01 159 THR B CA 1
ATOM 2607 C C . THR B 1 181 ? 24.859 25.836 27.044 1.00 8.81 159 THR B C 1
ATOM 2608 O O . THR B 1 181 ? 25.452 25.660 25.983 1.00 8.75 159 THR B O 1
ATOM 2612 N N . GLY B 1 182 ? 25.395 25.556 28.242 1.00 8.47 160 GLY B N 1
ATOM 2613 C CA . GLY B 1 182 ? 26.726 24.937 28.381 1.00 8.66 160 GLY B CA 1
ATOM 2614 C C . GLY B 1 182 ? 26.833 24.191 29.698 1.00 8.64 160 GLY B C 1
ATOM 2615 O O . GLY B 1 182 ? 25.922 24.259 30.518 1.00 8.47 160 GLY B O 1
ATOM 2616 N N . ILE B 1 183 ? 27.945 23.468 29.894 1.00 8.83 161 ILE B N 1
ATOM 2617 C CA . ILE B 1 183 ? 28.106 22.625 31.111 1.00 9.67 161 ILE B CA 1
ATOM 2618 C C . ILE B 1 183 ? 28.620 23.403 32.340 1.00 9.96 161 ILE B C 1
ATOM 2619 O O . ILE B 1 183 ? 29.181 24.504 32.199 1.00 10.70 161 ILE B O 1
ATOM 2624 N N . GLU B 1 184 ? 28.406 22.828 33.532 1.00 10.78 162 GLU B N 1
ATOM 2625 C CA . GLU B 1 184 ? 29.145 23.218 34.757 1.00 12.24 162 GLU B CA 1
ATOM 2626 C C . GLU B 1 184 ? 30.267 22.177 34.999 1.00 12.93 162 GLU B C 1
ATOM 2627 O O . GLU B 1 184 ? 29.969 21.053 35.402 1.00 12.82 162 GLU B O 1
ATOM 2633 N N . PRO B 1 185 ? 31.549 22.531 34.720 1.00 13.39 163 PRO B N 1
ATOM 2634 C CA . PRO B 1 185 ? 32.597 21.476 34.774 1.00 13.70 163 PRO B CA 1
ATOM 2635 C C . PRO B 1 185 ? 32.864 20.853 36.154 1.00 13.93 163 PRO B C 1
ATOM 2636 O O . PRO B 1 185 ? 33.392 19.736 36.227 1.00 14.46 163 PRO B O 1
ATOM 2640 N N . GLU B 1 186 ? 32.483 21.548 37.226 1.00 14.23 164 GLU B N 1
ATOM 2641 C CA . GLU B 1 186 ? 32.570 20.962 38.571 1.00 14.12 164 GLU B CA 1
ATOM 2642 C C . GLU B 1 186 ? 31.683 19.707 38.727 1.00 14.03 164 GLU B C 1
ATOM 2643 O O . GLU B 1 186 ? 31.941 18.870 39.608 1.00 14.70 164 GLU B O 1
ATOM 2649 N N . LYS B 1 187 ? 30.646 19.584 37.884 1.00 12.87 165 LYS B N 1
ATOM 2650 C CA . LYS B 1 187 ? 29.750 18.422 37.896 1.00 13.01 165 LYS B CA 1
ATOM 2651 C C . LYS B 1 187 ? 30.331 17.161 37.231 1.00 13.29 165 LYS B C 1
ATOM 2652 O O . LYS B 1 187 ? 29.755 16.076 37.411 1.00 13.27 165 LYS B O 1
ATOM 2658 N N . ASN B 1 188 ? 31.439 17.279 36.480 1.00 12.52 166 ASN B N 1
ATOM 2659 C CA . ASN B 1 188 ? 31.988 16.129 35.731 1.00 13.01 166 ASN B CA 1
ATOM 2660 C C . ASN B 1 188 ? 32.374 14.981 36.674 1.00 13.41 166 ASN B C 1
ATOM 2661 O O . ASN B 1 188 ? 33.210 15.178 37.569 1.00 14.84 166 ASN B O 1
ATOM 2666 N N . THR B 1 189 ? 31.799 13.799 36.464 1.00 13.96 167 THR B N 1
ATOM 2667 C CA . THR B 1 189 ? 31.969 12.646 37.378 1.00 15.62 167 THR B CA 1
ATOM 2668 C C . THR B 1 189 ? 32.198 11.320 36.606 1.00 15.64 167 THR B C 1
ATOM 2669 O O . THR B 1 189 ? 31.388 10.976 35.741 1.00 14.78 167 THR B O 1
ATOM 2673 N N . PRO B 1 190 ? 33.283 10.563 36.909 1.00 15.69 168 PRO B N 1
ATOM 2674 C CA . PRO B 1 190 ? 33.530 9.270 36.232 1.00 16.48 168 PRO B CA 1
ATOM 2675 C C . PRO B 1 190 ? 32.372 8.277 36.365 1.00 17.31 168 PRO B C 1
ATOM 2676 O O . PRO B 1 190 ? 31.653 8.305 37.376 1.00 18.09 168 PRO B O 1
ATOM 2680 N N . ALA B 1 191 ? 32.233 7.409 35.362 1.00 18.60 169 ALA B N 1
ATOM 2681 C CA . ALA B 1 191 ? 31.126 6.451 35.215 1.00 20.43 169 ALA B CA 1
ATOM 2682 C C . ALA B 1 191 ? 31.624 5.050 34.812 1.00 22.25 169 ALA B C 1
ATOM 2683 O O . ALA B 1 191 ? 32.468 4.912 33.911 1.00 23.05 169 ALA B O 1
ATOM 2685 N N . GLN B 1 192 ? 31.059 4.018 35.439 1.00 24.12 170 GLN B N 1
ATOM 2686 C CA . GLN B 1 192 ? 31.454 2.616 35.194 1.00 25.49 170 GLN B CA 1
ATOM 2687 C C . GLN B 1 192 ? 30.304 1.804 34.590 1.00 25.85 170 GLN B C 1
ATOM 2688 O O . GLN B 1 192 ? 29.139 2.093 34.875 1.00 26.06 170 GLN B O 1
ATOM 2690 N N . TRP B 1 193 ? 30.628 0.790 33.774 1.00 26.66 171 TRP B N 1
ATOM 2691 C CA . TRP B 1 193 ? 29.628 0.047 32.970 1.00 27.32 171 TRP B CA 1
ATOM 2692 C C . TRP B 1 193 ? 29.862 -1.472 32.841 1.00 27.86 171 TRP B C 1
ATOM 2693 O O . TRP B 1 193 ? 30.359 -1.955 31.811 1.00 28.77 171 TRP B O 1
ATOM 2704 N N . ARG B 1 194 ? 29.457 -2.221 33.861 1.00 27.99 172 ARG B N 1
ATOM 2705 C CA . ARG B 1 194 ? 29.710 -3.666 33.917 1.00 27.92 172 ARG B CA 1
ATOM 2706 C C . ARG B 1 194 ? 28.959 -4.521 32.874 1.00 27.48 172 ARG B C 1
ATOM 2707 O O . ARG B 1 194 ? 29.442 -5.594 32.501 1.00 27.53 172 ARG B O 1
ATOM 2709 N N . ASP B 1 195 ? 27.802 -4.062 32.397 1.00 26.64 173 ASP B N 1
ATOM 2710 C CA . ASP B 1 195 ? 27.025 -4.862 31.435 1.00 26.52 173 ASP B CA 1
ATOM 2711 C C . ASP B 1 195 ? 27.459 -4.572 29.999 1.00 25.96 173 ASP B C 1
ATOM 2712 O O . ASP B 1 195 ? 26.967 -3.623 29.366 1.00 25.67 173 ASP B O 1
ATOM 2717 N N . ASP B 1 196 ? 28.356 -5.409 29.480 1.00 25.58 174 ASP B N 1
ATOM 2718 C CA . ASP B 1 196 ? 28.933 -5.187 28.152 1.00 25.15 174 ASP B CA 1
ATOM 2719 C C . ASP B 1 196 ? 27.922 -5.286 27.009 1.00 24.53 174 ASP B C 1
ATOM 2720 O O . ASP B 1 196 ? 28.102 -4.640 25.972 1.00 25.17 174 ASP B O 1
ATOM 2722 N N . LEU B 1 197 ? 26.855 -6.062 27.203 1.00 23.35 175 LEU B N 1
ATOM 2723 C CA . LEU B 1 197 ? 25.820 -6.234 26.176 1.00 22.56 175 LEU B CA 1
ATOM 2724 C C . LEU B 1 197 ? 25.011 -4.953 25.907 1.00 21.34 175 LEU B C 1
ATOM 2725 O O . LEU B 1 197 ? 24.316 -4.869 24.894 1.00 20.95 175 LEU B O 1
ATOM 2730 N N . GLU B 1 198 ? 25.086 -3.969 26.808 1.00 20.24 176 GLU B N 1
ATOM 2731 C CA . GLU B 1 198 ? 24.273 -2.744 26.671 1.00 19.68 176 GLU B CA 1
ATOM 2732 C C . GLU B 1 198 ? 25.083 -1.443 26.739 1.00 18.84 176 GLU B C 1
ATOM 2733 O O . GLU B 1 198 ? 24.500 -0.358 26.728 1.00 18.27 176 GLU B O 1
ATOM 2739 N N . ALA B 1 199 ? 26.411 -1.535 26.814 1.00 18.95 177 ALA B N 1
ATOM 2740 C CA . ALA B 1 199 ? 27.254 -0.332 26.990 1.00 18.15 177 ALA B CA 1
ATOM 2741 C C . ALA B 1 199 ? 27.106 0.723 25.881 1.00 17.46 177 ALA B C 1
ATOM 2742 O O . ALA B 1 199 ? 26.941 0.381 24.698 1.00 16.91 177 ALA B O 1
ATOM 2744 N N . PHE B 1 200 ? 27.162 1.995 26.283 1.00 16.40 178 PHE B N 1
ATOM 2745 C CA . PHE B 1 200 ? 27.158 3.126 25.333 1.00 15.67 178 PHE B CA 1
ATOM 2746 C C . PHE B 1 200 ? 28.380 3.019 24.423 1.00 15.64 178 PHE B C 1
ATOM 2747 O O . PHE B 1 200 ? 29.447 2.552 24.856 1.00 15.64 178 PHE B O 1
ATOM 2755 N N . LEU B 1 201 ? 28.251 3.484 23.183 1.00 15.51 179 LEU B N 1
ATOM 2756 C CA . LEU B 1 201 ? 29.387 3.493 22.263 1.00 16.00 179 LEU B CA 1
ATOM 2757 C C . LEU B 1 201 ? 30.550 4.365 22.734 1.00 16.85 179 LEU B C 1
ATOM 2758 O O . LEU B 1 201 ? 31.702 4.095 22.391 1.00 18.43 179 LEU B O 1
ATOM 2763 N N . THR B 1 202 ? 30.249 5.402 23.513 1.00 15.51 180 THR B N 1
ATOM 2764 C CA . THR B 1 202 ? 31.255 6.368 23.971 1.00 15.14 180 THR B CA 1
ATOM 2765 C C . THR B 1 202 ? 31.720 6.146 25.422 1.00 17.28 180 THR B C 1
ATOM 2766 O O . THR B 1 202 ? 32.454 6.979 25.977 1.00 16.33 180 THR B O 1
ATOM 2770 N N . ALA B 1 203 ? 31.299 5.037 26.036 1.00 19.10 181 ALA B N 1
ATOM 2771 C CA . ALA B 1 203 ? 31.725 4.716 27.408 1.00 22.41 181 ALA B CA 1
ATOM 2772 C C . ALA B 1 203 ? 33.231 4.437 27.445 1.00 25.02 181 ALA B C 1
ATOM 2773 O O . ALA B 1 203 ? 33.780 3.845 26.494 1.00 26.20 181 ALA B O 1
ATOM 2775 N N . THR B 1 204 ? 33.896 4.880 28.520 1.00 26.82 182 THR B N 1
ATOM 2776 C CA . THR B 1 204 ? 35.351 4.731 28.668 1.00 28.83 182 THR B CA 1
ATOM 2777 C C . THR B 1 204 ? 35.728 3.278 28.928 1.00 29.59 182 THR B C 1
ATOM 2778 O O . THR B 1 204 ? 36.905 2.923 28.878 1.00 31.18 182 THR B O 1
ATOM 2782 N N . THR C 1 24 ? 41.948 -50.586 18.456 1.00 34.37 2 THR C N 1
ATOM 2783 C CA . THR C 1 24 ? 42.195 -49.361 19.272 1.00 33.89 2 THR C CA 1
ATOM 2784 C C . THR C 1 24 ? 41.800 -48.098 18.502 1.00 33.19 2 THR C C 1
ATOM 2785 O O . THR C 1 24 ? 41.203 -47.180 19.075 1.00 32.57 2 THR C O 1
ATOM 2789 N N . ALA C 1 25 ? 42.126 -48.057 17.212 1.00 33.00 3 ALA C N 1
ATOM 2790 C CA . ALA C 1 25 ? 41.821 -46.890 16.378 1.00 32.62 3 ALA C CA 1
ATOM 2791 C C . ALA C 1 25 ? 40.315 -46.704 16.221 1.00 31.88 3 ALA C C 1
ATOM 2792 O O . ALA C 1 25 ? 39.825 -45.571 16.240 1.00 31.35 3 ALA C O 1
ATOM 2794 N N . GLU C 1 26 ? 39.592 -47.814 16.072 1.00 31.59 4 GLU C N 1
ATOM 2795 C CA . GLU C 1 26 ? 38.128 -47.793 16.037 1.00 30.83 4 GLU C CA 1
ATOM 2796 C C . GLU C 1 26 ? 37.561 -47.261 17.355 1.00 30.09 4 GLU C C 1
ATOM 2797 O O . GLU C 1 26 ? 36.657 -46.419 17.352 1.00 29.81 4 GLU C O 1
ATOM 2799 N N . ALA C 1 27 ? 38.103 -47.753 18.470 1.00 29.18 5 ALA C N 1
ATOM 2800 C CA . ALA C 1 27 ? 37.669 -47.342 19.805 1.00 27.82 5 ALA C CA 1
ATOM 2801 C C . ALA C 1 27 ? 37.934 -45.855 20.080 1.00 26.68 5 ALA C C 1
ATOM 2802 O O . ALA C 1 27 ? 37.112 -45.192 20.705 1.00 25.40 5 ALA C O 1
ATOM 2804 N N . ILE C 1 28 ? 39.066 -45.334 19.601 1.00 25.96 6 ILE C N 1
ATOM 2805 C CA . ILE C 1 28 ? 39.374 -43.902 19.761 1.00 25.13 6 ILE C CA 1
ATOM 2806 C C . ILE C 1 28 ? 38.482 -43.012 18.886 1.00 24.95 6 ILE C C 1
ATOM 2807 O O . ILE C 1 28 ? 38.024 -41.945 19.330 1.00 23.80 6 ILE C O 1
ATOM 2812 N N . ASP C 1 29 ? 38.234 -43.454 17.652 1.00 25.24 7 ASP C N 1
ATOM 2813 C CA . ASP C 1 29 ? 37.337 -42.745 16.734 1.00 25.32 7 ASP C CA 1
ATOM 2814 C C . ASP C 1 29 ? 35.939 -42.593 17.333 1.00 24.80 7 ASP C C 1
ATOM 2815 O O . ASP C 1 29 ? 35.299 -41.543 17.187 1.00 25.05 7 ASP C O 1
ATOM 2817 N N . GLN C 1 30 ? 35.474 -43.650 18.001 1.00 24.32 8 GLN C N 1
ATOM 2818 C CA . GLN C 1 30 ? 34.160 -43.667 18.630 1.00 23.63 8 GLN C CA 1
ATOM 2819 C C . GLN C 1 30 ? 34.104 -42.771 19.868 1.00 22.36 8 GLN C C 1
ATOM 2820 O O . GLN C 1 30 ? 33.069 -42.152 20.136 1.00 21.16 8 GLN C O 1
ATOM 2826 N N . ARG C 1 31 ? 35.219 -42.684 20.603 1.00 21.47 9 ARG C N 1
ATOM 2827 C CA . ARG C 1 31 ? 35.333 -41.764 21.747 1.00 20.36 9 ARG C CA 1
ATOM 2828 C C . ARG C 1 31 ? 35.206 -40.302 21.304 1.00 19.99 9 ARG C C 1
ATOM 2829 O O . ARG C 1 31 ? 34.523 -39.503 21.950 1.00 19.67 9 ARG C O 1
ATOM 2837 N N . THR C 1 32 ? 35.865 -39.957 20.199 1.00 19.62 10 THR C N 1
ATOM 2838 C CA . THR C 1 32 ? 35.803 -38.607 19.642 1.00 19.45 10 THR C CA 1
ATOM 2839 C C . THR C 1 32 ? 34.378 -38.244 19.197 1.00 18.57 10 THR C C 1
ATOM 2840 O O . THR C 1 32 ? 33.926 -37.116 19.438 1.00 17.14 10 THR C O 1
ATOM 2844 N N . PHE C 1 33 ? 33.691 -39.188 18.551 1.00 17.67 11 PHE C N 1
ATOM 2845 C CA . PHE C 1 33 ? 32.277 -39.017 18.177 1.00 17.83 11 PHE C CA 1
ATOM 2846 C C . PHE C 1 33 ? 31.425 -38.678 19.412 1.00 16.94 11 PHE C C 1
ATOM 2847 O O . PHE C 1 33 ? 30.665 -37.707 19.396 1.00 16.40 11 PHE C O 1
ATOM 2855 N N . ARG C 1 34 ? 31.561 -39.459 20.488 1.00 16.11 12 ARG C N 1
ATOM 2856 C CA . ARG C 1 34 ? 30.814 -39.185 21.732 1.00 16.18 12 ARG C CA 1
ATOM 2857 C C . ARG C 1 34 ? 31.091 -37.801 22.308 1.00 15.63 12 ARG C C 1
ATOM 2858 O O . ARG C 1 34 ? 30.164 -37.093 22.737 1.00 15.08 12 ARG C O 1
ATOM 2866 N N . ARG C 1 35 ? 32.365 -37.418 22.343 1.00 15.70 13 ARG C N 1
ATOM 2867 C CA . ARG C 1 35 ? 32.759 -36.101 22.869 1.00 15.59 13 ARG C CA 1
ATOM 2868 C C . ARG C 1 35 ? 32.224 -34.929 22.047 1.00 15.19 13 ARG C C 1
ATOM 2869 O O . ARG C 1 35 ? 31.632 -33.993 22.602 1.00 15.06 13 ARG C O 1
ATOM 2877 N N . VAL C 1 36 ? 32.431 -34.978 20.730 1.00 14.40 14 VAL C N 1
ATOM 2878 C CA . VAL C 1 36 ? 31.989 -33.910 19.836 1.00 14.09 14 VAL C CA 1
ATOM 2879 C C . VAL C 1 36 ? 30.460 -33.775 19.786 1.00 12.89 14 VAL C C 1
ATOM 2880 O O . VAL C 1 36 ? 29.937 -32.662 19.890 1.00 12.82 14 VAL C O 1
ATOM 2884 N N . LEU C 1 37 ? 29.737 -34.895 19.652 1.00 12.43 15 LEU C N 1
ATOM 2885 C CA . LEU C 1 37 ? 28.256 -34.842 19.670 1.00 11.30 15 LEU C CA 1
ATOM 2886 C C . LEU C 1 37 ? 27.666 -34.402 21.013 1.00 10.27 15 LEU C C 1
ATOM 2887 O O . LEU C 1 37 ? 26.568 -33.812 21.047 1.00 10.32 15 LEU C O 1
ATOM 2892 N N . GLY C 1 38 ? 28.411 -34.627 22.108 1.00 9.16 16 GLY C N 1
ATOM 2893 C CA . GLY C 1 38 ? 28.037 -34.104 23.433 1.00 8.99 16 GLY C CA 1
ATOM 2894 C C . GLY C 1 38 ? 28.008 -32.582 23.552 1.00 8.39 16 GLY C C 1
ATOM 2895 O O . GLY C 1 38 ? 27.437 -32.044 24.510 1.00 8.53 16 GLY C O 1
ATOM 2896 N N . GLN C 1 39 ? 28.592 -31.878 22.580 1.00 8.07 17 GLN C N 1
ATOM 2897 C CA . GLN C 1 39 ? 28.470 -30.400 22.540 1.00 7.57 17 GLN C CA 1
ATOM 2898 C C . GLN C 1 39 ? 27.050 -29.878 22.219 1.00 7.85 17 GLN C C 1
ATOM 2899 O O . GLN C 1 39 ? 26.773 -28.700 22.445 1.00 8.15 17 GLN C O 1
ATOM 2905 N N . PHE C 1 40 ? 26.178 -30.734 21.673 1.00 8.05 18 PHE C N 1
ATOM 2906 C CA . PHE C 1 40 ? 24.748 -30.395 21.500 1.00 7.91 18 PHE C CA 1
ATOM 2907 C C . PHE C 1 40 ? 23.974 -30.732 22.790 1.00 8.11 18 PHE C C 1
ATOM 2908 O O . PHE C 1 40 ? 23.714 -31.912 23.095 1.00 8.12 18 PHE C O 1
ATOM 2916 N N . CYS C 1 41 ? 23.625 -29.695 23.554 1.00 7.55 19 CYS C N 1
ATOM 2917 C CA . CYS C 1 41 ? 22.923 -29.847 24.838 1.00 7.71 19 CYS C CA 1
ATOM 2918 C C . CYS C 1 41 ? 21.478 -30.316 24.600 1.00 7.77 19 CYS C C 1
ATOM 2919 O O . CYS C 1 41 ? 20.857 -29.931 23.592 1.00 7.96 19 CYS C O 1
ATOM 2922 N N . THR C 1 42 ? 20.945 -31.126 25.518 1.00 7.80 20 THR C N 1
ATOM 2923 C CA . THR C 1 42 ? 19.545 -31.601 25.439 1.00 7.64 20 THR C CA 1
ATOM 2924 C C . THR C 1 42 ? 18.874 -31.618 26.806 1.00 7.31 20 THR C C 1
ATOM 2925 O O . THR C 1 42 ? 19.541 -31.643 27.848 1.00 8.69 20 THR C O 1
ATOM 2929 N N . GLY C 1 43 ? 17.543 -31.647 26.796 1.00 6.63 21 GLY C N 1
ATOM 2930 C CA . GLY C 1 43 ? 16.763 -32.129 27.935 1.00 7.03 21 GLY C CA 1
ATOM 2931 C C . GLY C 1 43 ? 16.931 -33.635 28.167 1.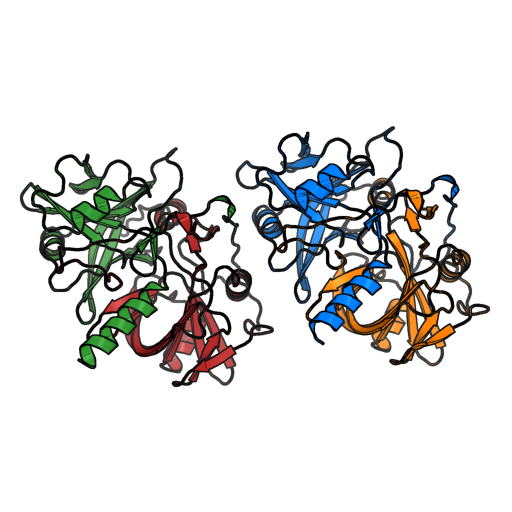00 7.25 21 GLY C C 1
ATOM 2932 O O . GLY C 1 43 ? 17.731 -34.300 27.503 1.00 8.22 21 GLY C O 1
ATOM 2933 N N . VAL C 1 44 ? 16.184 -34.169 29.133 1.00 7.96 22 VAL C N 1
ATOM 2934 C CA . VAL C 1 44 ? 16.180 -35.596 29.478 1.00 8.36 22 VAL C CA 1
ATOM 2935 C C . VAL C 1 44 ? 14.731 -36.082 29.621 1.00 8.43 22 VAL C C 1
ATOM 2936 O O . VAL C 1 44 ? 13.898 -35.424 30.287 1.00 8.88 22 VAL C O 1
ATOM 2940 N N . THR C 1 45 ? 14.421 -37.230 29.001 1.00 8.69 23 THR C N 1
ATOM 2941 C CA . THR C 1 45 ? 13.083 -37.837 29.115 1.00 8.84 23 THR C CA 1
ATOM 2942 C C . THR C 1 45 ? 13.137 -39.231 29.751 1.00 9.20 23 THR C C 1
ATOM 2943 O O . THR C 1 45 ? 14.169 -39.909 29.693 1.00 9.91 23 THR C O 1
ATOM 2947 N N . ILE C 1 46 ? 12.034 -39.643 30.378 1.00 8.90 24 ILE C N 1
ATOM 2948 C CA . ILE C 1 46 ? 11.778 -41.063 30.676 1.00 9.79 24 ILE C CA 1
ATOM 2949 C C . ILE C 1 46 ? 10.580 -41.510 29.817 1.00 9.40 24 ILE C C 1
ATOM 2950 O O . ILE C 1 46 ? 9.472 -40.958 29.931 1.00 9.16 24 ILE C O 1
ATOM 2955 N N . ILE C 1 47 ? 10.801 -42.506 28.959 1.00 9.54 25 ILE C N 1
ATOM 2956 C CA . ILE C 1 47 ? 9.770 -42.990 28.012 1.00 9.02 25 ILE C CA 1
ATOM 2957 C C . ILE C 1 47 ? 9.259 -44.329 28.557 1.00 9.65 25 ILE C C 1
ATOM 2958 O O . ILE C 1 47 ? 10.079 -45.214 28.859 1.00 10.53 25 ILE C O 1
ATOM 2963 N N . THR C 1 48 ? 7.938 -44.458 28.704 1.00 10.22 26 THR C N 1
ATOM 2964 C CA . THR C 1 48 ? 7.343 -45.552 29.512 1.00 10.49 26 THR C CA 1
ATOM 2965 C C . THR C 1 48 ? 6.194 -46.317 28.822 1.00 11.38 26 THR C C 1
ATOM 2966 O O . THR C 1 48 ? 5.548 -45.795 27.891 1.00 11.08 26 THR C O 1
ATOM 2970 N N . THR C 1 49 ? 5.925 -47.542 29.299 1.00 12.66 27 THR C N 1
ATOM 2971 C CA . THR C 1 49 ? 4.732 -48.321 28.905 1.00 14.77 27 THR C CA 1
ATOM 2972 C C . THR C 1 49 ? 4.331 -49.266 30.059 1.00 16.10 27 THR C C 1
ATOM 2973 O O . THR C 1 49 ? 5.007 -49.302 31.097 1.00 15.01 27 THR C O 1
ATOM 2977 N N . VAL C 1 50 ? 3.223 -49.990 29.898 1.00 19.66 28 VAL C N 1
ATOM 2978 C CA . VAL C 1 50 ? 2.910 -51.110 30.800 1.00 22.47 28 VAL C CA 1
ATOM 2979 C C . VAL C 1 50 ? 2.900 -52.389 29.973 1.00 24.84 28 VAL C C 1
ATOM 2980 O O . VAL C 1 50 ? 2.242 -52.452 28.927 1.00 25.41 28 VAL C O 1
ATOM 2984 N N . HIS C 1 51 ? 3.671 -53.371 30.436 1.00 26.90 29 HIS C N 1
ATOM 2985 C CA . HIS C 1 51 ? 3.823 -54.660 29.768 1.00 29.81 29 HIS C CA 1
ATOM 2986 C C . HIS C 1 51 ? 3.467 -55.794 30.731 1.00 30.66 29 HIS C C 1
ATOM 2987 O O . HIS C 1 51 ? 4.126 -55.984 31.761 1.00 31.27 29 HIS C O 1
ATOM 2994 N N . GLU C 1 52 ? 2.408 -56.530 30.390 1.00 32.14 30 GLU C N 1
ATOM 2995 C CA . GLU C 1 52 ? 1.860 -57.594 31.245 1.00 32.80 30 GLU C CA 1
ATOM 2996 C C . GLU C 1 52 ? 1.686 -57.154 32.710 1.00 32.85 30 GLU C C 1
ATOM 2997 O O . GLU C 1 52 ? 2.257 -57.748 33.635 1.00 33.62 30 GLU C O 1
ATOM 2999 N N . GLY C 1 53 ? 0.913 -56.084 32.897 1.00 32.08 31 GLY C N 1
ATOM 3000 C CA . GLY C 1 53 ? 0.544 -55.587 34.226 1.00 31.09 31 GLY C CA 1
ATOM 3001 C C . GLY C 1 53 ? 1.547 -54.733 34.989 1.00 29.97 31 GLY C C 1
ATOM 3002 O O . GLY C 1 53 ? 1.205 -54.169 36.034 1.00 30.29 31 GLY C O 1
ATOM 3003 N N . ASN C 1 54 ? 2.773 -54.615 34.473 1.00 28.22 32 ASN C N 1
ATOM 3004 C CA . ASN C 1 54 ? 3.851 -53.928 35.193 1.00 26.46 32 ASN C CA 1
ATOM 3005 C C . ASN C 1 54 ? 4.410 -52.712 34.432 1.00 24.13 32 ASN C C 1
ATOM 3006 O O . ASN C 1 54 ? 4.462 -52.735 33.202 1.00 23.62 32 ASN C O 1
ATOM 3011 N N . PRO C 1 55 ? 4.809 -51.649 35.164 1.00 22.46 33 PRO C N 1
ATOM 3012 C CA . PRO C 1 55 ? 5.397 -50.473 34.508 1.00 20.51 33 PRO C CA 1
ATOM 3013 C C . PRO C 1 55 ? 6.849 -50.690 34.068 1.00 19.54 33 PRO C C 1
ATOM 3014 O O . PRO C 1 55 ? 7.647 -51.279 34.812 1.00 20.11 33 PRO C O 1
ATOM 3018 N N . VAL C 1 56 ? 7.175 -50.207 32.865 1.00 17.74 34 VAL C N 1
ATOM 3019 C CA . VAL C 1 56 ? 8.508 -50.347 32.260 1.00 16.78 34 VAL C CA 1
ATOM 3020 C C . VAL C 1 56 ? 8.930 -48.985 31.697 1.00 14.69 34 VAL C C 1
ATOM 3021 O O . VAL C 1 56 ? 8.083 -48.226 31.232 1.00 14.02 34 VAL C O 1
ATOM 3025 N N . GLY C 1 57 ? 10.227 -48.676 31.730 1.00 12.92 35 GLY C N 1
ATOM 3026 C CA . GLY C 1 57 ? 10.700 -47.434 31.096 1.00 12.62 35 GLY C CA 1
ATOM 3027 C C . GLY C 1 57 ? 12.206 -47.317 30.958 1.00 12.47 35 GLY C C 1
ATOM 3028 O O . GLY C 1 57 ? 12.960 -48.097 31.561 1.00 12.90 35 GLY C O 1
ATOM 3029 N N . PHE C 1 58 ? 12.649 -46.314 30.195 1.00 11.38 36 PHE C N 1
ATOM 3030 C CA . PHE C 1 58 ? 14.080 -46.036 30.022 1.00 11.56 36 PHE C CA 1
ATOM 3031 C C . PHE C 1 58 ? 14.363 -44.539 29.859 1.00 10.95 36 PHE C C 1
ATOM 3032 O O . PHE C 1 58 ? 13.471 -43.787 29.442 1.00 10.45 36 PHE C O 1
ATOM 3040 N N . ALA C 1 59 ? 15.578 -44.104 30.202 1.00 10.61 37 ALA C N 1
ATOM 3041 C CA . ALA C 1 59 ? 16.009 -42.706 29.975 1.00 10.52 37 ALA C CA 1
ATOM 3042 C C . ALA C 1 59 ? 16.469 -42.494 28.525 1.00 10.54 37 ALA C C 1
ATOM 3043 O O . ALA C 1 59 ? 17.169 -43.342 27.943 1.00 11.11 37 ALA C O 1
ATOM 3045 N N . CYS C 1 60 ? 16.074 -41.357 27.942 1.00 10.29 38 CYS C N 1
ATOM 3046 C CA . CYS C 1 60 ? 16.369 -41.048 26.539 1.00 10.29 38 CYS C CA 1
ATOM 3047 C C . CYS C 1 60 ? 16.677 -39.544 26.328 1.00 9.60 38 CYS C C 1
ATOM 3048 O O . CYS C 1 60 ? 15.934 -38.684 26.817 1.00 10.05 38 CYS C O 1
ATOM 3051 N N . GLN C 1 61 ? 17.743 -39.224 25.582 1.00 9.19 39 GLN C N 1
ATOM 3052 C CA . GLN C 1 61 ? 18.011 -37.830 25.158 1.00 9.99 39 GLN C CA 1
ATOM 3053 C C . GLN C 1 61 ? 17.793 -37.583 23.650 1.00 10.33 39 GLN C C 1
ATOM 3054 O O . GLN C 1 61 ? 17.802 -36.415 23.197 1.00 10.16 39 GLN C O 1
ATOM 3060 N N . SER C 1 62 ? 17.622 -38.665 22.881 1.00 10.30 40 SER C N 1
ATOM 3061 C CA . SER C 1 62 ? 17.472 -38.599 21.411 1.00 12.00 40 SER C CA 1
ATOM 3062 C C . SER C 1 62 ? 16.021 -38.379 20.976 1.00 11.90 40 SER C C 1
ATOM 3063 O O . SER C 1 62 ? 15.476 -39.129 20.162 1.00 13.62 40 SER C O 1
ATOM 3066 N N . PHE C 1 63 ? 15.408 -37.337 21.537 1.00 12.22 41 PHE C N 1
ATOM 3067 C CA . PHE C 1 63 ? 13.992 -37.013 21.372 1.00 10.99 41 PHE C CA 1
ATOM 3068 C C . PHE C 1 63 ? 13.823 -35.684 20.605 1.00 10.66 41 PHE C C 1
ATOM 3069 O O . PHE C 1 63 ? 14.660 -34.777 20.736 1.00 10.47 41 PHE C O 1
ATOM 3077 N N . ALA C 1 64 ? 12.748 -35.555 19.810 1.00 9.67 42 ALA C N 1
ATOM 3078 C CA . ALA C 1 64 ? 12.425 -34.279 19.109 1.00 9.15 42 ALA C CA 1
ATOM 3079 C C . ALA C 1 64 ? 10.947 -34.121 18.743 1.00 9.34 42 ALA C C 1
ATOM 3080 O O . ALA C 1 64 ? 10.263 -35.104 18.461 1.00 10.03 42 ALA C O 1
ATOM 3082 N N . ALA C 1 65 ? 10.464 -32.872 18.730 1.00 8.84 43 ALA C N 1
ATOM 3083 C CA . ALA C 1 65 ? 9.197 -32.544 18.066 1.00 8.97 43 ALA C CA 1
ATOM 3084 C C . ALA C 1 65 ? 9.387 -32.699 16.557 1.00 9.14 43 ALA C C 1
ATOM 3085 O O . ALA C 1 65 ? 10.397 -32.224 16.009 1.00 10.02 43 ALA C O 1
ATOM 3087 N N . LEU C 1 66 ? 8.428 -33.359 15.889 1.00 8.08 44 LEU C N 1
ATOM 3088 C CA . LEU C 1 66 ? 8.556 -33.715 14.454 1.00 8.74 44 LEU C CA 1
ATOM 3089 C C . LEU C 1 66 ? 7.586 -32.973 13.522 1.00 9.42 44 LEU C C 1
ATOM 3090 O O . LEU C 1 66 ? 8.022 -32.411 12.517 1.00 10.84 44 LEU C O 1
ATOM 3095 N N . SER C 1 67 ? 6.287 -32.970 13.845 1.00 9.85 45 SER C N 1
ATOM 3096 C CA . SER C 1 67 ? 5.270 -32.420 12.928 1.00 10.63 45 SER C CA 1
ATOM 3097 C C . SER C 1 67 ? 4.121 -31.791 13.712 1.00 11.62 45 SER C C 1
ATOM 3098 O O . SER C 1 67 ? 3.808 -32.242 14.807 1.00 10.83 45 SER C O 1
ATOM 3101 N N . LEU C 1 68 ? 3.515 -30.737 13.148 1.00 12.36 46 LEU C N 1
ATOM 3102 C CA . LEU C 1 68 ? 2.363 -30.077 13.771 1.00 14.25 46 LEU C CA 1
ATOM 3103 C C . LEU C 1 68 ? 1.046 -30.694 13.284 1.00 15.40 46 LEU C C 1
ATOM 3104 O O . LEU C 1 68 ? 0.150 -30.984 14.095 1.00 16.27 46 LEU C O 1
ATOM 3109 N N . ASP C 1 69 ? 0.921 -30.852 11.965 1.00 16.59 47 ASP C N 1
ATOM 3110 C CA . ASP C 1 69 ? -0.266 -31.446 11.338 1.00 17.56 47 ASP C CA 1
ATOM 3111 C C . ASP C 1 69 ? 0.165 -32.547 10.356 1.00 17.06 47 ASP C C 1
ATOM 3112 O O . ASP C 1 69 ? 0.652 -32.219 9.257 1.00 18.08 47 ASP C O 1
ATOM 3117 N N . PRO C 1 70 ? 0.035 -33.845 10.750 1.00 16.41 48 PRO C N 1
ATOM 3118 C CA . PRO C 1 70 ? -0.501 -34.348 12.034 1.00 15.68 48 PRO C CA 1
ATOM 3119 C C . PRO C 1 70 ? 0.512 -34.146 13.177 1.00 14.25 48 PRO C C 1
ATOM 3120 O O . PRO C 1 70 ? 1.699 -33.934 12.895 1.00 13.24 48 PRO C O 1
ATOM 3124 N N . PRO C 1 71 ? 0.050 -34.185 14.443 1.00 13.27 49 PRO C N 1
ATOM 3125 C CA . PRO C 1 71 ? 0.977 -33.971 15.572 1.00 12.40 49 PRO C CA 1
ATOM 3126 C C . PRO C 1 71 ? 1.849 -35.203 15.868 1.00 11.24 49 PRO C C 1
ATOM 3127 O O . PRO C 1 71 ? 1.330 -36.244 16.309 1.00 11.15 49 PRO C O 1
ATOM 3131 N N . LEU C 1 72 ? 3.157 -35.085 15.606 1.00 10.14 50 LEU C N 1
ATOM 3132 C CA . LEU C 1 72 ? 4.122 -36.189 15.756 1.00 9.97 50 LEU C CA 1
ATOM 3133 C C . LEU C 1 72 ? 5.351 -35.807 16.567 1.00 9.60 50 LEU C C 1
ATOM 3134 O O . LEU C 1 72 ? 5.806 -34.646 16.536 1.00 9.37 50 LEU C O 1
ATOM 3139 N N . VAL C 1 73 ? 5.898 -36.813 17.255 1.00 8.67 51 VAL C N 1
ATOM 3140 C CA . VAL C 1 73 ? 7.237 -36.734 17.881 1.00 8.60 51 VAL C CA 1
ATOM 3141 C C . VAL C 1 73 ? 8.123 -37.892 17.389 1.00 8.24 51 VAL C C 1
ATOM 3142 O O . VAL C 1 73 ? 7.630 -38.842 16.765 1.00 8.78 51 VAL C O 1
ATOM 3146 N N . LEU C 1 74 ? 9.433 -37.825 17.652 1.00 8.78 52 LEU C N 1
ATOM 3147 C CA . LEU C 1 74 ? 10.320 -38.997 17.431 1.00 9.16 52 LEU C CA 1
ATOM 3148 C C . LEU C 1 74 ? 11.244 -39.277 18.632 1.00 8.33 52 LEU C C 1
ATOM 3149 O O . LEU C 1 74 ? 11.551 -38.362 19.393 1.00 8.43 52 LEU C O 1
ATOM 3154 N N . PHE C 1 75 ? 11.673 -40.541 18.789 1.00 7.44 53 PHE C N 1
ATOM 3155 C CA . PHE C 1 75 ? 12.766 -40.890 19.720 1.00 8.05 53 PHE C CA 1
ATOM 3156 C C . PHE C 1 75 ? 13.601 -42.046 19.143 1.00 7.67 53 PHE C C 1
ATOM 3157 O O . PHE C 1 75 ? 13.122 -42.795 18.275 1.00 8.14 53 PHE C O 1
ATOM 3165 N N . CYS C 1 76 ? 14.826 -42.219 19.637 1.00 8.02 54 CYS C N 1
ATOM 3166 C CA . CYS C 1 76 ? 15.751 -43.196 19.034 1.00 8.94 54 CYS C CA 1
ATOM 3167 C C . CYS C 1 76 ? 16.325 -44.189 20.071 1.00 8.99 54 CYS C C 1
ATOM 3168 O O . CYS C 1 76 ? 17.355 -43.892 20.706 1.00 9.78 54 CYS C O 1
ATOM 3171 N N . PRO C 1 77 ? 15.670 -45.360 20.243 1.00 9.11 55 PRO C N 1
ATOM 3172 C CA . PRO C 1 77 ? 16.214 -46.395 21.151 1.00 9.96 55 PRO C CA 1
ATOM 3173 C C . PRO C 1 77 ? 17.365 -47.180 20.520 1.00 10.39 55 PRO C C 1
ATOM 3174 O O . PRO C 1 77 ? 17.466 -47.265 19.298 1.00 11.33 55 PRO C O 1
ATOM 3178 N N . THR C 1 78 ? 18.227 -47.755 21.350 1.00 10.80 56 THR C N 1
ATOM 3179 C CA . THR C 1 78 ? 19.239 -48.722 20.855 1.00 11.68 56 THR C CA 1
ATOM 3180 C C . THR C 1 78 ? 18.558 -50.003 20.327 1.00 12.14 56 THR C C 1
ATOM 3181 O O . THR C 1 78 ? 17.445 -50.336 20.730 1.00 11.61 56 THR C O 1
ATOM 3185 N N . LYS C 1 79 ? 19.216 -50.710 19.415 1.00 13.21 57 LYS C N 1
ATOM 3186 C CA . LYS C 1 79 ? 18.689 -51.999 18.947 1.00 14.52 57 LYS C CA 1
ATOM 3187 C C . LYS C 1 79 ? 18.679 -53.075 20.039 1.00 15.00 57 LYS C C 1
ATOM 3188 O O . LYS C 1 79 ? 17.905 -54.045 19.962 1.00 16.04 57 LYS C O 1
ATOM 3194 N N . VAL C 1 80 ? 19.518 -52.892 21.063 1.00 14.69 58 VAL C N 1
ATOM 3195 C CA . VAL C 1 80 ? 19.564 -53.804 22.224 1.00 14.22 58 VAL C CA 1
ATOM 3196 C C . VAL C 1 80 ? 18.658 -53.397 23.420 1.00 14.09 58 VAL C C 1
ATOM 3197 O O . VAL C 1 80 ? 18.765 -53.951 24.520 1.00 14.75 58 VAL C O 1
ATOM 3201 N N . SER C 1 81 ? 17.753 -52.445 23.198 1.00 14.19 59 SER C N 1
ATOM 3202 C CA . SER C 1 81 ? 16.854 -51.953 24.260 1.00 13.70 59 SER C CA 1
ATOM 3203 C C . SER C 1 81 ? 15.725 -52.916 24.692 1.00 14.67 59 SER C C 1
ATOM 3204 O O . SER C 1 81 ? 14.859 -53.250 23.888 1.00 14.30 59 SER C O 1
ATOM 3207 N N . ARG C 1 82 ? 15.727 -53.306 25.975 1.00 15.13 60 ARG C N 1
ATOM 3208 C CA . ARG C 1 82 ? 14.649 -54.110 26.556 1.00 16.80 60 ARG C CA 1
ATOM 3209 C C . ARG C 1 82 ? 13.327 -53.323 26.626 1.00 16.20 60 ARG C C 1
ATOM 3210 O O . ARG C 1 82 ? 12.246 -53.877 26.391 1.00 16.59 60 ARG C O 1
ATOM 3218 N N . SER C 1 83 ? 13.416 -52.024 26.919 1.00 15.26 61 SER C N 1
ATOM 3219 C CA . SER C 1 83 ? 12.209 -51.195 26.983 1.00 15.27 61 SER C CA 1
ATOM 3220 C C . SER C 1 83 ? 11.528 -51.059 25.627 1.00 14.50 61 SER C C 1
ATOM 3221 O O . SER C 1 83 ? 10.300 -51.071 25.559 1.00 14.97 61 SER C O 1
ATOM 3224 N N . TRP C 1 84 ? 12.314 -50.905 24.557 1.00 14.55 62 TRP C N 1
ATOM 3225 C CA . TRP C 1 84 ? 11.753 -50.854 23.198 1.00 14.78 62 TRP C CA 1
ATOM 3226 C C . TRP C 1 84 ? 10.985 -52.139 22.843 1.00 15.77 62 TRP C C 1
ATOM 3227 O O . TRP C 1 84 ? 9.923 -52.065 22.231 1.00 16.08 62 TRP C O 1
ATOM 3238 N N . LYS C 1 85 ? 11.503 -53.297 23.240 1.00 16.49 63 LYS C N 1
ATOM 3239 C CA . LYS C 1 85 ? 10.762 -54.549 23.012 1.00 17.21 63 LYS C CA 1
ATOM 3240 C C . LYS C 1 85 ? 9.345 -54.504 23.599 1.00 17.33 63 LYS C C 1
ATOM 3241 O O . LYS C 1 85 ? 8.383 -54.941 22.943 1.00 17.60 63 LYS C O 1
ATOM 3247 N N . ALA C 1 86 ? 9.212 -53.943 24.805 1.00 16.30 64 ALA C N 1
ATOM 3248 C CA . ALA C 1 86 ? 7.908 -53.810 25.471 1.00 15.74 64 ALA C CA 1
ATOM 3249 C C . ALA C 1 86 ? 6.991 -52.775 24.807 1.00 15.71 64 ALA C C 1
ATOM 3250 O O . ALA C 1 86 ? 5.787 -53.013 24.664 1.00 15.86 64 ALA C O 1
ATOM 3252 N N . ILE C 1 87 ? 7.562 -51.630 24.429 1.00 14.92 65 ILE C N 1
ATOM 3253 C CA . ILE C 1 87 ? 6.813 -50.586 23.713 1.00 15.28 65 ILE C CA 1
ATOM 3254 C C . ILE C 1 87 ? 6.294 -51.080 22.355 1.00 16.13 65 ILE C C 1
ATOM 3255 O O . ILE C 1 87 ? 5.135 -50.827 21.995 1.00 15.46 65 ILE C O 1
ATOM 3260 N N . GLU C 1 88 ? 7.153 -51.762 21.599 1.00 16.73 66 GLU C N 1
ATOM 3261 C CA . GLU C 1 88 ? 6.758 -52.305 20.304 1.00 19.23 66 GLU C CA 1
ATOM 3262 C C . GLU C 1 88 ? 5.568 -53.265 20.442 1.00 19.43 66 GLU C C 1
ATOM 3263 O O . GLU C 1 88 ? 4.635 -53.233 19.622 1.00 20.26 66 GLU C O 1
ATOM 3269 N N . ALA C 1 89 ? 5.588 -54.086 21.490 1.00 19.18 67 ALA C N 1
ATOM 3270 C CA . ALA C 1 89 ? 4.509 -55.035 21.734 1.00 19.53 67 ALA C CA 1
ATOM 3271 C C . ALA C 1 89 ? 3.185 -54.369 22.119 1.00 19.67 67 ALA C C 1
ATOM 3272 O O . ALA C 1 89 ? 2.124 -54.759 21.615 1.00 19.92 67 ALA C O 1
ATOM 3274 N N . SER C 1 90 ? 3.236 -53.374 23.005 1.00 18.83 68 SER C N 1
ATOM 3275 C CA . SER C 1 90 ? 2.002 -52.731 23.484 1.00 18.49 68 SER C CA 1
ATOM 3276 C C . SER C 1 90 ? 1.434 -51.727 22.473 1.00 17.99 68 SER C C 1
ATOM 3277 O O . SER C 1 90 ? 0.222 -51.481 22.441 1.00 18.48 68 SER C O 1
ATOM 3280 N N . GLY C 1 91 ? 2.324 -51.139 21.671 1.00 16.88 69 GLY C N 1
ATOM 3281 C CA . GLY C 1 91 ? 1.953 -50.127 20.680 1.00 16.34 69 GLY C CA 1
ATOM 3282 C C . GLY C 1 91 ? 1.721 -48.722 21.222 1.00 15.47 69 GLY C C 1
ATOM 3283 O O . GLY C 1 91 ? 1.276 -47.851 20.471 1.00 14.65 69 GLY C O 1
ATOM 3284 N N . ARG C 1 92 ? 2.016 -48.514 22.511 1.00 15.71 70 ARG C N 1
ATOM 3285 C CA . ARG C 1 92 ? 1.740 -47.246 23.220 1.00 14.69 70 ARG C CA 1
ATOM 3286 C C . ARG C 1 92 ? 2.922 -46.812 24.080 1.00 14.15 70 ARG C C 1
ATOM 3287 O O . ARG C 1 92 ? 3.660 -47.657 24.589 1.00 14.55 70 ARG C O 1
ATOM 3295 N N . PHE C 1 93 ? 3.108 -45.495 24.243 1.00 12.30 71 PHE C N 1
ATOM 3296 C CA . PHE C 1 93 ? 4.139 -44.976 25.171 1.00 11.66 71 PHE C CA 1
ATOM 3297 C C . PHE C 1 93 ? 3.818 -43.571 25.655 1.00 11.29 71 PHE C C 1
ATOM 3298 O O . PHE C 1 93 ? 3.097 -42.838 24.972 1.00 11.84 71 PHE C O 1
ATOM 3306 N N . CYS C 1 94 ? 4.341 -43.209 26.830 1.00 10.60 72 CYS C N 1
ATOM 3307 C CA . CYS C 1 94 ? 4.299 -41.835 27.343 1.00 10.88 72 CYS C CA 1
ATOM 3308 C C . CYS C 1 94 ? 5.716 -41.253 27.447 1.00 9.89 72 CYS C C 1
ATOM 3309 O O . CYS C 1 94 ? 6.642 -41.931 27.941 1.00 10.28 72 CYS C O 1
ATOM 3312 N N . VAL C 1 95 ? 5.873 -40.005 26.990 1.00 8.58 73 VAL C N 1
ATOM 3313 C CA . VAL C 1 95 ? 7.133 -39.259 27.153 1.00 8.95 73 VAL C CA 1
ATOM 3314 C C . VAL C 1 95 ? 7.021 -38.318 28.367 1.00 8.38 73 VAL C C 1
ATOM 3315 O O . VAL C 1 95 ? 6.168 -37.412 28.374 1.00 9.68 73 VAL C O 1
ATOM 3319 N N . ASN C 1 96 ? 7.873 -38.528 29.371 1.00 7.85 74 ASN C N 1
ATOM 3320 C CA . ASN C 1 96 ? 7.962 -37.647 30.558 1.00 8.13 74 ASN C CA 1
ATOM 3321 C C . ASN C 1 96 ? 9.190 -36.725 30.456 1.00 8.18 74 ASN C C 1
ATOM 3322 O O . ASN C 1 96 ? 10.323 -37.224 30.445 1.00 9.48 74 ASN C O 1
ATOM 3327 N N . ILE C 1 97 ? 8.973 -35.405 30.387 1.00 7.52 75 ILE C N 1
ATOM 3328 C CA . ILE C 1 97 ? 10.085 -34.426 30.276 1.00 7.48 75 ILE C CA 1
ATOM 3329 C C . ILE C 1 97 ? 10.522 -34.021 31.710 1.00 7.45 75 ILE C C 1
ATOM 3330 O O . ILE C 1 97 ? 9.714 -33.496 32.473 1.00 8.36 75 ILE C O 1
ATOM 3335 N N . LEU C 1 98 ? 11.790 -34.247 32.072 1.00 7.50 76 LEU C N 1
ATOM 3336 C CA . LEU C 1 98 ? 12.220 -34.145 33.477 1.00 8.78 76 LEU C CA 1
ATOM 3337 C C . LEU C 1 98 ? 12.625 -32.752 33.976 1.00 8.46 76 LEU C C 1
ATOM 3338 O O . LEU C 1 98 ? 13.310 -31.987 33.276 1.00 9.08 76 LEU C O 1
ATOM 3343 N N . HIS C 1 99 ? 12.199 -32.451 35.209 1.00 8.89 77 HIS C N 1
ATOM 3344 C CA . HIS C 1 99 ? 12.644 -31.289 36.004 1.00 9.21 77 HIS C CA 1
ATOM 3345 C C . HIS C 1 99 ? 14.052 -31.521 36.604 1.00 10.02 77 HIS C C 1
ATOM 3346 O O . HIS C 1 99 ? 14.445 -32.671 36.852 1.00 9.64 77 HIS C O 1
ATOM 3353 N N . GLU C 1 100 ? 14.808 -30.441 36.866 1.00 11.08 78 GLU C N 1
ATOM 3354 C CA . GLU C 1 100 ? 16.136 -30.596 37.495 1.00 12.58 78 GLU C CA 1
ATOM 3355 C C . GLU C 1 100 ? 16.086 -31.310 38.869 1.00 12.81 78 GLU C C 1
ATOM 3356 O O . GLU C 1 100 ? 17.037 -32.026 39.234 1.00 13.04 78 GLU C O 1
ATOM 3362 N N . LYS C 1 101 ? 14.981 -31.173 39.601 1.00 13.20 79 LYS C N 1
ATOM 3363 C CA . LYS C 1 101 ? 14.840 -31.893 40.887 1.00 14.38 79 LYS C CA 1
ATOM 3364 C C . LYS C 1 101 ? 14.725 -33.426 40.721 1.00 14.72 79 LYS C C 1
ATOM 3365 O O . LYS C 1 101 ? 14.828 -34.181 41.705 1.00 16.71 79 LYS C O 1
ATOM 3371 N N . GLN C 1 102 ? 14.554 -33.888 39.479 1.00 14.19 80 GLN C N 1
ATOM 3372 C CA . GLN C 1 102 ? 14.428 -35.321 39.177 1.00 13.89 80 GLN C CA 1
ATOM 3373 C C . GLN C 1 102 ? 15.741 -36.002 38.712 1.00 14.46 80 GLN C C 1
ATOM 3374 O O . GLN C 1 102 ? 15.706 -37.067 38.077 1.00 13.46 80 GLN C O 1
ATOM 3380 N N . GLN C 1 103 ? 16.897 -35.421 39.045 1.00 15.24 81 GLN C N 1
ATOM 3381 C CA . GLN C 1 103 ? 18.195 -36.035 38.684 1.00 16.61 81 GLN C CA 1
ATOM 3382 C C . GLN C 1 103 ? 18.310 -37.504 39.138 1.00 17.22 81 GLN C C 1
ATOM 3383 O O . GLN C 1 103 ? 18.813 -38.352 38.387 1.00 16.01 81 GLN C O 1
ATOM 3389 N N . HIS C 1 104 ? 17.810 -37.775 40.348 1.00 17.76 82 HIS C N 1
ATOM 3390 C CA . HIS C 1 104 ? 17.730 -39.124 40.950 1.00 19.49 82 HIS C CA 1
ATOM 3391 C C . HIS C 1 104 ? 16.936 -40.142 40.118 1.00 18.17 82 HIS C C 1
ATOM 3392 O O . HIS C 1 104 ? 17.292 -41.331 40.103 1.00 19.13 82 HIS C O 1
ATOM 3399 N N . VAL C 1 105 ? 15.857 -39.687 39.472 1.00 16.98 83 VAL C N 1
ATOM 3400 C CA . VAL C 1 105 ? 15.012 -40.547 38.611 1.00 16.45 83 VAL C CA 1
ATOM 3401 C C . VAL C 1 105 ? 15.814 -40.974 37.385 1.00 15.22 83 VAL C C 1
ATOM 3402 O O . VAL C 1 105 ? 15.833 -42.162 37.015 1.00 14.30 83 VAL C O 1
ATOM 3406 N N . SER C 1 106 ? 16.469 -40.005 36.744 1.00 14.51 84 SER C N 1
ATOM 3407 C CA . SER C 1 106 ? 17.302 -40.304 35.588 1.00 14.62 84 SER C CA 1
ATOM 3408 C C . SER C 1 106 ? 18.399 -41.333 35.929 1.00 15.09 84 SER C C 1
ATOM 3409 O O . SER C 1 106 ? 18.574 -42.344 35.205 1.00 15.14 84 SER C O 1
ATOM 3412 N N . ALA C 1 107 ? 19.101 -41.093 37.043 1.00 15.90 85 ALA C N 1
ATOM 3413 C CA . ALA C 1 107 ? 20.149 -42.005 37.518 1.00 17.29 85 ALA C CA 1
ATOM 3414 C C . ALA C 1 107 ? 19.625 -43.416 37.801 1.00 18.08 85 ALA C C 1
ATOM 3415 O O . ALA C 1 107 ? 20.295 -44.408 37.463 1.00 18.87 85 ALA C O 1
ATOM 3417 N N . ARG C 1 108 ? 18.435 -43.515 38.394 1.00 18.46 86 ARG C N 1
ATOM 3418 C CA . ARG C 1 108 ? 17.841 -44.826 38.704 1.00 19.15 86 ARG C CA 1
ATOM 3419 C C . ARG C 1 108 ? 17.538 -45.616 37.436 1.00 19.30 86 ARG C C 1
ATOM 3420 O O . ARG C 1 108 ? 17.829 -46.816 37.365 1.00 19.78 86 ARG C O 1
ATOM 3422 N N . PHE C 1 109 ? 16.985 -44.950 36.424 1.00 19.06 87 PHE C N 1
ATOM 3423 C CA . PHE C 1 109 ? 16.635 -45.644 35.180 1.00 19.71 87 PHE C CA 1
ATOM 3424 C C . PHE C 1 109 ? 17.869 -46.035 34.371 1.00 21.01 87 PHE C C 1
ATOM 3425 O O . PHE C 1 109 ? 17.817 -46.968 33.569 1.00 21.66 87 PHE C O 1
ATOM 3433 N N . GLY C 1 110 ? 18.978 -45.337 34.622 1.00 22.27 88 GLY C N 1
ATOM 3434 C CA . GLY C 1 110 ? 20.257 -45.628 33.969 1.00 23.33 88 GLY C CA 1
ATOM 3435 C C . GLY C 1 110 ? 21.119 -46.683 34.651 1.00 25.02 88 GLY C C 1
ATOM 3436 O O . GLY C 1 110 ? 22.219 -46.987 34.165 1.00 25.28 88 GLY C O 1
ATOM 3437 N N . SER C 1 111 ? 20.624 -47.246 35.756 1.00 25.96 89 SER C N 1
ATOM 3438 C CA . SER C 1 111 ? 21.359 -48.260 36.523 1.00 26.98 89 SER C CA 1
ATOM 3439 C C . SER C 1 111 ? 20.868 -49.672 36.213 1.00 27.96 89 SER C C 1
ATOM 3440 O O . SER C 1 111 ? 19.957 -49.860 35.397 1.00 27.42 89 SER C O 1
ATOM 3443 N N . ARG C 1 112 ? 21.477 -50.660 36.869 1.00 29.38 90 ARG C N 1
ATOM 3444 C CA . ARG C 1 112 ? 21.083 -52.060 36.700 1.00 30.85 90 ARG C CA 1
ATOM 3445 C C . ARG C 1 112 ? 20.165 -52.532 37.829 1.00 31.30 90 ARG C C 1
ATOM 3446 O O . ARG C 1 112 ? 19.818 -53.714 37.904 1.00 32.11 90 ARG C O 1
ATOM 3454 N N . GLU C 1 113 ? 19.783 -51.603 38.704 1.00 31.58 91 GLU C N 1
ATOM 3455 C CA . GLU C 1 113 ? 18.901 -51.886 39.836 1.00 32.03 91 GLU C CA 1
ATOM 3456 C C . GLU C 1 113 ? 17.538 -52.411 39.384 1.00 32.15 91 GLU C C 1
ATOM 3457 O O . GLU C 1 113 ? 16.930 -51.846 38.474 1.00 31.86 91 GLU C O 1
ATOM 3459 N N . PRO C 1 114 ? 17.059 -53.505 40.009 1.00 32.59 92 PRO C N 1
ATOM 3460 C CA . PRO C 1 114 ? 15.731 -54.033 39.683 1.00 32.70 92 PRO C CA 1
ATOM 3461 C C . PRO C 1 114 ? 14.585 -53.160 40.235 1.00 32.33 92 PRO C C 1
ATOM 3462 O O . PRO C 1 114 ? 14.814 -52.305 41.100 1.00 32.66 92 PRO C O 1
ATOM 3466 N N . ASP C 1 115 ? 13.374 -53.373 39.712 1.00 31.90 93 ASP C N 1
ATOM 3467 C CA . ASP C 1 115 ? 12.159 -52.639 40.125 1.00 31.38 93 ASP C CA 1
ATOM 3468 C C . ASP C 1 115 ? 12.325 -51.115 40.141 1.00 30.26 93 ASP C C 1
ATOM 3469 O O . ASP C 1 115 ? 12.349 -50.490 41.202 1.00 30.41 93 ASP C O 1
ATOM 3471 N N . LYS C 1 116 ? 12.403 -50.520 38.954 1.00 28.94 94 LYS C N 1
ATOM 3472 C CA . LYS C 1 116 ? 12.785 -49.107 38.811 1.00 27.58 94 LYS C CA 1
ATOM 3473 C C . LYS C 1 116 ? 11.777 -48.061 39.302 1.00 27.04 94 LYS C C 1
ATOM 3474 O O . LYS C 1 116 ? 12.161 -46.928 39.588 1.00 26.72 94 LYS C O 1
ATOM 3480 N N . PHE C 1 117 ? 10.503 -48.438 39.409 1.00 26.62 95 PHE C N 1
ATOM 3481 C CA . PHE C 1 117 ? 9.455 -47.506 39.846 1.00 26.45 95 PHE C CA 1
ATOM 3482 C C . PHE C 1 117 ? 9.225 -47.492 41.370 1.00 27.34 95 PHE C C 1
ATOM 3483 O O . PHE C 1 117 ? 8.386 -46.733 41.865 1.00 27.30 95 PHE C O 1
ATOM 3491 N N . ALA C 1 118 ? 9.976 -48.316 42.104 1.00 28.73 96 ALA C N 1
ATOM 3492 C CA . ALA C 1 118 ? 9.855 -48.384 43.567 1.00 29.62 96 ALA C CA 1
ATOM 3493 C C . ALA C 1 118 ? 10.253 -47.056 44.205 1.00 29.84 96 ALA C C 1
ATOM 3494 O O . ALA C 1 118 ? 11.365 -46.561 43.994 1.00 30.26 96 ALA C O 1
ATOM 3496 N N . GLY C 1 119 ? 9.328 -46.471 44.957 1.00 30.28 97 GLY C N 1
ATOM 3497 C CA . GLY C 1 119 ? 9.560 -45.175 45.599 1.00 30.12 97 GLY C CA 1
ATOM 3498 C C . GLY C 1 119 ? 9.437 -43.986 44.658 1.00 29.73 97 GLY C C 1
ATOM 3499 O O . GLY C 1 119 ? 9.812 -42.865 45.014 1.00 30.16 97 GLY C O 1
ATOM 3500 N N . ILE C 1 120 ? 8.916 -44.236 43.456 1.00 29.14 98 ILE C N 1
ATOM 3501 C CA . ILE C 1 120 ? 8.663 -43.193 42.456 1.00 28.44 98 ILE C CA 1
ATOM 3502 C C . ILE C 1 120 ? 7.160 -43.191 42.144 1.00 27.65 98 ILE C C 1
ATOM 3503 O O . ILE C 1 120 ? 6.623 -44.191 41.656 1.00 28.66 98 ILE C O 1
ATOM 3508 N N . ASP C 1 121 ? 6.498 -42.075 42.449 1.00 26.10 99 ASP C N 1
ATOM 3509 C CA . ASP C 1 121 ? 5.049 -41.945 42.275 1.00 24.34 99 ASP C CA 1
ATOM 3510 C C . ASP C 1 121 ? 4.685 -41.788 40.802 1.00 22.35 99 ASP C C 1
ATOM 3511 O O . ASP C 1 121 ? 5.270 -40.963 40.085 1.00 20.99 99 ASP C O 1
ATOM 3516 N N . TRP C 1 122 ? 3.704 -42.571 40.363 1.00 20.22 100 TRP C N 1
ATOM 3517 C CA . TRP C 1 122 ? 3.223 -42.521 38.979 1.00 18.40 100 TRP C CA 1
ATOM 3518 C C . TRP C 1 122 ? 1.732 -42.865 38.904 1.00 18.27 100 TRP C C 1
ATOM 3519 O O . TRP C 1 122 ? 1.168 -43.423 39.857 1.00 17.55 100 TRP C O 1
ATOM 3530 N N . ARG C 1 123 ? 1.109 -42.535 37.770 1.00 17.46 101 ARG C N 1
ATOM 3531 C CA . ARG C 1 123 ? -0.317 -42.809 37.503 1.00 18.23 101 ARG C CA 1
ATOM 3532 C C . ARG C 1 123 ? -0.474 -43.146 36.018 1.00 17.78 101 ARG C C 1
ATOM 3533 O O . ARG C 1 123 ? 0.325 -42.666 35.217 1.00 16.17 101 ARG C O 1
ATOM 3541 N N . PRO C 1 124 ? -1.485 -43.974 35.641 1.00 17.02 102 PRO C N 1
ATOM 3542 C CA . PRO C 1 124 ? -1.694 -44.258 34.207 1.00 17.38 102 PRO C CA 1
ATOM 3543 C C . PRO C 1 124 ? -2.285 -43.076 33.426 1.00 16.68 102 PRO C C 1
ATOM 3544 O O . PRO C 1 124 ? -3.181 -42.383 33.929 1.00 16.95 102 PRO C O 1
ATOM 3548 N N . SER C 1 125 ? -1.783 -42.855 32.204 1.00 16.21 103 SER C N 1
ATOM 3549 C CA . SER C 1 125 ? -2.376 -41.890 31.273 1.00 15.97 103 SER C CA 1
ATOM 3550 C C . SER C 1 125 ? -3.748 -42.376 30.784 1.00 17.09 103 SER C C 1
ATOM 3551 O O . SER C 1 125 ? -4.178 -43.479 31.135 1.00 17.09 103 SER C O 1
ATOM 3554 N N . ASP C 1 126 ? -4.429 -41.559 29.975 1.00 17.97 104 ASP C N 1
ATOM 3555 C CA . ASP C 1 126 ? -5.695 -41.985 29.334 1.00 19.18 104 ASP C CA 1
ATOM 3556 C C . ASP C 1 126 ? -5.529 -43.272 28.502 1.00 19.36 104 ASP C C 1
ATOM 3557 O O . ASP C 1 126 ? -6.466 -44.065 28.384 1.00 19.90 104 ASP C O 1
ATOM 3562 N N . LEU C 1 127 ? -4.343 -43.476 27.925 1.00 18.67 105 LEU C N 1
ATOM 3563 C CA . LEU C 1 127 ? -4.051 -44.702 27.159 1.00 18.34 105 LEU C CA 1
ATOM 3564 C C . LEU C 1 127 ? -3.414 -45.830 27.994 1.00 18.49 105 LEU C C 1
ATOM 3565 O O . LEU C 1 127 ? -3.126 -46.908 27.473 1.00 18.26 105 LEU C O 1
ATOM 3570 N N . GLY C 1 128 ? -3.171 -45.566 29.280 1.00 17.38 106 GLY C N 1
ATOM 3571 C CA . GLY C 1 128 ? -2.643 -46.570 30.211 1.00 18.13 106 GLY C CA 1
ATOM 3572 C C . GLY C 1 128 ? -1.146 -46.566 30.509 1.00 17.59 106 GLY C C 1
ATOM 3573 O O . GLY C 1 128 ? -0.665 -47.410 31.279 1.00 18.82 106 GLY C O 1
ATOM 3574 N N . SER C 1 129 ? -0.405 -45.636 29.906 1.00 16.42 107 SER C N 1
ATOM 3575 C CA . SER C 1 129 ? 1.057 -45.572 30.056 1.00 15.17 107 SER C CA 1
ATOM 3576 C C . SER C 1 129 ? 1.482 -44.725 31.282 1.00 13.79 107 SER C C 1
ATOM 3577 O O . SER C 1 129 ? 0.806 -43.745 31.602 1.00 14.79 107 SER C O 1
ATOM 3580 N N . PRO C 1 130 ? 2.594 -45.092 31.973 1.00 13.10 108 PRO C N 1
ATOM 3581 C CA . PRO C 1 130 ? 2.992 -44.339 33.208 1.00 12.58 108 PRO C CA 1
ATOM 3582 C C . PRO C 1 130 ? 3.429 -42.864 33.062 1.00 12.03 108 PRO C C 1
ATOM 3583 O O . PRO C 1 130 ? 4.379 -42.546 32.313 1.00 11.26 108 PRO C O 1
ATOM 3587 N N . ILE C 1 131 ? 2.712 -41.997 33.782 1.00 11.42 109 ILE C N 1
ATOM 3588 C CA . ILE C 1 131 ? 3.049 -40.577 33.963 1.00 12.35 109 ILE C CA 1
ATOM 3589 C C . ILE C 1 131 ? 3.736 -40.461 35.318 1.00 12.82 109 ILE C C 1
ATOM 3590 O O . ILE C 1 131 ? 3.143 -40.798 36.355 1.00 13.36 109 ILE C O 1
ATOM 3595 N N . ILE C 1 132 ? 4.981 -39.987 35.310 1.00 12.86 110 ILE C N 1
ATOM 3596 C CA . ILE C 1 132 ? 5.771 -39.816 36.535 1.00 13.79 110 ILE C CA 1
ATOM 3597 C C . ILE C 1 132 ? 5.487 -38.472 37.206 1.00 15.25 110 ILE C C 1
ATOM 3598 O O . ILE C 1 132 ? 5.606 -37.424 36.573 1.00 15.36 110 ILE C O 1
ATOM 3603 N N . ASP C 1 133 ? 5.102 -38.514 38.486 1.00 16.85 111 ASP C N 1
ATOM 3604 C CA . ASP C 1 133 ? 4.805 -37.286 39.234 1.00 18.99 111 ASP C CA 1
ATOM 3605 C C . ASP C 1 133 ? 6.035 -36.377 39.407 1.00 18.47 111 ASP C C 1
ATOM 3606 O O . ASP C 1 133 ? 7.141 -36.850 39.657 1.00 19.85 111 ASP C O 1
ATOM 3611 N N . GLY C 1 134 ? 5.828 -35.071 39.286 1.00 18.46 112 GLY C N 1
ATOM 3612 C CA . GLY C 1 134 ? 6.922 -34.111 39.449 1.00 17.60 112 GLY C CA 1
ATOM 3613 C C . GLY C 1 134 ? 7.622 -33.750 38.147 1.00 16.24 112 GLY C C 1
ATOM 3614 O O . GLY C 1 134 ? 8.594 -33.006 38.156 1.00 16.05 112 GLY C O 1
ATOM 3615 N N . SER C 1 135 ? 7.138 -34.284 37.027 1.00 14.99 113 SER C N 1
ATOM 3616 C CA . SER C 1 135 ? 7.716 -33.924 35.719 1.00 13.54 113 SER C CA 1
ATOM 3617 C C . SER C 1 135 ? 7.252 -32.542 35.251 1.00 13.28 113 SER C C 1
ATOM 3618 O O . SER C 1 135 ? 6.215 -32.032 35.714 1.00 13.87 113 SER C O 1
ATOM 3621 N N . LEU C 1 136 ? 8.015 -31.920 34.344 1.00 12.26 114 LEU C N 1
ATOM 3622 C CA . LEU C 1 136 ? 7.590 -30.643 33.733 1.00 12.03 114 LEU C CA 1
ATOM 3623 C C . LEU C 1 136 ? 6.368 -30.801 32.833 1.00 11.72 114 LEU C C 1
ATOM 3624 O O . LEU C 1 136 ? 5.534 -29.908 32.784 1.00 12.94 114 LEU C O 1
ATOM 3629 N N . ALA C 1 137 ? 6.286 -31.930 32.125 1.00 11.04 115 ALA C N 1
ATOM 3630 C CA . ALA C 1 137 ? 5.256 -32.182 31.115 1.00 10.08 115 ALA C CA 1
ATOM 3631 C C . ALA C 1 137 ? 5.220 -33.658 30.725 1.00 10.16 115 ALA C C 1
ATOM 3632 O O . ALA C 1 137 ? 6.173 -34.400 30.966 1.00 9.20 115 ALA C O 1
ATOM 3634 N N . HIS C 1 138 ? 4.101 -34.084 30.132 1.00 10.47 116 HIS C N 1
ATOM 3635 C CA . HIS C 1 138 ? 3.977 -35.444 29.583 1.00 11.35 116 HIS C CA 1
ATOM 3636 C C . HIS C 1 138 ? 3.230 -35.430 28.240 1.00 10.97 116 HIS C C 1
ATOM 3637 O O . HIS C 1 138 ? 2.449 -34.505 27.960 1.00 11.23 116 HIS C O 1
ATOM 3644 N N . ILE C 1 139 ? 3.510 -36.436 27.405 1.00 11.05 117 ILE C N 1
ATOM 3645 C CA . ILE C 1 139 ? 2.948 -36.557 26.055 1.00 10.73 117 ILE C CA 1
ATOM 3646 C C . ILE C 1 139 ? 2.514 -38.025 25.869 1.00 11.51 117 ILE C C 1
ATOM 3647 O O . ILE C 1 139 ? 3.354 -38.929 25.962 1.00 11.89 117 ILE C O 1
ATOM 3652 N N . ASP C 1 140 ? 1.224 -38.247 25.595 1.00 11.24 118 ASP C N 1
ATOM 3653 C CA . ASP C 1 140 ? 0.597 -39.596 25.512 1.00 12.03 118 ASP C CA 1
ATOM 3654 C C . ASP C 1 140 ? 0.505 -40.017 24.032 1.00 11.15 118 ASP C C 1
ATOM 3655 O O . ASP C 1 140 ? -0.179 -39.339 23.240 1.00 11.32 118 ASP C O 1
ATOM 3660 N N . CYS C 1 141 ? 1.187 -41.108 23.652 1.00 10.79 119 CYS C N 1
ATOM 3661 C CA . CYS C 1 141 ? 1.400 -41.465 22.217 1.00 11.43 119 CYS C CA 1
ATOM 3662 C C . CYS C 1 141 ? 1.069 -42.915 21.817 1.00 11.79 119 CYS C C 1
ATOM 3663 O O . CYS C 1 141 ? 1.034 -43.812 22.665 1.00 13.19 119 CYS C O 1
ATOM 3666 N N . THR C 1 142 ? 0.867 -43.135 20.509 1.00 12.15 120 THR C N 1
ATOM 3667 C CA . THR C 1 142 ? 0.896 -44.486 19.912 1.00 12.65 120 THR C CA 1
ATOM 3668 C C . THR C 1 142 ? 2.066 -44.583 18.930 1.00 12.36 120 THR C C 1
ATOM 3669 O O . THR C 1 142 ? 2.486 -43.571 18.352 1.00 13.15 120 THR C O 1
ATOM 3673 N N . VAL C 1 143 ? 2.575 -45.801 18.717 1.00 12.74 121 VAL C N 1
ATOM 3674 C CA . VAL C 1 143 ? 3.620 -46.026 17.706 1.00 12.77 121 VAL C CA 1
ATOM 3675 C C . VAL C 1 143 ? 3.037 -45.841 16.298 1.00 13.91 121 VAL C C 1
ATOM 3676 O O . VAL C 1 143 ? 2.071 -46.526 15.927 1.00 15.17 121 VAL C O 1
ATOM 3680 N N . HIS C 1 144 ? 3.652 -44.948 15.512 1.00 13.96 122 HIS C N 1
ATOM 3681 C CA . HIS C 1 144 ? 3.106 -44.547 14.204 1.00 14.94 122 HIS C CA 1
ATOM 3682 C C . HIS C 1 144 ? 3.963 -44.979 13.005 1.00 15.63 122 HIS C C 1
ATOM 3683 O O . HIS C 1 144 ? 3.445 -45.141 11.885 1.00 16.60 122 HIS C O 1
ATOM 3690 N N . ASP C 1 145 ? 5.269 -45.134 13.224 1.00 14.71 123 ASP C N 1
ATOM 3691 C CA . ASP C 1 145 ? 6.208 -45.564 12.169 1.00 15.02 123 ASP C CA 1
ATOM 3692 C C . ASP C 1 145 ? 7.509 -46.007 12.843 1.00 14.49 123 ASP C C 1
ATOM 3693 O O . ASP C 1 145 ? 7.800 -45.562 13.955 1.00 13.51 123 ASP C O 1
ATOM 3698 N N . VAL C 1 146 ? 8.260 -46.907 12.190 1.00 14.40 124 VAL C N 1
ATOM 3699 C CA . VAL C 1 146 ? 9.586 -47.382 12.650 1.00 14.80 124 VAL C CA 1
ATOM 3700 C C . VAL C 1 146 ? 10.575 -47.469 11.467 1.00 15.25 124 VAL C C 1
ATOM 3701 O O . VAL C 1 146 ? 10.287 -48.115 10.445 1.00 16.24 124 VAL C O 1
ATOM 3705 N N . HIS C 1 147 ? 11.746 -46.851 11.619 1.00 14.32 125 HIS C N 1
ATOM 3706 C CA . HIS C 1 147 ? 12.810 -46.924 10.607 1.00 14.89 125 HIS C CA 1
ATOM 3707 C C . HIS C 1 147 ? 14.110 -47.484 11.172 1.00 15.26 125 HIS C C 1
ATOM 3708 O O . HIS C 1 147 ? 14.411 -47.272 12.354 1.00 15.30 125 HIS C O 1
ATOM 3715 N N . ASP C 1 148 ? 14.884 -48.183 10.332 1.00 15.34 126 ASP C N 1
ATOM 3716 C CA . ASP C 1 148 ? 16.266 -48.575 10.677 1.00 16.30 126 ASP C CA 1
ATOM 3717 C C . ASP C 1 148 ? 17.168 -47.340 10.802 1.00 16.14 126 ASP C C 1
ATOM 3718 O O . ASP C 1 148 ? 17.121 -46.473 9.929 1.00 17.36 126 ASP C O 1
ATOM 3723 N N . GLY C 1 149 ? 17.992 -47.274 11.858 1.00 14.85 127 GLY C N 1
ATOM 3724 C CA . GLY C 1 149 ? 18.891 -46.126 12.073 1.00 14.83 127 GLY C CA 1
ATOM 3725 C C . GLY C 1 149 ? 20.295 -46.533 12.489 1.00 14.80 127 GLY C C 1
ATOM 3726 O O . GLY C 1 149 ? 20.810 -46.089 13.521 1.00 14.49 127 GLY C O 1
ATOM 3727 N N . GLY C 1 150 ? 20.924 -47.390 11.690 1.00 15.15 128 GLY C N 1
ATOM 3728 C CA . GLY C 1 150 ? 22.244 -47.916 12.034 1.00 15.54 128 GLY C CA 1
ATOM 3729 C C . GLY C 1 150 ? 22.214 -48.884 13.211 1.00 15.75 128 GLY C C 1
ATOM 3730 O O . GLY C 1 150 ? 21.577 -49.939 13.140 1.00 16.44 128 GLY C O 1
ATOM 3731 N N . ASP C 1 151 ? 22.898 -48.525 14.303 1.00 15.13 129 ASP C N 1
ATOM 3732 C CA . ASP C 1 151 ? 22.822 -49.300 15.558 1.00 14.61 129 ASP C CA 1
ATOM 3733 C C . ASP C 1 151 ? 21.651 -48.907 16.492 1.00 13.96 129 ASP C C 1
ATOM 3734 O O . ASP C 1 151 ? 21.526 -49.434 17.601 1.00 14.15 129 ASP C O 1
ATOM 3739 N N . HIS C 1 152 ? 20.817 -47.970 16.020 1.00 12.40 130 HIS C N 1
ATOM 3740 C CA . HIS C 1 152 ? 19.583 -47.525 16.703 1.00 11.95 130 HIS C CA 1
ATOM 3741 C C . HIS C 1 152 ? 18.348 -47.716 15.781 1.00 11.87 130 HIS C C 1
ATOM 3742 O O . HIS C 1 152 ? 18.491 -48.005 14.587 1.00 12.69 130 HIS C O 1
ATOM 3749 N N . PHE C 1 153 ? 17.141 -47.590 16.336 1.00 10.55 131 PHE C N 1
ATOM 3750 C CA . PHE C 1 153 ? 15.927 -47.354 15.529 1.00 10.28 131 PHE C CA 1
ATOM 3751 C C . PHE C 1 153 ? 15.545 -45.857 15.610 1.00 9.92 131 PHE C C 1
ATOM 3752 O O . PHE C 1 153 ? 16.000 -45.150 16.519 1.00 9.98 131 PHE C O 1
ATOM 3760 N N . VAL C 1 154 ? 14.726 -45.397 14.646 1.00 9.30 132 VAL C N 1
ATOM 3761 C CA . VAL C 1 154 ? 13.996 -44.108 14.730 1.00 9.99 132 VAL C CA 1
ATOM 3762 C C . VAL C 1 154 ? 12.497 -44.418 14.793 1.00 9.94 132 VAL C C 1
ATOM 3763 O O . VAL C 1 154 ? 11.939 -45.019 13.848 1.00 10.62 132 VAL C O 1
ATOM 3767 N N . VAL C 1 155 ? 11.853 -44.034 15.899 1.00 9.41 133 VAL C N 1
ATOM 3768 C CA . VAL C 1 155 ? 10.440 -44.351 16.153 1.00 10.59 133 VAL C CA 1
ATOM 3769 C C . VAL C 1 155 ? 9.601 -43.076 16.124 1.00 10.38 133 VAL C C 1
ATOM 3770 O O . VAL C 1 155 ? 9.944 -42.099 16.784 1.00 10.58 133 VAL C O 1
ATOM 3774 N N . PHE C 1 156 ? 8.536 -43.050 15.315 1.00 10.73 134 PHE C N 1
ATOM 3775 C CA . PHE C 1 156 ? 7.606 -41.907 15.283 1.00 11.05 134 PHE C CA 1
ATOM 3776 C C . PHE C 1 156 ? 6.433 -42.204 16.238 1.00 11.70 134 PHE C C 1
ATOM 3777 O O . PHE C 1 156 ? 5.891 -43.334 16.250 1.00 13.01 134 PHE C O 1
ATOM 3785 N N . GLY C 1 157 ? 6.032 -41.212 17.019 1.00 10.55 135 GLY C N 1
ATOM 3786 C CA . GLY C 1 157 ? 4.816 -41.306 17.829 1.00 11.46 135 GLY C CA 1
ATOM 3787 C C . GLY C 1 157 ? 3.749 -40.330 17.368 1.00 11.24 135 GLY C C 1
ATOM 3788 O O . GLY C 1 157 ? 4.046 -39.156 17.118 1.00 11.33 135 GLY C O 1
ATOM 3789 N N . LYS C 1 158 ? 2.498 -40.795 17.287 1.00 11.80 136 LYS C N 1
ATOM 3790 C CA . LYS C 1 158 ? 1.366 -39.884 17.103 1.00 11.96 136 LYS C CA 1
ATOM 3791 C C . LYS C 1 158 ? 0.826 -39.431 18.468 1.00 11.71 136 LYS C C 1
ATOM 3792 O O . LYS C 1 158 ? 0.594 -40.261 19.350 1.00 11.66 136 LYS C O 1
ATOM 3798 N N . VAL C 1 159 ? 0.647 -38.117 18.634 1.00 11.49 137 VAL C N 1
ATOM 3799 C CA . VAL C 1 159 ? 0.217 -37.512 19.903 1.00 11.44 137 VAL C CA 1
ATOM 3800 C C . VAL C 1 159 ? -1.320 -37.528 20.058 1.00 11.51 137 VAL C C 1
ATOM 3801 O O . VAL C 1 159 ? -2.038 -37.003 19.194 1.00 12.28 137 VAL C O 1
ATOM 3805 N N . HIS C 1 160 ? -1.797 -38.126 21.155 1.00 11.82 138 HIS C N 1
ATOM 3806 C CA . HIS C 1 160 ? -3.239 -38.193 21.472 1.00 12.78 138 HIS C CA 1
ATOM 3807 C C . HIS C 1 160 ? -3.670 -37.322 22.667 1.00 12.90 138 HIS C C 1
ATOM 3808 O O . HIS C 1 160 ? -4.861 -37.004 22.816 1.00 15.04 138 HIS C O 1
ATOM 3815 N N . GLY C 1 161 ? -2.711 -36.928 23.506 1.00 12.98 139 GLY C N 1
ATOM 3816 C CA . GLY C 1 161 ? -2.952 -35.976 24.585 1.00 13.53 139 GLY C CA 1
ATOM 3817 C C . GLY C 1 161 ? -1.621 -35.485 25.127 1.00 13.57 139 GLY C C 1
ATOM 3818 O O . GLY C 1 161 ? -0.601 -36.146 24.937 1.00 12.91 139 GLY C O 1
ATOM 3819 N N . LEU C 1 162 ? -1.631 -34.314 25.763 1.00 14.59 140 LEU C N 1
ATOM 3820 C CA . LEU C 1 162 ? -0.422 -33.738 26.374 1.00 15.07 140 LEU C CA 1
ATOM 3821 C C . LEU C 1 162 ? -0.754 -32.576 27.311 1.00 16.47 140 LEU C C 1
ATOM 3822 O O . LEU C 1 162 ? -1.790 -31.911 27.157 1.00 17.00 140 LEU C O 1
ATOM 3827 N N . SER C 1 163 ? 0.119 -32.342 28.289 1.00 16.35 141 SER C N 1
ATOM 3828 C CA . SER C 1 163 ? -0.091 -31.264 29.270 1.00 18.27 141 SER C CA 1
ATOM 3829 C C . SER C 1 163 ? 1.192 -30.911 30.017 1.00 18.48 141 SER C C 1
ATOM 3830 O O . SER C 1 163 ? 2.099 -31.738 30.120 1.00 15.88 141 SER C O 1
ATOM 3833 N N . GLU C 1 164 ? 1.267 -29.670 30.505 1.00 19.62 142 GLU C N 1
ATOM 3834 C CA . GLU C 1 164 ? 2.334 -29.239 31.414 1.00 21.89 142 GLU C CA 1
ATOM 3835 C C . GLU C 1 164 ? 1.728 -29.010 32.803 1.00 23.68 142 GLU C C 1
ATOM 3836 O O . GLU C 1 164 ? 0.557 -28.653 32.913 1.00 24.59 142 GLU C O 1
ATOM 3842 N N . VAL C 1 165 ? 2.512 -29.251 33.856 1.00 25.47 143 VAL C N 1
ATOM 3843 C CA . VAL C 1 165 ? 2.062 -28.999 35.230 1.00 27.22 143 VAL C CA 1
ATOM 3844 C C . VAL C 1 165 ? 2.118 -27.492 35.538 1.00 28.55 143 VAL C C 1
ATOM 3845 O O . VAL C 1 165 ? 3.182 -26.873 35.432 1.00 28.29 143 VAL C O 1
ATOM 3849 N N . PRO C 1 166 ? 0.970 -26.893 35.914 1.00 29.79 144 PRO C N 1
ATOM 3850 C CA . PRO C 1 166 ? 1.000 -25.470 36.255 1.00 30.69 144 PRO C CA 1
ATOM 3851 C C . PRO C 1 166 ? 1.612 -25.212 37.634 1.00 31.21 144 PRO C C 1
ATOM 3852 O O . PRO C 1 166 ? 1.555 -26.084 38.515 1.00 31.99 144 PRO C O 1
ATOM 3856 N N . GLU C 1 167 ? 2.200 -24.024 37.794 1.00 31.60 145 GLU C N 1
ATOM 3857 C CA . GLU C 1 167 ? 2.793 -23.552 39.061 1.00 31.29 145 GLU C CA 1
ATOM 3858 C C . GLU C 1 167 ? 4.173 -24.144 39.414 1.00 30.33 145 GLU C C 1
ATOM 3859 O O . GLU C 1 167 ? 4.875 -23.601 40.277 1.00 31.47 145 GLU C O 1
ATOM 3861 N N . ARG C 1 168 ? 4.552 -25.243 38.751 1.00 28.17 146 ARG C N 1
ATOM 3862 C CA . ARG C 1 168 ? 5.903 -25.813 38.861 1.00 25.33 146 ARG C CA 1
ATOM 3863 C C . ARG C 1 168 ? 6.929 -24.905 38.182 1.00 23.08 146 ARG C C 1
ATOM 3864 O O . ARG C 1 168 ? 6.752 -24.525 37.031 1.00 23.15 146 ARG C O 1
ATOM 3872 N N . LYS C 1 169 ? 8.003 -24.566 38.896 1.00 20.34 147 LYS C N 1
ATOM 3873 C CA . LYS C 1 169 ? 8.989 -23.625 38.365 1.00 18.13 147 LYS C CA 1
ATOM 3874 C C . LYS C 1 169 ? 9.689 -24.219 37.146 1.00 15.99 147 LYS C C 1
ATOM 3875 O O . LYS C 1 169 ? 10.091 -25.374 37.185 1.00 14.08 147 LYS C O 1
ATOM 3881 N N . PRO C 1 170 ? 9.816 -23.435 36.057 1.00 14.01 148 PRO C N 1
ATOM 3882 C CA . PRO C 1 170 ? 10.420 -23.930 34.795 1.00 13.29 148 PRO C CA 1
ATOM 3883 C C . PRO C 1 170 ? 11.959 -24.018 34.851 1.00 12.62 148 PRO C C 1
ATOM 3884 O O . PRO C 1 170 ? 12.676 -23.073 34.467 1.00 12.67 148 PRO C O 1
ATOM 3888 N N . ARG C 1 171 ? 12.434 -25.167 35.339 1.00 11.48 149 ARG C N 1
ATOM 3889 C CA . ARG C 1 171 ? 13.862 -25.460 35.511 1.00 10.67 149 ARG C CA 1
ATOM 3890 C C . ARG C 1 171 ? 14.100 -26.882 35.000 1.00 9.85 149 ARG C C 1
ATOM 3891 O O . ARG C 1 171 ? 13.965 -27.841 35.770 1.00 10.43 149 ARG C O 1
ATOM 3899 N N . PRO C 1 172 ? 14.464 -27.032 33.709 1.00 8.19 150 PRO C N 1
ATOM 3900 C CA . PRO C 1 172 ? 14.641 -28.374 33.095 1.00 8.38 150 PRO C CA 1
ATOM 3901 C C . PRO C 1 172 ? 15.958 -29.074 33.461 1.00 7.78 150 PRO C C 1
ATOM 3902 O O . PRO C 1 172 ? 17.006 -28.402 33.640 1.00 9.23 150 PRO C O 1
ATOM 3906 N N . LEU C 1 173 ? 15.908 -30.411 33.573 1.00 6.97 151 LEU C N 1
ATOM 3907 C CA . LEU C 1 173 ? 17.143 -31.215 33.705 1.00 7.68 151 LEU C CA 1
ATOM 3908 C C . LEU C 1 173 ? 17.844 -31.275 32.350 1.00 7.04 151 LEU C C 1
ATOM 3909 O O . LEU C 1 173 ? 17.200 -31.616 31.338 1.00 7.73 151 LEU C O 1
ATOM 3914 N N . LEU C 1 174 ? 19.138 -30.917 32.319 1.00 6.37 152 LEU C N 1
ATOM 3915 C CA . LEU C 1 174 ? 19.955 -30.930 31.063 1.00 7.10 152 LEU C CA 1
ATOM 3916 C C . LEU C 1 174 ? 21.050 -31.982 31.061 1.00 6.93 152 LEU C C 1
ATOM 3917 O O . LEU C 1 174 ? 21.504 -32.417 32.116 1.00 7.83 152 LEU C O 1
ATOM 3922 N N . PHE C 1 175 ? 21.511 -32.346 29.853 1.00 7.42 153 PHE C N 1
ATOM 3923 C CA . PHE C 1 175 ? 22.695 -33.234 29.650 1.00 7.58 153 PHE C CA 1
ATOM 3924 C C . PHE C 1 175 ? 23.612 -32.588 28.598 1.00 7.60 153 PHE C C 1
ATOM 3925 O O . PHE C 1 175 ? 23.147 -32.259 27.490 1.00 7.82 153 PHE C O 1
ATOM 3933 N N . TYR C 1 176 ? 24.890 -32.385 28.959 1.00 7.63 154 TYR C N 1
ATOM 3934 C CA . TYR C 1 176 ? 25.850 -31.620 28.134 1.00 7.54 154 TYR C CA 1
ATOM 3935 C C . TYR C 1 176 ? 27.276 -32.121 28.387 1.00 8.84 154 TYR C C 1
ATOM 3936 O O . TYR C 1 176 ? 27.712 -32.218 29.538 1.00 8.50 154 TYR C O 1
ATOM 3945 N N . ARG C 1 177 ? 27.984 -32.480 27.313 1.00 8.68 155 ARG C N 1
ATOM 3946 C CA . ARG C 1 177 ? 29.360 -33.040 27.413 1.00 9.79 155 ARG C CA 1
ATOM 3947 C C . ARG C 1 177 ? 29.472 -34.169 28.470 1.00 9.58 155 ARG C C 1
ATOM 3948 O O . ARG C 1 177 ? 30.456 -34.256 29.240 1.00 10.69 155 ARG C O 1
ATOM 3956 N N . GLY C 1 178 ? 28.450 -35.030 28.502 1.00 9.21 156 GLY C N 1
ATOM 3957 C CA . GLY C 1 178 ? 28.468 -36.215 29.376 1.00 10.45 156 GLY C CA 1
ATOM 3958 C C . GLY C 1 178 ? 28.144 -35.974 30.840 1.00 10.70 156 GLY C C 1
ATOM 3959 O O . GLY C 1 178 ? 28.319 -36.875 31.666 1.00 11.81 156 GLY C O 1
ATOM 3960 N N . GLU C 1 179 ? 27.670 -34.772 31.168 1.00 10.75 157 GLU C N 1
ATOM 3961 C CA . GLU C 1 179 ? 27.303 -34.393 32.552 1.00 11.07 157 GLU C CA 1
ATOM 3962 C C . GLU C 1 179 ? 25.874 -33.856 32.663 1.00 10.65 157 GLU C C 1
ATOM 3963 O O . GLU C 1 179 ? 25.338 -33.275 31.695 1.00 9.61 157 GLU C O 1
ATOM 3969 N N . TYR C 1 180 ? 25.268 -33.992 33.846 1.00 9.91 158 TYR C N 1
ATOM 3970 C CA . TYR C 1 180 ? 24.014 -33.283 34.144 1.00 10.12 158 TYR C CA 1
ATOM 3971 C C . TYR C 1 180 ? 24.286 -31.798 34.399 1.00 10.32 158 TYR C C 1
ATOM 3972 O O . TYR C 1 180 ? 25.330 -31.433 34.957 1.00 11.44 158 TYR C O 1
ATOM 3981 N N . THR C 1 181 ? 23.366 -30.939 33.968 1.00 9.97 159 THR C N 1
ATOM 3982 C CA . THR C 1 181 ? 23.428 -29.488 34.295 1.00 10.03 159 THR C CA 1
ATOM 3983 C C . THR C 1 181 ? 22.005 -28.864 34.326 1.00 9.58 159 THR C C 1
ATOM 3984 O O . THR C 1 181 ? 21.002 -29.592 34.389 1.00 10.00 159 THR C O 1
ATOM 3988 N N . GLY C 1 182 ? 21.922 -27.533 34.324 1.00 9.07 160 GLY C N 1
ATOM 3989 C CA . GLY C 1 182 ? 20.631 -26.802 34.353 1.00 9.45 160 GLY C CA 1
ATOM 3990 C C . GLY C 1 182 ? 20.813 -25.375 33.827 1.00 9.46 160 GLY C C 1
ATOM 3991 O O . GLY C 1 182 ? 21.939 -24.955 33.555 1.00 9.77 160 GLY C O 1
ATOM 3992 N N . ILE C 1 183 ? 19.711 -24.625 33.706 1.00 10.17 161 ILE C N 1
ATOM 3993 C CA . ILE C 1 183 ? 19.759 -23.250 33.145 1.00 10.29 161 ILE C CA 1
ATOM 3994 C C . ILE C 1 183 ? 20.106 -22.151 34.175 1.00 11.59 161 ILE C C 1
ATOM 3995 O O . ILE C 1 183 ? 20.003 -22.367 35.400 1.00 11.58 161 ILE C O 1
ATOM 4000 N N . GLU C 1 184 ? 20.514 -20.989 33.658 1.00 12.28 162 GLU C N 1
ATOM 4001 C CA . GLU C 1 184 ? 20.541 -19.750 34.446 1.00 14.00 162 GLU C CA 1
ATOM 4002 C C . GLU C 1 184 ? 19.354 -18.897 33.994 1.00 14.35 162 GLU C C 1
ATOM 4003 O O . GLU C 1 184 ? 19.399 -18.313 32.927 1.00 14.15 162 GLU C O 1
ATOM 4009 N N . PRO C 1 185 ? 18.274 -18.856 34.792 1.00 16.29 163 PRO C N 1
ATOM 4010 C CA . PRO C 1 185 ? 17.068 -18.146 34.333 1.00 16.89 163 PRO C CA 1
ATOM 4011 C C . PRO C 1 185 ? 17.239 -16.636 34.077 1.00 17.55 163 PRO C C 1
ATOM 4012 O O . PRO C 1 185 ? 16.447 -16.061 33.317 1.00 17.69 163 PRO C O 1
ATOM 4016 N N . GLU C 1 186 ? 18.271 -15.996 34.644 1.00 18.07 164 GLU C N 1
ATOM 4017 C CA . GLU C 1 186 ? 18.545 -14.587 34.315 1.00 18.55 164 GLU C CA 1
ATOM 4018 C C . GLU C 1 186 ? 18.970 -14.382 32.842 1.00 18.25 164 GLU C C 1
ATOM 4019 O O . GLU C 1 186 ? 18.946 -13.251 32.334 1.00 20.13 164 GLU C O 1
ATOM 4021 N N . LYS C 1 187 ? 19.299 -15.479 32.143 1.00 17.03 165 LYS C N 1
ATOM 4022 C CA . LYS C 1 187 ? 19.757 -15.413 30.746 1.00 16.02 165 LYS C CA 1
ATOM 4023 C C . LYS C 1 187 ? 18.596 -15.501 29.729 1.00 15.05 165 LYS C C 1
ATOM 4024 O O . LYS C 1 187 ? 18.825 -15.326 28.521 1.00 15.04 165 LYS C O 1
ATOM 4030 N N . ASN C 1 188 ? 17.380 -15.794 30.209 1.00 13.93 166 ASN C N 1
ATOM 4031 C CA . ASN C 1 188 ? 16.201 -16.020 29.330 1.00 13.82 166 ASN C CA 1
ATOM 4032 C C . ASN C 1 188 ? 15.877 -14.765 28.521 1.00 13.98 166 ASN C C 1
ATOM 4033 O O . ASN C 1 188 ? 15.712 -13.683 29.113 1.00 15.67 166 ASN C O 1
ATOM 4038 N N . THR C 1 189 ? 15.777 -14.924 27.198 1.00 12.94 167 THR C N 1
ATOM 4039 C CA . THR C 1 189 ? 15.622 -13.811 26.241 1.00 13.27 167 THR C CA 1
ATOM 4040 C C . THR C 1 189 ? 14.595 -14.148 25.161 1.00 12.68 167 THR C C 1
ATOM 4041 O O . THR C 1 189 ? 14.716 -15.179 24.487 1.00 12.98 167 THR C O 1
ATOM 4045 N N . PRO C 1 190 ? 13.605 -13.264 24.937 1.00 12.01 168 PRO C N 1
ATOM 4046 C CA . PRO C 1 190 ? 12.604 -13.546 23.885 1.00 12.20 168 PRO C CA 1
ATOM 4047 C C . PRO C 1 190 ? 13.199 -13.620 22.469 1.00 12.53 168 PRO C C 1
ATOM 4048 O O . PRO C 1 190 ? 14.234 -13.005 22.174 1.00 11.48 168 PRO C O 1
ATOM 4052 N N . ALA C 1 191 ? 12.550 -14.418 21.619 1.00 12.70 169 ALA C N 1
ATOM 4053 C CA . ALA C 1 191 ? 13.052 -14.755 20.275 1.00 13.57 169 ALA C CA 1
ATOM 4054 C C . ALA C 1 191 ? 11.961 -14.507 19.250 1.00 14.50 169 ALA C C 1
ATOM 4055 O O . ALA C 1 191 ? 10.813 -14.945 19.416 1.00 14.71 169 ALA C O 1
ATOM 4057 N N . GLN C 1 192 ? 12.328 -13.815 18.182 1.00 15.68 170 GLN C N 1
ATOM 4058 C CA . GLN C 1 192 ? 11.379 -13.457 17.146 1.00 17.67 170 GLN C CA 1
ATOM 4059 C C . GLN C 1 192 ? 11.848 -14.075 15.821 1.00 18.01 170 GLN C C 1
ATOM 4060 O O . GLN C 1 192 ? 13.054 -14.274 15.593 1.00 18.19 170 GLN C O 1
ATOM 4066 N N . TRP C 1 193 ? 10.881 -14.425 14.980 1.00 18.28 171 TRP C N 1
ATOM 4067 C CA . TRP C 1 193 ? 11.128 -15.152 13.747 1.00 18.20 171 TRP C CA 1
ATOM 4068 C C . TRP C 1 193 ? 10.319 -14.489 12.631 1.00 19.10 171 TRP C C 1
ATOM 4069 O O . TRP C 1 193 ? 9.194 -14.039 12.862 1.00 20.63 171 TRP C O 1
ATOM 4080 N N . ARG C 1 194 ? 10.889 -14.425 11.437 1.00 18.44 172 ARG C N 1
ATOM 4081 C CA . ARG C 1 194 ? 10.184 -13.844 10.294 1.00 18.57 172 ARG C CA 1
ATOM 4082 C C . ARG C 1 194 ? 10.188 -14.767 9.080 1.00 18.86 172 ARG C C 1
ATOM 4083 O O . ARG C 1 194 ? 9.297 -14.666 8.230 1.00 18.88 172 ARG C O 1
ATOM 4085 N N . ASP C 1 195 ? 11.169 -15.666 8.988 1.00 18.08 173 ASP C N 1
ATOM 4086 C CA . ASP C 1 195 ? 11.234 -16.598 7.835 1.00 18.24 173 ASP C CA 1
ATOM 4087 C C . ASP C 1 195 ? 10.254 -17.772 8.004 1.00 17.96 173 ASP C C 1
ATOM 4088 O O . ASP C 1 195 ? 10.551 -18.765 8.676 1.00 17.80 173 ASP C O 1
ATOM 4093 N N . ASP C 1 196 ? 9.087 -17.657 7.380 1.00 17.62 174 ASP C N 1
ATOM 4094 C CA . ASP C 1 196 ? 8.039 -18.655 7.570 1.00 18.71 174 ASP C CA 1
ATOM 4095 C C . ASP C 1 196 ? 8.412 -20.029 6.992 1.00 18.14 174 ASP C C 1
ATOM 4096 O O . ASP C 1 196 ? 7.904 -21.061 7.471 1.00 19.68 174 ASP C O 1
ATOM 4101 N N . LEU C 1 197 ? 9.332 -20.071 6.024 1.00 16.05 175 LEU C N 1
ATOM 4102 C CA . LEU C 1 197 ? 9.695 -21.361 5.409 1.00 14.78 175 LEU C CA 1
ATOM 4103 C C . LEU C 1 197 ? 10.556 -22.258 6.304 1.00 14.60 175 LEU C C 1
ATOM 4104 O O . LEU C 1 197 ? 10.708 -23.445 6.017 1.00 14.54 175 LEU C O 1
ATOM 4109 N N . GLU C 1 198 ? 11.109 -21.692 7.379 1.00 13.62 176 GLU C N 1
ATOM 4110 C CA . GLU C 1 198 ? 12.065 -22.405 8.256 1.00 13.67 176 GLU C CA 1
ATOM 4111 C C . GLU C 1 198 ? 11.662 -22.392 9.750 1.00 13.84 176 GLU C C 1
ATOM 4112 O O . GLU C 1 198 ? 12.489 -22.670 10.639 1.00 13.31 176 GLU C O 1
ATOM 4118 N N . ALA C 1 199 ? 10.386 -22.110 10.023 1.00 15.06 177 ALA C N 1
ATOM 4119 C CA . ALA C 1 199 ? 9.857 -21.967 11.390 1.00 15.09 177 ALA C CA 1
ATOM 4120 C C . ALA C 1 199 ? 10.167 -23.138 12.351 1.00 14.47 177 ALA C C 1
ATOM 4121 O O . ALA C 1 199 ? 9.930 -24.278 12.000 1.00 14.86 177 ALA C O 1
ATOM 4123 N N . PHE C 1 200 ? 10.699 -22.838 13.546 1.00 14.28 178 PHE C N 1
ATOM 4124 C CA . PHE C 1 200 ? 10.764 -23.831 14.661 1.00 13.91 178 PHE C CA 1
ATOM 4125 C C . PHE C 1 200 ? 9.337 -24.237 15.073 1.00 13.94 178 PHE C C 1
ATOM 4126 O O . PHE C 1 200 ? 8.440 -23.383 15.151 1.00 15.40 178 PHE C O 1
ATOM 4134 N N . LEU C 1 201 ? 9.136 -25.516 15.398 1.00 13.22 179 LEU C N 1
ATOM 4135 C CA . LEU C 1 201 ? 7.830 -25.999 15.899 1.00 12.62 179 LEU C CA 1
ATOM 4136 C C . LEU C 1 201 ? 7.428 -25.419 17.255 1.00 13.46 179 LEU C C 1
ATOM 4137 O O . LEU C 1 201 ? 6.231 -25.379 17.584 1.00 14.35 179 LEU C O 1
ATOM 4142 N N . THR C 1 202 ? 8.405 -24.982 18.045 1.00 12.16 180 THR C N 1
ATOM 4143 C CA . THR C 1 202 ? 8.151 -24.520 19.417 1.00 12.99 180 THR C CA 1
ATOM 4144 C C . THR C 1 202 ? 8.263 -22.997 19.585 1.00 14.56 180 THR C C 1
ATOM 4145 O O . THR C 1 202 ? 8.349 -22.484 20.709 1.00 13.89 180 THR C O 1
ATOM 4149 N N . ALA C 1 203 ? 8.269 -22.265 18.475 1.00 16.72 181 ALA C N 1
ATOM 4150 C CA . ALA C 1 203 ? 8.423 -20.811 18.568 1.00 19.97 181 ALA C CA 1
ATOM 4151 C C . ALA C 1 203 ? 7.157 -20.146 19.130 1.00 22.38 181 ALA C C 1
ATOM 4152 O O . ALA C 1 203 ? 6.052 -20.701 19.048 1.00 23.52 181 ALA C O 1
ATOM 4154 N N . THR C 1 204 ? 7.330 -18.974 19.732 1.00 24.08 182 THR C N 1
ATOM 4155 C CA . THR C 1 204 ? 6.227 -18.257 20.385 1.00 26.17 182 THR C CA 1
ATOM 4156 C C . THR C 1 204 ? 5.329 -17.553 19.369 1.00 26.80 182 THR C C 1
ATOM 4157 O O . THR C 1 204 ? 5.779 -17.188 18.287 1.00 28.29 182 THR C O 1
ATOM 4161 N N . VAL D 1 23 ? -12.052 -41.497 9.059 1.00 29.56 1 VAL D N 1
ATOM 4162 C CA . VAL D 1 23 ? -12.407 -40.179 9.673 1.00 29.32 1 VAL D CA 1
ATOM 4163 C C . VAL D 1 23 ? -11.144 -39.390 10.076 1.00 29.07 1 VAL D C 1
ATOM 4164 O O . VAL D 1 23 ? -10.313 -39.888 10.851 1.00 29.19 1 VAL D O 1
ATOM 4168 N N . THR D 1 24 ? -11.002 -38.170 9.547 1.00 28.61 2 THR D N 1
ATOM 4169 C CA . THR D 1 24 ? -9.943 -37.244 9.972 1.00 28.53 2 THR D CA 1
ATOM 4170 C C . THR D 1 24 ? -10.356 -36.585 11.290 1.00 28.31 2 THR D C 1
ATOM 4171 O O . THR D 1 24 ? -11.305 -35.803 11.318 1.00 27.90 2 THR D O 1
ATOM 4175 N N . ALA D 1 25 ? -9.635 -36.879 12.373 1.00 28.29 3 ALA D N 1
ATOM 4176 C CA . ALA D 1 25 ? -10.093 -36.488 13.715 1.00 28.90 3 ALA D CA 1
ATOM 4177 C C . ALA D 1 25 ? -9.158 -35.551 14.502 1.00 28.87 3 ALA D C 1
ATOM 4178 O O . ALA D 1 25 ? -8.338 -36.020 15.305 1.00 29.83 3 ALA D O 1
ATOM 4180 N N . GLU D 1 26 ? -9.327 -34.235 14.293 1.00 28.27 4 GLU D N 1
ATOM 4181 C CA . GLU D 1 26 ? -8.477 -33.162 14.862 1.00 27.16 4 GLU D CA 1
ATOM 4182 C C . GLU D 1 26 ? -8.720 -32.846 16.348 1.00 26.45 4 GLU D C 1
ATOM 4183 O O . GLU D 1 26 ? -9.682 -32.142 16.700 1.00 26.99 4 GLU D O 1
ATOM 4185 N N . ALA D 1 27 ? -7.813 -33.316 17.208 1.00 25.36 5 ALA D N 1
ATOM 4186 C CA . ALA D 1 27 ? -8.026 -33.316 18.662 1.00 24.06 5 ALA D CA 1
ATOM 4187 C C . ALA D 1 27 ? -7.038 -32.476 19.489 1.00 22.84 5 ALA D C 1
ATOM 4188 O O . ALA D 1 27 ? -7.333 -32.149 20.640 1.00 23.23 5 ALA D O 1
ATOM 4190 N N . ILE D 1 28 ? -5.874 -32.172 18.915 1.00 20.69 6 ILE D N 1
ATOM 4191 C CA . ILE D 1 28 ? -4.797 -31.441 19.617 1.00 19.22 6 ILE D CA 1
ATOM 4192 C C . ILE D 1 28 ? -4.771 -29.957 19.225 1.00 18.21 6 ILE D C 1
ATOM 4193 O O . ILE D 1 28 ? -4.619 -29.623 18.052 1.00 18.28 6 ILE D O 1
ATOM 4198 N N . ASP D 1 29 ? -4.921 -29.074 20.211 1.00 17.38 7 ASP D N 1
ATOM 4199 C CA . ASP D 1 29 ? -4.829 -27.634 19.984 1.00 16.73 7 ASP D CA 1
ATOM 4200 C C . ASP D 1 29 ? -3.387 -27.250 19.605 1.00 16.11 7 ASP D C 1
ATOM 4201 O O . ASP D 1 29 ? -2.448 -27.630 20.299 1.00 15.20 7 ASP D O 1
ATOM 4206 N N . GLN D 1 30 ? -3.218 -26.512 18.509 1.00 15.98 8 GLN D N 1
ATOM 4207 C CA . GLN D 1 30 ? -1.870 -26.161 18.025 1.00 16.35 8 GLN D CA 1
ATOM 4208 C C . GLN D 1 30 ? -1.053 -25.289 18.993 1.00 15.90 8 GLN D C 1
ATOM 4209 O O . GLN D 1 30 ? 0.169 -25.489 19.118 1.00 15.72 8 GLN D O 1
ATOM 4215 N N . ARG D 1 31 ? -1.712 -24.344 19.677 1.00 15.84 9 ARG D N 1
ATOM 4216 C CA . ARG D 1 31 ? -1.044 -23.505 20.693 1.00 16.10 9 ARG D CA 1
ATOM 4217 C C . ARG D 1 31 ? -0.532 -24.367 21.855 1.00 14.77 9 ARG D C 1
ATOM 4218 O O . ARG D 1 31 ? 0.580 -24.149 22.350 1.00 14.14 9 ARG D O 1
ATOM 4226 N N . THR D 1 32 ? -1.346 -25.332 22.294 1.00 13.83 10 THR D N 1
ATOM 4227 C CA . THR D 1 32 ? -0.942 -26.269 23.350 1.00 13.81 10 THR D CA 1
ATOM 4228 C C . THR D 1 32 ? 0.281 -27.115 22.925 1.00 12.73 10 THR D C 1
ATOM 4229 O O . THR D 1 32 ? 1.236 -27.288 23.707 1.00 12.26 10 THR D O 1
ATOM 4233 N N . PHE D 1 33 ? 0.264 -27.635 21.699 1.00 12.53 11 PHE D N 1
ATOM 4234 C CA . PHE D 1 33 ? 1.405 -28.402 21.159 1.00 12.01 11 PHE D CA 1
ATOM 4235 C C . PHE D 1 33 ? 2.706 -27.597 21.236 1.00 12.29 11 PHE D C 1
ATOM 4236 O O . PHE D 1 33 ? 3.732 -28.094 21.724 1.00 11.11 11 PHE D O 1
ATOM 4244 N N . ARG D 1 34 ? 2.664 -26.347 20.783 1.00 12.79 12 ARG D N 1
ATOM 4245 C CA . ARG D 1 34 ? 3.868 -25.492 20.806 1.00 13.03 12 ARG D CA 1
ATOM 4246 C C . ARG D 1 34 ? 4.410 -25.242 22.225 1.00 13.24 12 ARG D C 1
ATOM 4247 O O . ARG D 1 34 ? 5.627 -25.332 22.461 1.00 12.58 12 ARG D O 1
ATOM 4255 N N . ARG D 1 35 ? 3.504 -24.939 23.157 1.00 12.85 13 ARG D N 1
ATOM 4256 C CA . ARG D 1 35 ? 3.824 -24.674 24.559 1.00 13.54 13 ARG D CA 1
ATOM 4257 C C . ARG D 1 35 ? 4.430 -25.894 25.241 1.00 12.77 13 ARG D C 1
ATOM 4258 O O . ARG D 1 35 ? 5.506 -25.797 25.870 1.00 13.48 13 ARG D O 1
ATOM 4266 N N . VAL D 1 36 ? 3.776 -27.052 25.103 1.00 11.70 14 VAL D N 1
ATOM 4267 C CA . VAL D 1 36 ? 4.221 -28.266 25.806 1.00 10.80 14 VAL D CA 1
ATOM 4268 C C . VAL D 1 36 ? 5.531 -28.835 25.222 1.00 10.39 14 VAL D C 1
ATOM 4269 O O . VAL D 1 36 ? 6.436 -29.205 25.995 1.00 10.10 14 VAL D O 1
ATOM 4273 N N . LEU D 1 37 ? 5.655 -28.899 23.892 1.00 10.02 15 LEU D N 1
ATOM 4274 C CA . LEU D 1 37 ? 6.899 -29.408 23.281 1.00 9.53 15 LEU D CA 1
ATOM 4275 C C . LEU D 1 37 ? 8.088 -28.472 23.564 1.00 9.17 15 LEU D C 1
ATOM 4276 O O . LEU D 1 37 ? 9.245 -28.916 23.595 1.00 8.46 15 LEU D O 1
ATOM 4281 N N . GLY D 1 38 ? 7.791 -27.199 23.850 1.00 7.99 16 GLY D N 1
ATOM 4282 C CA . GLY D 1 38 ? 8.811 -26.245 24.280 1.00 8.23 16 GLY D CA 1
ATOM 4283 C C . GLY D 1 38 ? 9.452 -26.541 25.623 1.00 8.29 16 GLY D C 1
ATOM 4284 O O . GLY D 1 38 ? 10.540 -26.005 25.918 1.00 7.62 16 GLY D O 1
ATOM 4285 N N . GLN D 1 39 ? 8.824 -27.406 26.434 1.00 7.23 17 GLN D N 1
ATOM 4286 C CA . GLN D 1 39 ? 9.428 -27.806 27.716 1.00 7.85 17 GLN D CA 1
ATOM 4287 C C . GLN D 1 39 ? 10.665 -28.691 27.546 1.00 7.33 17 GLN D C 1
ATOM 4288 O O . GLN D 1 39 ? 11.427 -28.838 28.500 1.00 7.15 17 GLN D O 1
ATOM 4294 N N . PHE D 1 40 ? 10.865 -29.274 26.349 1.00 7.46 18 PHE D N 1
ATOM 4295 C CA . PHE D 1 40 ? 12.122 -29.994 26.023 1.00 7.01 18 PHE D CA 1
ATOM 4296 C C . PHE D 1 40 ? 13.201 -29.025 25.480 1.00 7.26 18 PHE D C 1
ATOM 4297 O O . PHE D 1 40 ? 13.134 -28.506 24.339 1.00 7.43 18 PHE D O 1
ATOM 4305 N N . CYS D 1 41 ? 14.189 -28.764 26.342 1.00 7.17 19 CYS D N 1
ATOM 4306 C CA . CYS D 1 41 ? 15.276 -27.830 26.028 1.00 7.69 19 CYS D CA 1
ATOM 4307 C C . CYS D 1 41 ? 16.234 -28.443 25.010 1.00 7.77 19 CYS D C 1
ATOM 4308 O O . CYS D 1 41 ? 16.450 -29.667 24.990 1.00 7.82 19 CYS D O 1
ATOM 4311 N N . THR D 1 42 ? 16.771 -27.602 24.130 1.00 7.36 20 THR D N 1
ATOM 4312 C CA . THR D 1 42 ? 17.733 -28.030 23.085 1.00 7.75 20 THR D CA 1
ATOM 4313 C C . THR D 1 42 ? 18.862 -27.008 22.897 1.00 7.10 20 THR D C 1
ATOM 4314 O O . THR D 1 42 ? 18.722 -25.823 23.279 1.00 7.93 20 THR D O 1
ATOM 4318 N N . GLY D 1 43 ? 19.984 -27.464 22.306 1.00 5.61 21 GLY D N 1
ATOM 4319 C CA . GLY D 1 43 ? 20.953 -26.584 21.630 1.00 6.67 21 GLY D CA 1
ATOM 4320 C C . GLY D 1 43 ? 20.390 -25.940 20.359 1.00 7.07 21 GLY D C 1
ATOM 4321 O O . GLY D 1 43 ? 19.238 -26.148 19.999 1.00 8.02 21 GLY D O 1
ATOM 4322 N N . VAL D 1 44 ? 21.221 -25.158 19.664 1.00 7.20 22 VAL D N 1
ATOM 4323 C CA . VAL D 1 44 ? 20.795 -24.486 18.427 1.00 7.95 22 VAL D CA 1
ATOM 4324 C C . VAL D 1 44 ? 21.886 -24.687 17.395 1.00 7.61 22 VAL D C 1
ATOM 4325 O O . VAL D 1 44 ? 23.071 -24.522 17.716 1.00 8.10 22 VAL D O 1
ATOM 4329 N N . THR D 1 45 ? 21.492 -25.064 16.169 1.00 6.84 23 THR D N 1
ATOM 4330 C CA . THR D 1 45 ? 22.474 -25.307 15.067 1.00 6.78 23 THR D CA 1
ATOM 4331 C C . THR D 1 45 ? 22.181 -24.376 13.889 1.00 7.35 23 THR D C 1
ATOM 4332 O O . THR D 1 45 ? 21.055 -23.885 13.748 1.00 7.49 23 THR D O 1
ATOM 4336 N N . ILE D 1 46 ? 23.210 -24.105 13.082 1.00 7.20 24 ILE D N 1
ATOM 4337 C CA . ILE D 1 46 ? 23.017 -23.576 11.711 1.00 7.55 24 ILE D CA 1
ATOM 4338 C C . ILE D 1 46 ? 23.509 -24.670 10.753 1.00 7.31 24 ILE D C 1
ATOM 4339 O O . ILE D 1 46 ? 24.694 -25.061 10.810 1.00 7.59 24 ILE D O 1
ATOM 4344 N N . ILE D 1 47 ? 22.608 -25.164 9.893 1.00 6.95 25 ILE D N 1
ATOM 4345 C CA . ILE D 1 47 ? 22.897 -26.252 8.936 1.00 7.86 25 ILE D CA 1
ATOM 4346 C C . ILE D 1 47 ? 23.094 -25.631 7.540 1.00 7.82 25 ILE D C 1
ATOM 4347 O O . ILE D 1 47 ? 22.223 -24.867 7.076 1.00 8.78 25 ILE D O 1
ATOM 4352 N N . THR D 1 48 ? 24.238 -25.929 6.901 1.00 7.99 26 THR D N 1
ATOM 4353 C CA . THR D 1 48 ? 24.687 -25.185 5.707 1.00 9.37 26 THR D CA 1
ATOM 4354 C C . THR D 1 48 ? 25.122 -26.042 4.508 1.00 9.10 26 THR D C 1
ATOM 4355 O O . THR D 1 48 ? 25.432 -27.234 4.647 1.00 9.05 26 THR D O 1
ATOM 4359 N N . THR D 1 49 ? 25.147 -25.408 3.325 1.00 10.45 27 THR D N 1
ATOM 4360 C CA . THR D 1 49 ? 25.734 -25.998 2.105 1.00 10.86 27 THR D CA 1
ATOM 4361 C C . THR D 1 49 ? 26.160 -24.870 1.131 1.00 11.50 27 THR D C 1
ATOM 4362 O O . THR D 1 49 ? 25.980 -23.692 1.425 1.00 11.77 27 THR D O 1
ATOM 4366 N N . VAL D 1 50 ? 26.744 -25.244 -0.006 1.00 12.55 28 VAL D N 1
ATOM 4367 C CA . VAL D 1 50 ? 26.912 -24.337 -1.154 1.00 14.05 28 VAL D CA 1
ATOM 4368 C C . VAL D 1 50 ? 26.053 -24.864 -2.322 1.00 15.10 28 VAL D C 1
ATOM 4369 O O . VAL D 1 50 ? 26.093 -26.064 -2.641 1.00 15.95 28 VAL D O 1
ATOM 4373 N N . HIS D 1 51 ? 25.305 -23.957 -2.950 1.00 16.10 29 HIS D N 1
ATOM 4374 C CA . HIS D 1 51 ? 24.360 -24.270 -4.041 1.00 18.04 29 HIS D CA 1
ATOM 4375 C C . HIS D 1 51 ? 24.322 -23.085 -5.013 1.00 19.17 29 HIS D C 1
ATOM 4376 O O . HIS D 1 51 ? 24.135 -21.945 -4.599 1.00 18.74 29 HIS D O 1
ATOM 4383 N N . GLU D 1 52 ? 24.516 -23.383 -6.298 1.00 21.06 30 GLU D N 1
ATOM 4384 C CA . GLU D 1 52 ? 24.523 -22.375 -7.376 1.00 22.69 30 GLU D CA 1
ATOM 4385 C C . GLU D 1 52 ? 25.425 -21.174 -7.080 1.00 22.53 30 GLU D C 1
ATOM 4386 O O . GLU D 1 52 ? 25.044 -20.016 -7.307 1.00 23.29 30 GLU D O 1
ATOM 4392 N N . GLY D 1 53 ? 26.619 -21.467 -6.560 1.00 21.32 31 GLY D N 1
ATOM 4393 C CA . GLY D 1 53 ? 27.648 -20.456 -6.316 1.00 20.36 31 GLY D CA 1
ATOM 4394 C C . GLY D 1 53 ? 27.469 -19.557 -5.104 1.00 19.36 31 GLY D C 1
ATOM 4395 O O . GLY D 1 53 ? 28.224 -18.593 -4.943 1.00 19.54 31 GLY D O 1
ATOM 4396 N N . ASN D 1 54 ? 26.487 -19.877 -4.254 1.00 18.49 32 ASN D N 1
ATOM 4397 C CA . ASN D 1 54 ? 26.213 -19.108 -3.025 1.00 17.37 32 ASN D CA 1
ATOM 4398 C C . ASN D 1 54 ? 26.197 -20.003 -1.780 1.00 1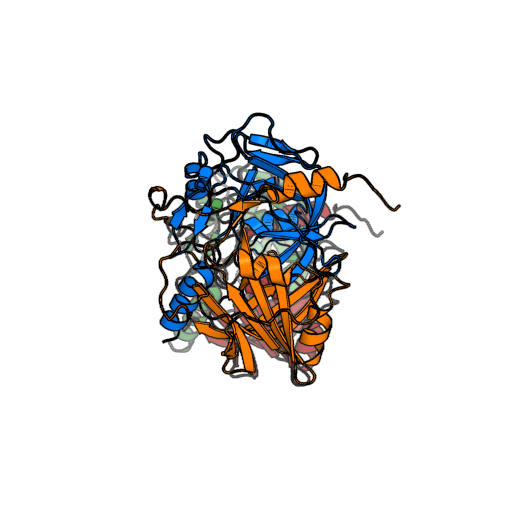5.69 32 ASN D C 1
ATOM 4399 O O . ASN D 1 54 ? 25.778 -21.168 -1.860 1.00 14.04 32 ASN D O 1
ATOM 4404 N N . PRO D 1 55 ? 26.648 -19.457 -0.624 1.00 14.62 33 PRO D N 1
ATOM 4405 C CA . PRO D 1 55 ? 26.403 -20.204 0.622 1.00 14.08 33 PRO D CA 1
ATOM 4406 C C . PRO D 1 55 ? 24.924 -20.117 1.023 1.00 14.02 33 PRO D C 1
ATOM 4407 O O . PRO D 1 55 ? 24.265 -19.089 0.770 1.00 15.05 33 PRO D O 1
ATOM 4411 N N . VAL D 1 56 ? 24.400 -21.211 1.581 1.00 12.69 34 VAL D N 1
ATOM 4412 C CA . VAL D 1 56 ? 22.980 -21.327 1.970 1.00 13.29 34 VAL D CA 1
ATOM 4413 C C . VAL D 1 56 ? 22.921 -21.943 3.386 1.00 12.20 34 VAL D C 1
ATOM 4414 O O . VAL D 1 56 ? 23.693 -22.855 3.694 1.00 13.38 34 VAL D O 1
ATOM 4418 N N . GLY D 1 57 ? 22.030 -21.458 4.255 1.00 10.87 35 GLY D N 1
ATOM 4419 C CA . GLY D 1 57 ? 21.843 -22.122 5.554 1.00 10.67 35 GLY D CA 1
ATOM 4420 C C . GLY D 1 57 ? 20.585 -21.713 6.295 1.00 9.80 35 GLY D C 1
ATOM 4421 O O . GLY D 1 57 ? 19.901 -20.743 5.912 1.00 10.57 35 GLY D O 1
ATOM 4422 N N . PHE D 1 58 ? 20.278 -22.466 7.359 1.00 8.98 36 PHE D N 1
ATOM 4423 C CA . PHE D 1 58 ? 19.089 -22.224 8.198 1.00 7.98 36 PHE D CA 1
ATOM 4424 C C . PHE D 1 58 ? 19.332 -22.604 9.655 1.00 7.91 36 PHE D C 1
ATOM 4425 O O . PHE D 1 58 ? 20.127 -23.514 9.938 1.00 8.50 36 PHE D O 1
ATOM 4433 N N . ALA D 1 59 ? 18.622 -21.936 10.568 1.00 7.70 37 ALA D N 1
ATOM 4434 C CA . ALA D 1 59 ? 18.614 -22.309 12.007 1.00 7.57 37 ALA D CA 1
ATOM 4435 C C . ALA D 1 59 ? 17.712 -23.541 12.251 1.00 8.29 37 ALA D C 1
ATOM 4436 O O . ALA D 1 59 ? 16.632 -23.652 11.654 1.00 8.93 37 ALA D O 1
ATOM 4438 N N . CYS D 1 60 ? 18.164 -24.470 13.103 1.00 8.44 38 CYS D N 1
ATOM 4439 C CA . CYS D 1 60 ? 17.440 -25.728 13.346 1.00 8.80 38 CYS D CA 1
ATOM 4440 C C . CYS D 1 60 ? 17.672 -26.233 14.775 1.00 8.69 38 CYS D C 1
ATOM 4441 O O . CYS D 1 60 ? 18.822 -26.283 15.228 1.00 8.61 38 CYS D O 1
ATOM 4444 N N . GLN D 1 61 ? 16.600 -26.588 15.490 1.00 8.98 39 GLN D N 1
ATOM 4445 C CA . GLN D 1 61 ? 16.727 -27.273 16.800 1.00 9.56 39 GLN D CA 1
ATOM 4446 C C . GLN D 1 61 ? 16.376 -28.774 16.768 1.00 9.91 39 GLN D C 1
ATOM 4447 O O . GLN D 1 61 ? 16.632 -29.490 17.749 1.00 9.51 39 GLN D O 1
ATOM 4453 N N . SER D 1 62 ? 15.808 -29.243 15.652 1.00 9.75 40 SER D N 1
ATOM 4454 C CA . SER D 1 62 ? 15.354 -30.631 15.487 1.00 10.69 40 SER D CA 1
ATOM 4455 C C . SER D 1 62 ? 16.468 -31.605 15.051 1.00 11.12 40 SER D C 1
ATOM 4456 O O . SER D 1 62 ? 16.286 -32.414 14.134 1.00 13.03 40 SER D O 1
ATOM 4459 N N . PHE D 1 63 ? 17.618 -31.506 15.718 1.00 11.30 41 PHE D N 1
ATOM 4460 C CA . PHE D 1 63 ? 18.832 -32.285 15.416 1.00 9.87 41 PHE D CA 1
ATOM 4461 C C . PHE D 1 63 ? 19.055 -33.340 16.515 1.00 9.92 41 PHE D C 1
ATOM 4462 O O . PHE D 1 63 ? 18.708 -33.093 17.688 1.00 10.38 41 PHE D O 1
ATOM 4470 N N . ALA D 1 64 ? 19.604 -34.507 16.146 1.00 9.02 42 ALA D N 1
ATOM 4471 C CA . ALA D 1 64 ? 20.023 -35.552 17.124 1.00 8.97 42 ALA D CA 1
ATOM 4472 C C . ALA D 1 64 ? 21.209 -36.400 16.647 1.00 9.08 42 ALA D C 1
ATOM 4473 O O . ALA D 1 64 ? 21.331 -36.678 15.442 1.00 9.20 42 ALA D O 1
ATOM 4475 N N . ALA D 1 65 ? 22.078 -36.813 17.578 1.00 9.09 43 ALA D N 1
ATOM 4476 C CA . ALA D 1 65 ? 23.012 -37.920 17.302 1.00 9.69 43 ALA D CA 1
ATOM 4477 C C . ALA D 1 65 ? 22.224 -39.226 17.162 1.00 9.93 43 ALA D C 1
ATOM 4478 O O . ALA D 1 65 ? 21.392 -39.526 18.030 1.00 10.69 43 ALA D O 1
ATOM 4480 N N . LEU D 1 66 ? 22.481 -39.989 16.090 1.00 9.92 44 LEU D N 1
ATOM 4481 C CA . LEU D 1 66 ? 21.698 -41.195 15.749 1.00 10.98 44 LEU D CA 1
ATOM 4482 C C . LEU D 1 66 ? 22.383 -42.559 16.008 1.00 12.10 44 LEU D C 1
ATOM 4483 O O . LEU D 1 66 ? 21.795 -43.423 16.652 1.00 13.07 44 LEU D O 1
ATOM 4488 N N . SER D 1 67 ? 23.597 -42.761 15.479 1.00 11.76 45 SER D N 1
ATOM 4489 C CA . SER D 1 67 ? 24.245 -44.090 15.476 1.00 12.80 45 SER D CA 1
ATOM 4490 C C . SER D 1 67 ? 25.763 -43.936 15.585 1.00 13.92 45 SER D C 1
ATOM 4491 O O . SER D 1 67 ? 26.331 -42.976 15.041 1.00 12.81 45 SER D O 1
ATOM 4494 N N . LEU D 1 68 ? 26.404 -44.887 16.274 1.00 15.27 46 LEU D N 1
ATOM 4495 C CA . LEU D 1 68 ? 27.869 -44.923 16.415 1.00 18.07 46 LEU D CA 1
ATOM 4496 C C . LEU D 1 68 ? 28.549 -45.672 15.266 1.00 19.25 46 LEU D C 1
ATOM 4497 O O . LEU D 1 68 ? 29.594 -45.230 14.755 1.00 19.96 46 LEU D O 1
ATOM 4502 N N . ASP D 1 69 ? 27.956 -46.805 14.875 1.00 20.49 47 ASP D N 1
ATOM 4503 C CA . ASP D 1 69 ? 28.493 -47.688 13.845 1.00 21.86 47 ASP D CA 1
ATOM 4504 C C . ASP D 1 69 ? 27.339 -48.217 12.983 1.00 20.95 47 ASP D C 1
ATOM 4505 O O . ASP D 1 69 ? 26.631 -49.131 13.422 1.00 21.76 47 ASP D O 1
ATOM 4510 N N . PRO D 1 70 ? 27.127 -47.638 11.775 1.00 20.07 48 PRO D N 1
ATOM 4511 C CA . PRO D 1 70 ? 27.900 -46.546 11.163 1.00 19.14 48 PRO D CA 1
ATOM 4512 C C . PRO D 1 70 ? 27.625 -45.193 11.839 1.00 17.47 48 PRO D C 1
ATOM 4513 O O . PRO D 1 70 ? 26.587 -45.047 12.496 1.00 16.26 48 PRO D O 1
ATOM 4517 N N . PRO D 1 71 ? 28.552 -44.221 11.700 1.00 16.26 49 PRO D N 1
ATOM 4518 C CA . PRO D 1 71 ? 28.377 -42.883 12.310 1.00 14.59 49 PRO D CA 1
ATOM 4519 C C . PRO D 1 71 ? 27.337 -42.026 11.556 1.00 12.73 49 PRO D C 1
ATOM 4520 O O . PRO D 1 71 ? 27.581 -41.605 10.412 1.00 12.77 49 PRO D O 1
ATOM 4524 N N . LEU D 1 72 ? 26.186 -41.790 12.203 1.00 12.09 50 LEU D N 1
ATOM 4525 C CA . LEU D 1 72 ? 25.033 -41.111 11.593 1.00 10.97 50 LEU D CA 1
ATOM 4526 C C . LEU D 1 72 ? 24.457 -40.058 12.531 1.00 10.02 50 LEU D C 1
ATOM 4527 O O . LEU D 1 72 ? 24.447 -40.233 13.768 1.00 9.92 50 LEU D O 1
ATOM 4532 N N . VAL D 1 73 ? 23.930 -38.987 11.928 1.00 9.24 51 VAL D N 1
ATOM 4533 C CA . VAL D 1 73 ? 23.125 -37.970 12.637 1.00 8.65 51 VAL D CA 1
ATOM 4534 C C . VAL D 1 73 ? 21.800 -37.778 11.879 1.00 8.20 51 VAL D C 1
ATOM 4535 O O . VAL D 1 73 ? 21.665 -38.259 10.749 1.00 9.25 51 VAL D O 1
ATOM 4539 N N . LEU D 1 74 ? 20.828 -37.101 12.491 1.00 7.74 52 LEU D N 1
ATOM 4540 C CA . LEU D 1 74 ? 19.591 -36.684 11.783 1.00 7.51 52 LEU D CA 1
ATOM 4541 C C . LEU D 1 74 ? 19.209 -35.206 12.031 1.00 7.91 52 LEU D C 1
ATOM 4542 O O . LEU D 1 74 ? 19.582 -34.610 13.057 1.00 7.35 52 LEU D O 1
ATOM 4547 N N . PHE D 1 75 ? 18.444 -34.638 11.098 1.00 7.49 53 PHE D N 1
ATOM 4548 C CA . PHE D 1 75 ? 17.765 -33.334 11.317 1.00 7.59 53 PHE D CA 1
ATOM 4549 C C . PHE D 1 75 ? 16.430 -33.304 10.581 1.00 7.68 53 PHE D C 1
ATOM 4550 O O . PHE D 1 75 ? 16.228 -34.109 9.664 1.00 8.54 53 PHE D O 1
ATOM 4558 N N . CYS D 1 76 ? 15.529 -32.400 10.993 1.00 7.60 54 CYS D N 1
ATOM 4559 C CA . CYS D 1 76 ? 14.160 -32.374 10.431 1.00 7.71 54 CYS D CA 1
ATOM 4560 C C . CYS D 1 76 ? 13.795 -30.992 9.855 1.00 8.28 54 CYS D C 1
ATOM 4561 O O . CYS D 1 76 ? 13.292 -30.134 10.595 1.00 8.55 54 CYS D O 1
ATOM 4564 N N . PRO D 1 77 ? 14.019 -30.771 8.536 1.00 7.52 55 PRO D N 1
ATOM 4565 C CA . PRO D 1 77 ? 13.550 -29.516 7.923 1.00 8.53 55 PRO D CA 1
ATOM 4566 C C . PRO D 1 77 ? 12.025 -29.538 7.634 1.00 9.00 55 PRO D C 1
ATOM 4567 O O . PRO D 1 77 ? 11.440 -30.619 7.498 1.00 9.56 55 PRO D O 1
ATOM 4571 N N . THR D 1 78 ? 11.399 -28.366 7.539 1.00 9.47 56 THR D N 1
ATOM 4572 C CA . THR D 1 78 ? 10.012 -28.291 7.041 1.00 10.37 56 THR D CA 1
ATOM 4573 C C . THR D 1 78 ? 9.940 -28.792 5.592 1.00 11.25 56 THR D C 1
ATOM 4574 O O . THR D 1 78 ? 10.948 -28.767 4.856 1.00 10.66 56 THR D O 1
ATOM 4578 N N . LYS D 1 79 ? 8.755 -29.243 5.175 1.00 11.87 57 LYS D N 1
ATOM 4579 C CA . LYS D 1 79 ? 8.578 -29.680 3.772 1.00 13.53 57 LYS D CA 1
ATOM 4580 C C . LYS D 1 79 ? 8.711 -28.530 2.780 1.00 13.66 57 LYS D C 1
ATOM 4581 O O . LYS D 1 79 ? 9.023 -28.760 1.602 1.00 15.09 57 LYS D O 1
ATOM 4587 N N . VAL D 1 80 ? 8.526 -27.299 3.262 1.00 12.58 58 VAL D N 1
ATOM 4588 C CA . VAL D 1 80 ? 8.574 -26.096 2.406 1.00 12.76 58 VAL D CA 1
ATOM 4589 C C . VAL D 1 80 ? 9.912 -25.335 2.503 1.00 12.64 58 VAL D C 1
ATOM 4590 O O . VAL D 1 80 ? 10.045 -24.210 1.979 1.00 12.90 58 VAL D O 1
ATOM 4594 N N . SER D 1 81 ? 10.910 -25.959 3.135 1.00 11.32 59 SER D N 1
ATOM 4595 C CA . SER D 1 81 ? 12.235 -25.328 3.378 1.00 11.32 59 SER D CA 1
ATOM 4596 C C . SER D 1 81 ? 13.023 -25.004 2.095 1.00 11.65 59 SER D C 1
ATOM 4597 O O . SER D 1 81 ? 13.238 -25.875 1.239 1.00 12.48 59 SER D O 1
ATOM 4600 N N . ARG D 1 82 ? 13.454 -23.746 1.983 1.00 11.11 60 ARG D N 1
ATOM 4601 C CA . ARG D 1 82 ? 14.368 -23.283 0.914 1.00 11.87 60 ARG D CA 1
ATOM 4602 C C . ARG D 1 82 ? 15.760 -23.942 1.043 1.00 11.66 60 ARG D C 1
ATOM 4603 O O . ARG D 1 82 ? 16.358 -24.379 0.047 1.00 12.31 60 ARG D O 1
ATOM 4611 N N . SER D 1 83 ? 16.281 -24.016 2.267 1.00 11.81 61 SER D N 1
ATOM 4612 C CA . SER D 1 83 ? 17.598 -24.626 2.501 1.00 12.11 61 SER D CA 1
ATOM 4613 C C . SER D 1 83 ? 17.611 -26.118 2.172 1.00 11.46 61 SER D C 1
ATOM 4614 O O . SER D 1 83 ? 18.589 -26.625 1.594 1.00 11.32 61 SER D O 1
ATOM 4617 N N . TRP D 1 84 ? 16.537 -26.836 2.520 1.00 10.87 62 TRP D N 1
ATOM 4618 C CA . TRP D 1 84 ? 16.465 -28.270 2.164 1.00 11.06 62 TRP D CA 1
ATOM 4619 C C . TRP D 1 84 ? 16.550 -28.524 0.628 1.00 11.99 62 TRP D C 1
ATOM 4620 O O . TRP D 1 84 ? 17.300 -29.406 0.182 1.00 11.61 62 TRP D O 1
ATOM 4631 N N . LYS D 1 85 ? 15.854 -27.717 -0.178 1.00 12.08 63 LYS D N 1
ATOM 4632 C CA . LYS D 1 85 ? 16.014 -27.826 -1.645 1.00 13.10 63 LYS D CA 1
ATOM 4633 C C . LYS D 1 85 ? 17.483 -27.742 -2.093 1.00 13.17 63 LYS D C 1
ATOM 4634 O O . LYS D 1 85 ? 17.935 -28.533 -2.932 1.00 13.66 63 LYS D O 1
ATOM 4636 N N . ALA D 1 86 ? 18.227 -26.791 -1.523 1.00 13.04 64 ALA D N 1
ATOM 4637 C CA . ALA D 1 86 ? 19.665 -26.646 -1.815 1.00 12.61 64 ALA D CA 1
ATOM 4638 C C . ALA D 1 86 ? 20.527 -27.827 -1.330 1.00 12.68 64 ALA D C 1
ATOM 4639 O O . ALA D 1 86 ? 21.435 -28.276 -2.043 1.00 12.27 64 ALA D O 1
ATOM 4641 N N . ILE D 1 87 ? 20.263 -28.301 -0.105 1.00 11.86 65 ILE D N 1
ATOM 4642 C CA . ILE D 1 87 ? 20.987 -29.454 0.476 1.00 12.31 65 ILE D CA 1
ATOM 4643 C C . ILE D 1 87 ? 20.743 -30.759 -0.314 1.00 12.93 65 ILE D C 1
ATOM 4644 O O . ILE D 1 87 ? 21.685 -31.507 -0.615 1.00 13.37 65 ILE D O 1
ATOM 4649 N N . GLU D 1 88 ? 19.488 -30.993 -0.697 1.00 13.29 66 GLU D N 1
ATOM 4650 C CA . GLU D 1 88 ? 19.094 -32.152 -1.502 1.00 14.54 66 GLU D CA 1
ATOM 4651 C C . GLU D 1 88 ? 19.817 -32.179 -2.867 1.00 15.29 66 GLU D C 1
ATOM 4652 O O . GLU D 1 88 ? 20.253 -33.241 -3.326 1.00 16.42 66 GLU D O 1
ATOM 4658 N N . ALA D 1 89 ? 19.936 -31.010 -3.494 1.00 14.65 67 ALA D N 1
ATOM 4659 C CA . ALA D 1 89 ? 20.594 -30.897 -4.807 1.00 15.26 67 ALA D CA 1
ATOM 4660 C C . ALA D 1 89 ? 22.116 -31.073 -4.746 1.00 16.01 67 ALA D C 1
ATOM 4661 O O . ALA D 1 89 ? 22.702 -31.756 -5.599 1.00 16.86 67 ALA D O 1
ATOM 4663 N N . SER D 1 90 ? 22.747 -30.495 -3.721 1.00 15.08 68 SER D N 1
ATOM 4664 C CA . SER D 1 90 ? 24.198 -30.605 -3.541 1.00 15.19 68 SER D CA 1
ATOM 4665 C C . SER D 1 90 ? 24.636 -31.969 -3.013 1.00 14.86 68 SER D C 1
ATOM 4666 O O . SER D 1 90 ? 25.748 -32.412 -3.288 1.00 16.03 68 SER D O 1
ATOM 4669 N N . GLY D 1 91 ? 23.772 -32.624 -2.241 1.00 13.68 69 GLY D N 1
ATOM 4670 C CA . GLY D 1 91 ? 24.092 -33.909 -1.634 1.00 13.10 69 GLY D CA 1
ATOM 4671 C C . GLY D 1 91 ? 24.923 -33.884 -0.354 1.00 12.66 69 GLY D C 1
ATOM 4672 O O . GLY D 1 91 ? 25.350 -34.947 0.105 1.00 12.71 69 GLY D O 1
ATOM 4673 N N . ARG D 1 92 ? 25.165 -32.692 0.206 1.00 11.48 70 ARG D N 1
ATOM 4674 C CA . ARG D 1 92 ? 26.038 -32.526 1.396 1.00 11.53 70 ARG D CA 1
ATOM 4675 C C . ARG D 1 92 ? 25.540 -31.385 2.312 1.00 11.01 70 ARG D C 1
ATOM 4676 O O . ARG D 1 92 ? 24.824 -30.482 1.843 1.00 11.14 70 ARG D O 1
ATOM 4684 N N . PHE D 1 93 ? 25.949 -31.426 3.587 1.00 10.66 71 PHE D N 1
ATOM 4685 C CA . PHE D 1 93 ? 25.665 -30.349 4.569 1.00 9.33 71 PHE D CA 1
ATOM 4686 C C . PHE D 1 93 ? 26.643 -30.365 5.755 1.00 9.29 71 PHE D C 1
ATOM 4687 O O . PHE D 1 93 ? 27.169 -31.419 6.117 1.00 10.26 71 PHE D O 1
ATOM 4695 N N . CYS D 1 94 ? 26.869 -29.198 6.358 1.00 7.91 72 CYS D N 1
ATOM 4696 C CA . CYS D 1 94 ? 27.636 -29.071 7.607 1.00 8.74 72 CYS D CA 1
ATOM 4697 C C . CYS D 1 94 ? 26.711 -28.590 8.746 1.00 8.08 72 CYS D C 1
ATOM 4698 O O . CYS D 1 94 ? 25.966 -27.615 8.572 1.00 9.24 72 CYS D O 1
ATOM 4701 N N . VAL D 1 95 ? 26.788 -29.259 9.900 1.00 7.12 73 VAL D N 1
ATOM 4702 C CA . VAL D 1 95 ? 26.050 -28.854 11.121 1.00 7.28 73 VAL D CA 1
ATOM 4703 C C . VAL D 1 95 ? 26.992 -28.050 12.043 1.00 6.47 73 VAL D C 1
ATOM 4704 O O . VAL D 1 95 ? 28.005 -28.582 12.511 1.00 7.75 73 VAL D O 1
ATOM 4708 N N . ASN D 1 96 ? 26.666 -26.772 12.285 1.00 6.99 74 ASN D N 1
ATOM 4709 C CA . ASN D 1 96 ? 27.420 -25.888 13.207 1.00 6.93 74 ASN D CA 1
ATOM 4710 C C . ASN D 1 96 ? 26.673 -25.739 14.530 1.00 6.78 74 ASN D C 1
ATOM 4711 O O . ASN D 1 96 ? 25.551 -25.219 14.555 1.00 8.37 74 ASN D O 1
ATOM 4716 N N . ILE D 1 97 ? 27.303 -26.167 15.632 1.00 6.49 75 ILE D N 1
ATOM 4717 C CA . ILE D 1 97 ? 26.677 -26.067 16.986 1.00 7.59 75 ILE D CA 1
ATOM 4718 C C . ILE D 1 97 ? 27.068 -24.727 17.633 1.00 7.54 75 ILE D C 1
ATOM 4719 O O . ILE D 1 97 ? 28.267 -24.469 17.841 1.00 8.41 75 ILE D O 1
ATOM 4724 N N . LEU D 1 98 ? 26.080 -23.880 17.955 1.00 7.15 76 LEU D N 1
ATOM 4725 C CA . LEU D 1 98 ? 26.357 -22.474 18.354 1.00 7.63 76 LEU D CA 1
ATOM 4726 C C . LEU D 1 98 ? 26.715 -22.246 19.849 1.00 8.10 76 LEU D C 1
ATOM 4727 O O . LEU D 1 98 ? 26.129 -22.877 20.754 1.00 7.88 76 LEU D O 1
ATOM 4732 N N . HIS D 1 99 ? 27.655 -21.321 20.068 1.00 8.23 77 HIS D N 1
ATOM 4733 C CA . HIS D 1 99 ? 28.032 -20.753 21.384 1.00 9.29 77 HIS D CA 1
ATOM 4734 C C . HIS D 1 99 ? 26.997 -19.693 21.849 1.00 10.25 77 HIS D C 1
ATOM 4735 O O . HIS D 1 99 ? 26.357 -19.051 21.002 1.00 9.41 77 HIS D O 1
ATOM 4742 N N . GLU D 1 100 ? 26.836 -19.508 23.174 1.00 11.17 78 GLU D N 1
ATOM 4743 C CA . GLU D 1 100 ? 25.888 -18.494 23.706 1.00 12.41 78 GLU D CA 1
ATOM 4744 C C . GLU D 1 100 ? 26.109 -17.077 23.142 1.00 12.63 78 GLU D C 1
ATOM 4745 O O . GLU D 1 100 ? 25.142 -16.316 22.963 1.00 13.25 78 GLU D O 1
ATOM 4751 N N . LYS D 1 101 ? 27.360 -16.739 22.832 1.00 12.06 79 LYS D N 1
ATOM 4752 C CA . LYS D 1 101 ? 27.684 -15.409 22.264 1.00 13.46 79 LYS D CA 1
ATOM 4753 C C . LYS D 1 101 ? 27.263 -15.230 20.797 1.00 13.03 79 LYS D C 1
ATOM 4754 O O . LYS D 1 101 ? 27.431 -14.143 20.223 1.00 14.11 79 LYS D O 1
ATOM 4760 N N . GLN D 1 102 ? 26.727 -16.296 20.194 1.00 10.90 80 GLN D N 1
ATOM 4761 C CA . GLN D 1 102 ? 26.255 -16.292 18.807 1.00 9.95 80 GLN D CA 1
ATOM 4762 C C . GLN D 1 102 ? 24.715 -16.219 18.696 1.00 9.79 80 GLN D C 1
ATOM 4763 O O . GLN D 1 102 ? 24.164 -16.521 17.624 1.00 8.95 80 GLN D O 1
ATOM 4769 N N . GLN D 1 103 ? 24.024 -15.831 19.776 1.00 10.07 81 GLN D N 1
ATOM 4770 C CA . GLN D 1 103 ? 22.568 -15.553 19.687 1.00 10.07 81 GLN D CA 1
ATOM 4771 C C . GLN D 1 103 ? 22.224 -14.658 18.483 1.00 10.27 81 GLN D C 1
ATOM 4772 O O . GLN D 1 103 ? 21.228 -14.907 17.763 1.00 10.05 81 GLN D O 1
ATOM 4778 N N . HIS D 1 104 ? 23.039 -13.628 18.245 1.00 11.15 82 HIS D N 1
ATOM 4779 C CA . HIS D 1 104 ? 22.775 -12.716 17.128 1.00 11.50 82 HIS D CA 1
ATOM 4780 C C . HIS D 1 104 ? 22.847 -13.390 15.737 1.00 11.41 82 HIS D C 1
ATOM 4781 O O . HIS D 1 104 ? 22.180 -12.927 14.797 1.00 11.56 82 HIS D O 1
ATOM 4788 N N . VAL D 1 105 ? 23.649 -14.465 15.614 1.00 10.58 83 VAL D N 1
ATOM 4789 C CA . VAL D 1 105 ? 23.748 -15.254 14.372 1.00 10.98 83 VAL D CA 1
ATOM 4790 C C . VAL D 1 105 ? 22.440 -16.036 14.122 1.00 9.93 83 VAL D C 1
ATOM 4791 O O . VAL D 1 105 ? 21.880 -15.982 13.018 1.00 10.17 83 VAL D O 1
ATOM 4795 N N . SER D 1 106 ? 21.954 -16.757 15.139 1.00 9.57 84 SER D N 1
ATOM 4796 C CA . SER D 1 106 ? 20.666 -17.461 15.069 1.00 8.90 84 SER D CA 1
ATOM 4797 C C . SER D 1 106 ? 19.521 -16.489 14.695 1.00 9.19 84 SER D C 1
ATOM 4798 O O . SER D 1 106 ? 18.711 -16.780 13.799 1.00 9.50 84 SER D O 1
ATOM 4801 N N . ALA D 1 107 ? 19.478 -15.317 15.346 1.00 9.42 85 ALA D N 1
ATOM 4802 C CA . ALA D 1 107 ? 18.444 -14.313 15.030 1.00 9.93 85 ALA D CA 1
ATOM 4803 C C . ALA D 1 107 ? 18.514 -13.830 13.569 1.00 10.21 85 ALA D C 1
ATOM 4804 O O . ALA D 1 107 ? 17.472 -13.688 12.917 1.00 11.02 85 ALA D O 1
ATOM 4806 N N . ARG D 1 108 ? 19.721 -13.615 13.034 1.00 10.01 86 ARG D N 1
ATOM 4807 C CA . ARG D 1 108 ? 19.840 -13.220 11.617 1.00 10.84 86 ARG D CA 1
ATOM 4808 C C . ARG D 1 108 ? 19.341 -14.329 10.662 1.00 10.62 86 ARG D C 1
ATOM 4809 O O . ARG D 1 108 ? 18.623 -14.048 9.684 1.00 12.10 86 ARG D O 1
ATOM 4817 N N . PHE D 1 109 ? 19.680 -15.589 10.955 1.00 10.04 87 PHE D N 1
ATOM 4818 C CA . PHE D 1 109 ? 19.219 -16.698 10.106 1.00 10.48 87 PHE D CA 1
ATOM 4819 C C . PHE D 1 109 ? 17.703 -16.903 10.190 1.00 11.55 87 PHE D C 1
ATOM 4820 O O . PHE D 1 109 ? 17.092 -17.357 9.216 1.00 12.39 87 PHE D O 1
ATOM 4828 N N . GLY D 1 110 ? 17.104 -16.542 11.324 1.00 11.99 88 GLY D N 1
ATOM 4829 C CA . GLY D 1 110 ? 15.649 -16.621 11.490 1.00 13.99 88 GLY D CA 1
ATOM 4830 C C . GLY D 1 110 ? 14.846 -15.527 10.804 1.00 15.29 88 GLY D C 1
ATOM 4831 O O . GLY D 1 110 ? 13.615 -15.623 10.723 1.00 15.56 88 GLY D O 1
ATOM 4832 N N . SER D 1 111 ? 15.550 -14.506 10.316 1.00 15.99 89 SER D N 1
ATOM 4833 C CA . SER D 1 111 ? 14.957 -13.331 9.654 1.00 17.42 89 SER D CA 1
ATOM 4834 C C . SER D 1 111 ? 14.758 -13.551 8.153 1.00 18.84 89 SER D C 1
ATOM 4835 O O . SER D 1 111 ? 15.036 -14.635 7.628 1.00 17.91 89 SER D O 1
ATOM 4838 N N . ARG D 1 112 ? 14.264 -12.514 7.470 1.00 20.95 90 ARG D N 1
ATOM 4839 C CA . ARG D 1 112 ? 14.066 -12.555 6.010 1.00 22.96 90 ARG D CA 1
ATOM 4840 C C . ARG D 1 112 ? 15.134 -11.777 5.219 1.00 24.01 90 ARG D C 1
ATOM 4841 O O . ARG D 1 112 ? 14.958 -11.519 4.017 1.00 25.28 90 ARG D O 1
ATOM 4843 N N . GLU D 1 113 ? 16.239 -11.408 5.877 1.00 25.28 91 GLU D N 1
ATOM 4844 C CA . GLU D 1 113 ? 17.353 -10.740 5.195 1.00 26.43 91 GLU D CA 1
ATOM 4845 C C . GLU D 1 113 ? 17.791 -11.584 3.994 1.00 26.95 91 GLU D C 1
ATOM 4846 O O . GLU D 1 113 ? 17.956 -12.802 4.122 1.00 26.81 91 GLU D O 1
ATOM 4848 N N . PRO D 1 114 ? 17.951 -10.951 2.813 1.00 28.35 92 PRO D N 1
ATOM 4849 C CA . PRO D 1 114 ? 18.297 -11.753 1.636 1.00 28.59 92 PRO D CA 1
ATOM 4850 C C . PRO D 1 114 ? 19.740 -12.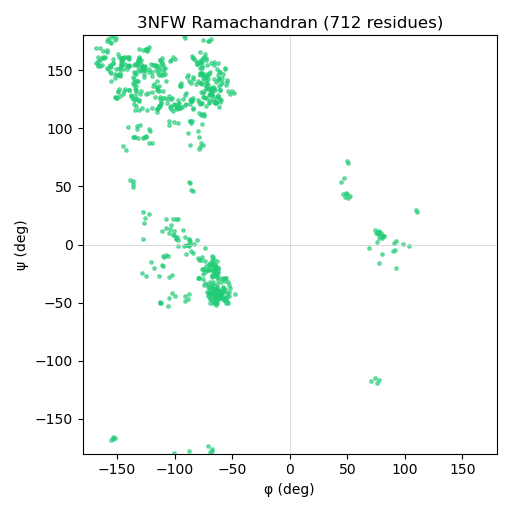270 1.642 1.00 28.69 92 PRO D C 1
ATOM 4851 O O . PRO D 1 114 ? 20.049 -13.232 0.938 1.00 29.41 92 PRO D O 1
ATOM 4855 N N . ASP D 1 115 ? 20.602 -11.657 2.448 1.00 28.26 93 ASP D N 1
ATOM 4856 C CA . ASP D 1 115 ? 21.997 -12.082 2.535 1.00 27.90 93 ASP D CA 1
ATOM 4857 C C . ASP D 1 115 ? 22.346 -12.457 3.981 1.00 26.37 93 ASP D C 1
ATOM 4858 O O . ASP D 1 115 ? 22.813 -11.627 4.762 1.00 26.39 93 ASP D O 1
ATOM 4863 N N . LYS D 1 116 ? 22.109 -13.717 4.344 1.00 24.61 94 LYS D N 1
ATOM 4864 C CA . LYS D 1 116 ? 22.260 -14.126 5.745 1.00 23.22 94 LYS D CA 1
ATOM 4865 C C . LYS D 1 116 ? 23.711 -14.279 6.215 1.00 22.42 94 LYS D C 1
ATOM 4866 O O . LYS D 1 116 ? 23.995 -14.115 7.396 1.00 22.92 94 LYS D O 1
ATOM 4872 N N . PHE D 1 117 ? 24.626 -14.551 5.290 1.00 21.67 95 PHE D N 1
ATOM 4873 C CA . PHE D 1 117 ? 26.040 -14.698 5.652 1.00 21.10 95 PHE D CA 1
ATOM 4874 C C . PHE D 1 117 ? 26.787 -13.357 5.689 1.00 22.26 95 PHE D C 1
ATOM 4875 O O . PHE D 1 117 ? 27.954 -13.313 6.084 1.00 22.41 95 PHE D O 1
ATOM 4883 N N . ALA D 1 118 ? 26.124 -12.269 5.285 1.00 23.35 96 ALA D N 1
ATOM 4884 C CA . ALA D 1 118 ? 26.770 -10.946 5.299 1.00 24.44 96 ALA D CA 1
ATOM 4885 C C . ALA D 1 118 ? 27.203 -10.524 6.703 1.00 24.64 96 ALA D C 1
ATOM 4886 O O . ALA D 1 118 ? 26.395 -10.484 7.634 1.00 25.19 96 ALA D O 1
ATOM 4888 N N . GLY D 1 119 ? 28.484 -10.198 6.851 1.00 25.35 97 GLY D N 1
ATOM 4889 C CA . GLY D 1 119 ? 29.036 -9.826 8.157 1.00 25.46 97 GLY D CA 1
ATOM 4890 C C . GLY D 1 119 ? 29.306 -10.985 9.109 1.00 25.23 97 GLY D C 1
ATOM 4891 O O . GLY D 1 119 ? 29.683 -10.766 10.262 1.00 25.68 97 GLY D O 1
ATOM 4892 N N . ILE D 1 120 ? 29.130 -12.216 8.626 1.00 24.81 98 ILE D N 1
ATOM 4893 C CA . ILE D 1 120 ? 29.401 -13.427 9.413 1.00 24.19 98 ILE D CA 1
ATOM 4894 C C . ILE D 1 120 ? 30.562 -14.216 8.786 1.00 23.36 98 ILE D C 1
ATOM 4895 O O . ILE D 1 120 ? 30.443 -14.727 7.671 1.00 24.05 98 ILE D O 1
ATOM 4900 N N . ASP D 1 121 ? 31.679 -14.305 9.508 1.00 21.99 99 ASP D N 1
ATOM 4901 C CA . ASP D 1 121 ? 32.880 -14.987 9.006 1.00 20.99 99 ASP D CA 1
ATOM 4902 C C . ASP D 1 121 ? 32.694 -16.511 8.897 1.00 19.28 99 ASP D C 1
ATOM 4903 O O . ASP D 1 121 ? 32.242 -17.170 9.849 1.00 17.59 99 ASP D O 1
ATOM 4908 N N . TRP D 1 122 ? 33.037 -17.055 7.729 1.00 17.87 100 TRP D N 1
ATOM 4909 C CA . TRP D 1 122 ? 32.940 -18.494 7.468 1.00 16.57 100 TRP D CA 1
ATOM 4910 C C . TRP D 1 122 ? 34.061 -18.996 6.556 1.00 16.00 100 TRP D C 1
ATOM 4911 O O . TRP D 1 122 ? 34.707 -18.199 5.855 1.00 16.46 100 TRP D O 1
ATOM 4922 N N . ARG D 1 123 ? 34.290 -20.313 6.584 1.00 15.37 101 ARG D N 1
ATOM 4923 C CA . ARG D 1 123 ? 35.266 -20.992 5.707 1.00 15.49 101 ARG D CA 1
ATOM 4924 C C . ARG D 1 123 ? 34.744 -22.365 5.222 1.00 15.59 101 ARG D C 1
ATOM 4925 O O . ARG D 1 123 ? 33.937 -22.987 5.904 1.00 13.57 101 ARG D O 1
ATOM 4933 N N . PRO D 1 124 ? 35.206 -22.852 4.055 1.00 15.62 102 PRO D N 1
ATOM 4934 C CA . PRO D 1 124 ? 34.725 -24.171 3.577 1.00 15.55 102 PRO D CA 1
ATOM 4935 C C . PRO D 1 124 ? 35.268 -25.401 4.345 1.00 15.05 102 PRO D C 1
ATOM 4936 O O . PRO D 1 124 ? 36.471 -25.473 4.650 1.00 16.15 102 PRO D O 1
ATOM 4940 N N . SER D 1 125 ? 34.381 -26.356 4.651 1.00 14.51 103 SER D N 1
ATOM 4941 C CA . SER D 1 125 ? 34.760 -27.654 5.205 1.00 14.29 103 SER D CA 1
ATOM 4942 C C . SER D 1 125 ? 35.478 -28.512 4.160 1.00 15.54 103 SER D C 1
ATOM 4943 O O . SER D 1 125 ? 35.564 -28.118 2.985 1.00 15.80 103 SER D O 1
ATOM 4946 N N . ASP D 1 126 ? 35.961 -29.689 4.574 1.00 16.70 104 ASP D N 1
ATOM 4947 C CA . ASP D 1 126 ? 36.652 -30.597 3.639 1.00 17.52 104 ASP D CA 1
ATOM 4948 C C . ASP D 1 126 ? 35.762 -31.019 2.445 1.00 17.15 104 ASP D C 1
ATOM 4949 O O . ASP D 1 126 ? 36.232 -31.082 1.308 1.00 18.71 104 ASP D O 1
ATOM 4954 N N . LEU D 1 127 ? 34.484 -31.294 2.700 1.00 16.27 105 LEU D N 1
ATOM 4955 C CA . LEU D 1 127 ? 33.531 -31.627 1.617 1.00 15.82 105 LEU D CA 1
ATOM 4956 C C . LEU D 1 127 ? 33.090 -30.398 0.819 1.00 15.73 105 LEU D C 1
ATOM 4957 O O . LEU D 1 127 ? 32.625 -30.526 -0.320 1.00 16.71 105 LEU D O 1
ATOM 4962 N N . GLY D 1 128 ? 33.231 -29.222 1.430 1.00 14.73 106 GLY D N 1
ATOM 4963 C CA . GLY D 1 128 ? 32.941 -27.934 0.766 1.00 14.38 106 GLY D CA 1
ATOM 4964 C C . GLY D 1 128 ? 31.708 -27.167 1.242 1.00 13.68 106 GLY D C 1
ATOM 4965 O O . GLY D 1 128 ? 31.106 -26.429 0.459 1.00 13.64 106 GLY D O 1
ATOM 4966 N N . SER D 1 129 ? 31.339 -27.319 2.516 1.00 12.58 107 SER D N 1
ATOM 4967 C CA . SER D 1 129 ? 30.154 -26.636 3.089 1.00 12.06 107 SER D CA 1
ATOM 4968 C C . SER D 1 129 ? 30.562 -25.589 4.159 1.00 11.74 107 SER D C 1
ATOM 4969 O O . SER D 1 129 ? 31.602 -25.744 4.812 1.00 12.70 107 SER D O 1
ATOM 4972 N N . PRO D 1 130 ? 29.768 -24.504 4.335 1.00 11.45 108 PRO D N 1
ATOM 4973 C CA . PRO D 1 130 ? 30.195 -23.432 5.275 1.00 11.08 108 PRO D CA 1
ATOM 4974 C C . PRO D 1 130 ? 30.327 -23.800 6.789 1.00 10.98 108 PRO D C 1
ATOM 4975 O O . PRO D 1 130 ? 29.359 -24.286 7.402 1.00 11.12 108 PRO D O 1
ATOM 4979 N N . ILE D 1 131 ? 31.532 -23.594 7.341 1.00 11.40 109 ILE D N 1
ATOM 4980 C CA . ILE D 1 131 ? 31.794 -23.653 8.793 1.00 11.90 109 ILE D CA 1
ATOM 4981 C C . ILE D 1 131 ? 31.747 -22.212 9.336 1.00 12.69 109 ILE D C 1
ATOM 4982 O O . ILE D 1 131 ? 32.470 -21.349 8.842 1.00 14.01 109 ILE D O 1
ATOM 4987 N N . ILE D 1 132 ? 30.906 -21.960 10.340 1.00 13.14 110 ILE D N 1
ATOM 4988 C CA . ILE D 1 132 ? 30.794 -20.632 10.963 1.00 13.86 110 ILE D CA 1
ATOM 4989 C C . ILE D 1 132 ? 31.872 -20.458 12.046 1.00 14.25 110 ILE D C 1
ATOM 4990 O O . ILE D 1 132 ? 31.923 -21.221 13.025 1.00 13.92 110 ILE D O 1
ATOM 4995 N N . ASP D 1 133 ? 32.770 -19.488 11.830 1.00 14.96 111 ASP D N 1
ATOM 4996 C CA . ASP D 1 133 ? 33.834 -19.171 12.792 1.00 15.83 111 ASP D CA 1
ATOM 4997 C C . ASP D 1 133 ? 33.239 -18.864 14.178 1.00 15.05 111 ASP D C 1
ATOM 4998 O O . ASP D 1 133 ? 32.211 -18.189 14.275 1.00 15.19 111 ASP D O 1
ATOM 5003 N N . GLY D 1 134 ? 33.861 -19.394 15.237 1.00 14.32 112 GLY D N 1
ATOM 5004 C CA . GLY D 1 134 ? 33.414 -19.121 16.612 1.00 13.90 112 GLY D CA 1
ATOM 5005 C C . GLY D 1 134 ? 32.395 -20.103 17.186 1.00 12.83 112 GLY D C 1
ATOM 5006 O O . GLY D 1 134 ? 31.994 -19.978 18.349 1.00 13.96 112 GLY D O 1
ATOM 5007 N N . SER D 1 135 ? 31.925 -21.051 16.369 1.00 12.54 113 SER D N 1
ATOM 5008 C CA A SER D 1 135 ? 31.042 -22.110 16.874 0.50 11.55 113 SER D CA 1
ATOM 5009 C CA B SER D 1 135 ? 31.053 -22.127 16.865 0.50 11.49 113 SER D CA 1
ATOM 5010 C C . SER D 1 135 ? 31.758 -23.046 17.874 1.00 11.53 113 SER D C 1
ATOM 5011 O O . SER D 1 135 ? 32.998 -23.102 17.937 1.00 11.67 113 SER D O 1
ATOM 5016 N N . LEU D 1 136 ? 30.975 -23.775 18.673 1.00 10.22 114 LEU D N 1
ATOM 5017 C CA . LEU D 1 136 ? 31.546 -24.758 19.614 1.00 10.46 114 LEU D CA 1
ATOM 5018 C C . LEU D 1 136 ? 32.058 -26.026 18.921 1.00 10.34 114 LEU D C 1
ATOM 5019 O O . LEU D 1 136 ? 33.029 -26.639 19.389 1.00 11.29 114 LEU D O 1
ATOM 5024 N N . ALA D 1 137 ? 31.398 -26.444 17.836 1.00 9.63 115 ALA D N 1
ATOM 5025 C CA . ALA D 1 137 ? 31.751 -27.689 17.121 1.00 9.50 115 ALA D CA 1
ATOM 5026 C C . ALA D 1 137 ? 31.083 -27.714 15.743 1.00 9.36 115 ALA D C 1
ATOM 5027 O O . ALA D 1 137 ? 30.089 -26.990 15.511 1.00 9.97 115 ALA D O 1
ATOM 5029 N N . HIS D 1 138 ? 31.633 -28.520 14.829 1.00 9.70 116 HIS D N 1
ATOM 5030 C CA . HIS D 1 138 ? 30.963 -28.781 13.535 1.00 9.97 116 HIS D CA 1
ATOM 5031 C C . HIS D 1 138 ? 31.064 -30.238 13.089 1.00 10.17 116 HIS D C 1
ATOM 5032 O O . HIS D 1 138 ? 31.984 -30.960 13.490 1.00 10.66 116 HIS D O 1
ATOM 5039 N N . ILE D 1 139 ? 30.089 -30.658 12.279 1.00 9.62 117 ILE D N 1
ATOM 5040 C CA . ILE D 1 139 ? 29.968 -32.041 11.791 1.00 10.23 117 ILE D CA 1
ATOM 5041 C C . ILE D 1 139 ? 29.760 -32.005 10.264 1.00 10.78 117 ILE D C 1
ATOM 5042 O O . ILE D 1 139 ? 28.741 -31.483 9.792 1.00 12.18 117 ILE D O 1
ATOM 5047 N N . ASP D 1 140 ? 30.721 -32.541 9.497 1.00 9.92 118 ASP D N 1
ATOM 5048 C CA . ASP D 1 140 ? 30.711 -32.517 8.004 1.00 10.49 118 ASP D CA 1
ATOM 5049 C C . ASP D 1 140 ? 30.071 -33.805 7.452 1.00 10.45 118 ASP D C 1
ATOM 5050 O O . ASP D 1 140 ? 30.599 -34.891 7.698 1.00 11.38 118 ASP D O 1
ATOM 5055 N N . CYS D 1 141 ? 28.948 -33.680 6.718 1.00 9.64 119 CYS D N 1
ATOM 5056 C CA . CYS D 1 141 ? 28.089 -34.826 6.309 1.00 10.87 119 CYS D CA 1
ATOM 5057 C C . CYS D 1 141 ? 27.726 -34.909 4.819 1.00 10.88 119 CYS D C 1
ATOM 5058 O O . CYS D 1 141 ? 27.705 -33.901 4.121 1.00 10.12 119 CYS D O 1
ATOM 5061 N N . THR D 1 142 ? 27.418 -36.127 4.352 1.00 11.88 120 THR D N 1
ATOM 5062 C CA . THR D 1 142 ? 26.697 -36.323 3.079 1.00 12.52 120 THR D CA 1
ATOM 5063 C C . THR D 1 142 ? 25.281 -36.840 3.372 1.00 12.45 120 THR D C 1
ATOM 5064 O O . THR D 1 142 ? 25.016 -37.450 4.434 1.00 12.41 120 THR D O 1
ATOM 5068 N N . VAL D 1 143 ? 24.345 -36.578 2.451 1.00 12.62 121 VAL D N 1
ATOM 5069 C CA . VAL D 1 143 ? 22.961 -37.062 2.605 1.00 13.21 121 VAL D CA 1
ATOM 5070 C C . VAL D 1 143 ? 22.931 -38.589 2.422 1.00 14.37 121 VAL D C 1
ATOM 5071 O O . VAL D 1 143 ? 23.353 -39.114 1.373 1.00 16.02 121 VAL D O 1
ATOM 5075 N N . HIS D 1 144 ? 22.447 -39.286 3.451 1.00 14.96 122 HIS D N 1
ATOM 5076 C CA . HIS D 1 144 ? 22.431 -40.762 3.500 1.00 16.46 122 HIS D CA 1
ATOM 5077 C C . HIS D 1 144 ? 21.058 -41.355 3.138 1.00 16.93 122 HIS D C 1
ATOM 5078 O O . HIS D 1 144 ? 20.987 -42.342 2.384 1.00 18.20 122 HIS D O 1
ATOM 5085 N N . ASP D 1 145 ? 19.985 -40.763 3.679 1.00 16.26 123 ASP D N 1
ATOM 5086 C CA . ASP D 1 145 ? 18.584 -41.183 3.424 1.00 16.72 123 ASP D CA 1
ATOM 5087 C C . ASP D 1 145 ? 17.595 -40.060 3.768 1.00 15.89 123 ASP D C 1
ATOM 5088 O O . ASP D 1 145 ? 17.950 -39.127 4.486 1.00 14.94 123 ASP D O 1
ATOM 5093 N N . VAL D 1 146 ? 16.367 -40.153 3.243 1.00 14.84 124 VAL D N 1
ATOM 5094 C CA . VAL D 1 146 ? 15.301 -39.171 3.496 1.00 14.19 124 VAL D CA 1
ATOM 5095 C C . VAL D 1 146 ? 13.971 -39.901 3.691 1.00 14.11 124 VAL D C 1
ATOM 5096 O O . VAL D 1 146 ? 13.635 -40.805 2.908 1.00 15.22 124 VAL D O 1
ATOM 5100 N N . HIS D 1 147 ? 13.231 -39.525 4.736 1.00 13.32 125 HIS D N 1
ATOM 5101 C CA . HIS D 1 147 ? 11.919 -40.128 5.055 1.00 13.77 125 HIS D CA 1
ATOM 5102 C C . HIS D 1 147 ? 10.826 -39.058 5.237 1.00 13.20 125 HIS D C 1
ATOM 5103 O O . HIS D 1 147 ? 11.118 -37.928 5.661 1.00 12.71 125 HIS D O 1
ATOM 5110 N N . ASP D 1 148 ? 9.577 -39.419 4.925 1.00 13.32 126 ASP D N 1
ATOM 5111 C CA . ASP D 1 148 ? 8.410 -38.566 5.173 1.00 13.74 126 ASP D CA 1
ATOM 5112 C C . ASP D 1 148 ? 8.153 -38.440 6.674 1.00 13.27 126 ASP D C 1
ATOM 5113 O O . ASP D 1 148 ? 8.171 -39.449 7.391 1.00 13.97 126 ASP D O 1
ATOM 5118 N N . GLY D 1 149 ? 7.900 -37.213 7.138 1.00 12.73 127 GLY D N 1
ATOM 5119 C CA . GLY D 1 149 ? 7.587 -36.942 8.545 1.00 12.41 127 GLY D CA 1
ATOM 5120 C C . GLY D 1 149 ? 6.431 -35.973 8.776 1.00 12.81 127 GLY D C 1
ATOM 5121 O O . GLY D 1 149 ? 6.538 -35.024 9.564 1.00 13.40 127 GLY D O 1
ATOM 5122 N N . GLY D 1 150 ? 5.308 -36.212 8.105 1.00 13.15 128 GLY D N 1
ATOM 5123 C CA . GLY D 1 150 ? 4.123 -35.358 8.275 1.00 13.48 128 GLY D CA 1
ATOM 5124 C C . GLY D 1 150 ? 4.279 -34.059 7.505 1.00 13.32 128 GLY D C 1
ATOM 5125 O O . GLY D 1 150 ? 4.350 -34.099 6.273 1.00 15.07 128 GLY D O 1
ATOM 5126 N N . ASP D 1 151 ? 4.320 -32.916 8.212 1.00 12.79 129 ASP D N 1
ATOM 5127 C CA . ASP D 1 151 ? 4.673 -31.619 7.577 1.00 13.42 129 ASP D CA 1
ATOM 5128 C C . ASP D 1 151 ? 6.189 -31.303 7.537 1.00 12.86 129 ASP D C 1
ATOM 5129 O O . ASP D 1 151 ? 6.612 -30.220 7.101 1.00 12.65 129 ASP D O 1
ATOM 5134 N N . HIS D 1 152 ? 6.994 -32.260 7.999 1.00 11.35 130 HIS D N 1
ATOM 5135 C CA . HIS D 1 152 ? 8.467 -32.160 7.933 1.00 10.52 130 HIS D CA 1
ATOM 5136 C C . HIS D 1 152 ? 9.040 -33.380 7.183 1.00 10.66 130 HIS D C 1
ATOM 5137 O O . HIS D 1 152 ? 8.308 -34.341 6.918 1.00 11.53 130 HIS D O 1
ATOM 5144 N N . PHE D 1 153 ? 10.315 -33.312 6.785 1.00 9.80 131 PHE D N 1
ATOM 5145 C CA . PHE D 1 153 ? 11.093 -34.518 6.411 1.00 9.41 131 PHE D CA 1
ATOM 5146 C C . PHE D 1 153 ? 11.994 -34.935 7.588 1.00 9.64 131 PHE D C 1
ATOM 5147 O O . PHE D 1 153 ? 12.298 -34.111 8.456 1.00 9.76 131 PHE D O 1
ATOM 5155 N N . VAL D 1 154 ? 12.437 -36.204 7.603 1.00 9.30 132 VAL D N 1
ATOM 5156 C CA . VAL D 1 154 ? 13.569 -36.632 8.469 1.00 9.13 132 VAL D CA 1
ATOM 5157 C C . VAL D 1 154 ? 14.745 -37.015 7.559 1.00 9.28 132 VAL D C 1
ATOM 5158 O O . VAL D 1 154 ? 14.640 -37.947 6.733 1.00 10.65 132 VAL D O 1
ATOM 5162 N N . VAL D 1 155 ? 15.861 -36.314 7.715 1.00 8.51 133 VAL D N 1
ATOM 5163 C CA . VAL D 1 155 ? 17.055 -36.507 6.865 1.00 9.12 133 VAL D CA 1
ATOM 5164 C C . VAL D 1 155 ? 18.181 -37.148 7.685 1.00 9.57 133 VAL D C 1
ATOM 5165 O O . VAL D 1 155 ? 18.552 -36.619 8.747 1.00 10.36 133 VAL D O 1
ATOM 5169 N N . PHE D 1 156 ? 18.737 -38.265 7.201 1.00 9.48 134 PHE D N 1
ATOM 5170 C CA . PHE D 1 156 ? 19.909 -38.882 7.827 1.00 10.44 134 PHE D CA 1
ATOM 5171 C C . PHE D 1 156 ? 21.195 -38.394 7.127 1.00 10.98 134 PHE D C 1
ATOM 5172 O O . PHE D 1 156 ? 21.250 -38.287 5.885 1.00 12.16 134 PHE D O 1
ATOM 5180 N N . GLY D 1 157 ? 22.231 -38.122 7.918 1.00 10.89 135 GLY D N 1
ATOM 5181 C CA . GLY D 1 157 ? 23.534 -37.776 7.361 1.00 10.69 135 GLY D CA 1
ATOM 5182 C C . GLY D 1 157 ? 24.612 -38.759 7.760 1.00 10.64 135 GLY D C 1
ATOM 5183 O O . GLY D 1 157 ? 24.676 -39.176 8.923 1.00 10.66 135 GLY D O 1
ATOM 5184 N N . LYS D 1 158 ? 25.446 -39.142 6.786 1.00 10.93 136 LYS D N 1
ATOM 5185 C CA . LYS D 1 158 ? 26.650 -39.931 7.066 1.00 11.93 136 LYS D CA 1
ATOM 5186 C C . LYS D 1 158 ? 27.795 -38.988 7.447 1.00 11.40 136 LYS D C 1
ATOM 5187 O O . LYS D 1 158 ? 28.138 -38.108 6.677 1.00 12.15 136 LYS D O 1
ATOM 5193 N N . VAL D 1 159 ? 28.389 -39.199 8.620 1.00 10.85 137 VAL D N 1
ATOM 5194 C CA . VAL D 1 159 ? 29.465 -38.342 9.129 1.00 11.63 137 VAL D CA 1
ATOM 5195 C C . VAL D 1 159 ? 30.807 -38.660 8.459 1.00 12.40 137 VAL D C 1
ATOM 5196 O O . VAL D 1 159 ? 31.264 -39.814 8.526 1.00 13.80 137 VAL D O 1
ATOM 5200 N N . HIS D 1 160 ? 31.415 -37.666 7.796 1.00 12.17 138 HIS D N 1
ATOM 5201 C CA . HIS D 1 160 ? 32.741 -37.806 7.173 1.00 14.22 138 HIS D CA 1
ATOM 5202 C C . HIS D 1 160 ? 33.855 -37.150 8.007 1.00 14.77 138 HIS D C 1
ATOM 5203 O O . HIS D 1 160 ? 35.027 -37.534 7.906 1.00 16.31 138 HIS D O 1
ATOM 5210 N N . GLY D 1 161 ? 33.484 -36.142 8.797 1.00 14.14 139 GLY D N 1
ATOM 5211 C CA . GLY D 1 161 ? 34.416 -35.416 9.668 1.00 14.67 139 GLY D CA 1
ATOM 5212 C C . GLY D 1 161 ? 33.717 -34.722 10.820 1.00 14.44 139 GLY D C 1
ATOM 5213 O O . GLY D 1 161 ? 32.541 -34.366 10.732 1.00 14.24 139 GLY D O 1
ATOM 5214 N N . LEU D 1 162 ? 34.425 -34.565 11.931 1.00 14.65 140 LEU D N 1
ATOM 5215 C CA . LEU D 1 162 ? 33.914 -33.717 13.006 1.00 15.64 140 LEU D CA 1
ATOM 5216 C C . LEU D 1 162 ? 35.011 -33.123 13.888 1.00 15.23 140 LEU D C 1
ATOM 5217 O O . LEU D 1 162 ? 36.146 -33.637 13.942 1.00 15.88 140 LEU D O 1
ATOM 5222 N N . SER D 1 163 ? 34.683 -32.009 14.536 1.00 13.73 141 SER D N 1
ATOM 5223 C CA . SER D 1 163 ? 35.686 -31.178 15.211 1.00 14.61 141 SER D CA 1
ATOM 5224 C C . SER D 1 163 ? 35.072 -30.357 16.344 1.00 14.14 141 SER D C 1
ATOM 5225 O O . SER D 1 163 ? 33.971 -29.840 16.193 1.00 12.80 141 SER D O 1
ATOM 5228 N N . GLU D 1 164 ? 35.790 -30.226 17.467 1.00 14.60 142 GLU D N 1
ATOM 5229 C CA . GLU D 1 164 ? 35.445 -29.235 18.506 1.00 15.44 142 GLU D CA 1
ATOM 5230 C C . GLU D 1 164 ? 36.612 -28.267 18.786 1.00 15.91 142 GLU D C 1
ATOM 5231 O O . GLU D 1 164 ? 36.719 -27.693 19.884 1.00 15.97 142 GLU D O 1
ATOM 5237 N N . VAL D 1 165 ? 37.469 -28.086 17.783 1.00 16.11 143 VAL D N 1
ATOM 5238 C CA . VAL D 1 165 ? 38.591 -27.122 17.859 1.00 17.51 143 VAL D CA 1
ATOM 5239 C C . VAL D 1 165 ? 38.554 -26.133 16.675 1.00 18.46 143 VAL D C 1
ATOM 5240 O O . VAL D 1 165 ? 38.063 -26.491 15.586 1.00 19.33 143 VAL D O 1
ATOM 5244 N N . PRO D 1 166 ? 39.049 -24.887 16.866 1.00 19.21 144 PRO D N 1
ATOM 5245 C CA . PRO D 1 166 ? 39.594 -24.264 18.082 1.00 19.64 144 PRO D CA 1
ATOM 5246 C C . PRO D 1 166 ? 38.644 -24.317 19.276 1.00 19.64 144 PRO D C 1
ATOM 5247 O O . PRO D 1 166 ? 37.431 -24.129 19.124 1.00 20.17 144 PRO D O 1
ATOM 5251 N N . GLU D 1 167 ? 39.218 -24.574 20.450 1.00 19.78 145 GLU D N 1
ATOM 5252 C CA . GLU D 1 167 ? 38.489 -24.668 21.717 1.00 19.76 145 GLU D CA 1
ATOM 5253 C C . GLU D 1 167 ? 37.954 -23.304 22.161 1.00 19.51 145 GLU D C 1
ATOM 5254 O O . GLU D 1 167 ? 38.687 -22.306 22.184 1.00 19.68 145 GLU D O 1
ATOM 5260 N N . ARG D 1 168 ? 36.662 -23.262 22.487 1.00 17.88 146 ARG D N 1
ATOM 5261 C CA . ARG D 1 168 ? 36.043 -22.079 23.089 1.00 17.55 146 ARG D CA 1
ATOM 5262 C C . ARG D 1 168 ? 35.526 -22.485 24.467 1.00 16.88 146 ARG D C 1
ATOM 5263 O O . ARG D 1 168 ? 35.264 -23.681 24.703 1.00 17.19 146 ARG D O 1
ATOM 5271 N N . LYS D 1 169 ? 35.409 -21.517 25.383 1.00 16.13 147 LYS D N 1
ATOM 5272 C CA . LYS D 1 169 ? 34.787 -21.775 26.694 1.00 15.20 147 LYS D CA 1
ATOM 5273 C C . LYS D 1 169 ? 33.422 -22.474 26.507 1.00 13.73 147 LYS D C 1
ATOM 5274 O O . LYS D 1 169 ? 32.598 -22.025 25.690 1.00 13.42 147 LYS D O 1
ATOM 5276 N N . PRO D 1 170 ? 33.172 -23.567 27.253 1.00 12.81 148 PRO D N 1
ATOM 5277 C CA . PRO D 1 170 ? 31.991 -24.411 26.981 1.00 11.84 148 PRO D CA 1
ATOM 5278 C C . PRO D 1 170 ? 30.674 -23.834 27.544 1.00 11.19 148 PRO D C 1
ATOM 5279 O O . PRO D 1 170 ? 30.221 -24.221 28.631 1.00 11.29 148 PRO D O 1
ATOM 5283 N N . ARG D 1 171 ? 30.085 -22.899 26.790 1.00 10.85 149 ARG D N 1
ATOM 5284 C CA . ARG D 1 171 ? 28.836 -22.219 27.159 1.00 10.58 149 ARG D CA 1
ATOM 5285 C C . ARG D 1 171 ? 27.914 -22.275 25.933 1.00 9.90 149 ARG D C 1
ATOM 5286 O O . ARG D 1 171 ? 28.007 -21.393 25.068 1.00 9.97 149 ARG D O 1
ATOM 5294 N N . PRO D 1 172 ? 27.052 -23.314 25.825 1.00 7.87 150 PRO D N 1
ATOM 5295 C CA . PRO D 1 172 ? 26.194 -23.478 24.616 1.00 8.33 150 PRO D CA 1
ATOM 5296 C C . PRO D 1 172 ? 24.976 -22.543 24.558 1.00 8.14 150 PRO D C 1
ATOM 5297 O O . PRO D 1 172 ? 24.420 -22.188 25.601 1.00 8.68 150 PRO D O 1
ATOM 5301 N N . LEU D 1 173 ? 24.579 -22.143 23.347 1.00 7.74 151 LEU D N 1
ATOM 5302 C CA . LEU D 1 173 ? 23.299 -21.454 23.136 1.00 7.89 151 LEU D CA 1
ATOM 5303 C C . LEU D 1 173 ? 22.125 -22.439 23.290 1.00 8.11 151 LEU D C 1
ATOM 5304 O O . LEU D 1 173 ? 22.105 -23.476 22.612 1.00 8.86 151 LEU D O 1
ATOM 5309 N N . LEU D 1 174 ? 21.160 -22.112 24.164 1.00 7.70 152 LEU D N 1
ATOM 5310 C CA . LEU D 1 174 ? 19.969 -22.965 24.405 1.00 7.38 152 LEU D CA 1
ATOM 5311 C C . LEU D 1 174 ? 18.665 -22.341 23.879 1.00 7.63 152 LEU D C 1
ATOM 5312 O O . LEU D 1 174 ? 18.582 -21.108 23.699 1.00 7.75 152 LEU D O 1
ATOM 5317 N N . PHE D 1 175 ? 17.658 -23.195 23.624 1.00 7.18 153 PHE D N 1
ATOM 5318 C CA . PHE D 1 175 ? 16.295 -22.748 23.279 1.00 6.76 153 PHE D CA 1
ATOM 5319 C C . PHE D 1 175 ? 15.305 -23.520 24.166 1.00 7.41 153 PHE D C 1
ATOM 5320 O O . PHE D 1 175 ? 15.318 -24.764 24.173 1.00 7.54 153 PHE D O 1
ATOM 5328 N N . TYR D 1 176 ? 14.468 -22.798 24.927 1.00 6.65 154 TYR D N 1
ATOM 5329 C CA . TYR D 1 176 ? 13.557 -23.384 25.940 1.00 7.31 154 TYR D CA 1
ATOM 5330 C C . TYR D 1 176 ? 12.297 -22.508 26.062 1.00 7.85 154 TYR D C 1
ATOM 5331 O O . TYR D 1 176 ? 12.398 -21.298 26.296 1.00 7.54 154 TYR D O 1
ATOM 5340 N N . ARG D 1 177 ? 11.114 -23.114 25.914 1.00 8.05 155 ARG D N 1
ATOM 5341 C CA . ARG D 1 177 ? 9.825 -22.402 26.049 1.00 8.41 155 ARG D CA 1
ATOM 5342 C C . ARG D 1 177 ? 9.775 -21.144 25.155 1.00 9.17 155 ARG D C 1
ATOM 5343 O O . ARG D 1 177 ? 9.268 -20.081 25.549 1.00 10.61 155 ARG D O 1
ATOM 5351 N N . GLY D 1 178 ? 10.278 -21.286 23.932 1.00 8.05 156 GLY D N 1
ATOM 5352 C CA . GLY D 1 178 ? 10.212 -20.207 22.934 1.00 8.85 156 GLY D CA 1
ATOM 5353 C C . GLY D 1 178 ? 11.212 -19.069 23.105 1.00 8.64 156 GLY D C 1
ATOM 5354 O O . GLY D 1 178 ? 11.102 -18.038 22.413 1.00 9.60 156 GLY D O 1
ATOM 5355 N N . GLU D 1 179 ? 12.184 -19.243 24.003 1.00 8.89 157 GLU D N 1
ATOM 5356 C CA . GLU D 1 179 ? 13.196 -18.214 24.332 1.00 9.43 157 GLU D CA 1
ATOM 5357 C C . GLU D 1 179 ? 14.626 -18.769 24.239 1.00 9.39 157 GLU D C 1
ATOM 5358 O O . GLU D 1 179 ? 14.859 -19.968 24.479 1.00 9.24 157 GLU D O 1
ATOM 5364 N N . TYR D 1 180 ? 15.593 -17.899 23.931 1.00 8.79 158 TYR D N 1
ATOM 5365 C CA . TYR D 1 180 ? 17.010 -18.263 24.096 1.00 8.82 158 TYR D CA 1
ATOM 5366 C C . TYR D 1 180 ? 17.437 -18.220 25.574 1.00 9.78 158 TYR D C 1
ATOM 5367 O O . TYR D 1 180 ? 16.932 -17.407 26.363 1.00 11.10 158 TYR D O 1
ATOM 5376 N N . THR D 1 181 ? 18.370 -19.109 25.953 1.00 9.46 159 THR D N 1
ATOM 5377 C CA . THR D 1 181 ? 18.934 -19.103 27.329 1.00 10.45 159 THR D CA 1
ATOM 5378 C C . THR D 1 181 ? 20.343 -19.733 27.352 1.00 9.63 159 THR D C 1
ATOM 5379 O O . THR D 1 181 ? 20.956 -19.876 26.290 1.00 8.95 159 THR D O 1
ATOM 5383 N N . GLY D 1 182 ? 20.885 -20.021 28.544 1.00 9.21 160 GLY D N 1
ATOM 5384 C CA . GLY D 1 182 ? 22.222 -20.619 28.654 1.00 9.52 160 GLY D CA 1
ATOM 5385 C C . GLY D 1 182 ? 22.364 -21.366 29.963 1.00 9.38 160 GLY D C 1
ATOM 5386 O O . GLY D 1 182 ? 21.449 -21.318 30.779 1.00 9.45 160 GLY D O 1
ATOM 5387 N N . ILE D 1 183 ? 23.486 -22.072 30.159 1.00 9.96 161 ILE D N 1
ATOM 5388 C CA . ILE D 1 183 ? 23.670 -22.892 31.391 1.00 10.50 161 ILE D CA 1
ATOM 5389 C C . ILE D 1 183 ? 24.162 -22.106 32.620 1.00 11.19 161 ILE D C 1
ATOM 5390 O O . ILE D 1 183 ? 24.713 -21.004 32.472 1.00 11.51 161 ILE D O 1
ATOM 5395 N N . GLU D 1 184 ? 23.928 -22.666 33.820 1.00 11.40 162 GLU D N 1
ATOM 5396 C CA . GLU D 1 184 ? 24.664 -22.281 35.047 1.00 12.67 162 GLU D CA 1
ATOM 5397 C C . GLU D 1 184 ? 25.815 -23.291 35.262 1.00 12.75 162 GLU D C 1
ATOM 5398 O O . GLU D 1 184 ? 25.547 -24.414 35.673 1.00 12.03 162 GLU D O 1
ATOM 5404 N N . PRO D 1 185 ? 27.088 -22.902 34.977 1.00 12.83 163 PRO D N 1
ATOM 5405 C CA . PRO D 1 185 ? 28.159 -23.925 35.038 1.00 13.81 163 PRO D CA 1
ATOM 5406 C C . PRO D 1 185 ? 28.413 -24.536 36.429 1.00 13.34 163 PRO D C 1
ATOM 5407 O O . PRO D 1 185 ? 28.947 -25.652 36.513 1.00 13.46 163 PRO D O 1
ATOM 5411 N N . GLU D 1 186 ? 28.010 -23.852 37.505 1.00 13.41 164 GLU D N 1
ATOM 5412 C CA . GLU D 1 186 ? 28.105 -24.461 38.854 1.00 13.79 164 GLU D CA 1
ATOM 5413 C C . GLU D 1 186 ? 27.236 -25.730 39.003 1.00 13.75 164 GLU D C 1
ATOM 5414 O O . GLU D 1 186 ? 27.496 -26.560 39.884 1.00 15.00 164 GLU D O 1
ATOM 5420 N N . LYS D 1 187 ? 26.229 -25.885 38.134 1.00 13.18 165 LYS D N 1
ATOM 5421 C CA . LYS D 1 187 ? 25.358 -27.069 38.148 1.00 12.30 165 LYS D CA 1
ATOM 5422 C C . LYS D 1 187 ? 25.961 -28.333 37.489 1.00 12.28 165 LYS D C 1
ATOM 5423 O O . LYS D 1 187 ? 25.397 -29.423 37.650 1.00 12.82 165 LYS D O 1
ATOM 5429 N N . ASN D 1 188 ? 27.064 -28.193 36.740 1.00 12.49 166 ASN D N 1
ATOM 5430 C CA . ASN D 1 188 ? 27.653 -29.323 35.970 1.00 13.35 166 ASN D CA 1
ATOM 5431 C C . ASN D 1 188 ? 28.087 -30.463 36.905 1.00 14.28 166 ASN D C 1
ATOM 5432 O O . ASN D 1 188 ? 28.941 -30.253 37.761 1.00 15.48 166 ASN D O 1
ATOM 5437 N N . THR D 1 189 ? 27.493 -31.645 36.749 1.00 14.26 167 THR D N 1
ATOM 5438 C CA . THR D 1 189 ? 27.681 -32.762 37.697 1.00 15.76 167 THR D CA 1
ATOM 5439 C C . THR D 1 189 ? 27.933 -34.080 36.951 1.00 15.81 167 THR D C 1
ATOM 5440 O O . THR D 1 189 ? 27.121 -34.454 36.120 1.00 14.92 167 THR D O 1
ATOM 5444 N N . PRO D 1 190 ? 29.045 -34.791 37.246 1.00 15.42 168 PRO D N 1
ATOM 5445 C CA . PRO D 1 190 ? 29.322 -36.081 36.573 1.00 16.56 168 PRO D CA 1
ATOM 5446 C C . PRO D 1 190 ? 28.199 -37.122 36.719 1.00 17.76 168 PRO D C 1
ATOM 5447 O O . PRO D 1 190 ? 27.477 -37.122 37.721 1.00 18.36 168 PRO D O 1
ATOM 5451 N N . ALA D 1 191 ? 28.094 -38.015 35.733 1.00 19.44 169 ALA D N 1
ATOM 5452 C CA . ALA D 1 191 ? 26.995 -38.988 35.625 1.00 21.39 169 ALA D CA 1
ATOM 5453 C C . ALA D 1 191 ? 27.516 -40.396 35.326 1.00 23.51 169 ALA D C 1
ATOM 5454 O O . ALA D 1 191 ? 28.382 -40.567 34.460 1.00 24.26 169 ALA D O 1
ATOM 5456 N N . GLN D 1 192 ? 26.957 -41.397 36.009 1.00 25.28 170 GLN D N 1
ATOM 5457 C CA . GLN D 1 192 ? 27.302 -42.813 35.772 1.00 27.04 170 GLN D CA 1
ATOM 5458 C C . GLN D 1 192 ? 26.167 -43.581 35.082 1.00 27.73 170 GLN D C 1
ATOM 5459 O O . GLN D 1 192 ? 24.992 -43.235 35.244 1.00 28.01 170 GLN D O 1
ATOM 5461 N N . TRP D 1 193 ? 26.525 -44.623 34.324 1.00 28.86 171 TRP D N 1
ATOM 5462 C CA . TRP D 1 193 ? 25.560 -45.423 33.549 1.00 29.68 171 TRP D CA 1
ATOM 5463 C C . TRP D 1 193 ? 25.941 -46.912 33.498 1.00 30.62 171 TRP D C 1
ATOM 5464 O O . TRP D 1 193 ? 26.572 -47.370 32.537 1.00 31.11 171 TRP D O 1
ATOM 5475 N N . ARG D 1 194 ? 25.545 -47.661 34.522 1.00 31.30 172 ARG D N 1
ATOM 5476 C CA . ARG D 1 194 ? 25.852 -49.093 34.602 1.00 32.19 172 ARG D CA 1
ATOM 5477 C C . ARG D 1 194 ? 25.012 -49.963 33.644 1.00 32.49 172 ARG D C 1
ATOM 5478 O O . ARG D 1 194 ? 25.401 -51.090 33.315 1.00 32.89 172 ARG D O 1
ATOM 5480 N N . ASP D 1 195 ? 23.869 -49.434 33.202 1.00 32.34 173 ASP D N 1
ATOM 5481 C CA . ASP D 1 195 ? 23.004 -50.099 32.219 1.00 32.27 173 ASP D CA 1
ATOM 5482 C C . ASP D 1 195 ? 23.467 -49.741 30.805 1.00 31.60 173 ASP D C 1
ATOM 5483 O O . ASP D 1 195 ? 22.956 -48.807 30.181 1.00 31.34 173 ASP D O 1
ATOM 5488 N N . ASP D 1 196 ? 24.440 -50.505 30.314 1.00 31.20 174 ASP D N 1
ATOM 5489 C CA . ASP D 1 196 ? 25.093 -50.251 29.025 1.00 30.81 174 ASP D CA 1
ATOM 5490 C C . ASP D 1 196 ? 24.146 -50.387 27.840 1.00 29.46 174 ASP D C 1
ATOM 5491 O O . ASP D 1 196 ? 24.360 -49.771 26.784 1.00 29.77 174 ASP D O 1
ATOM 5496 N N . LEU D 1 197 ? 23.093 -51.177 28.021 1.00 27.33 175 LEU D N 1
ATOM 5497 C CA . LEU D 1 197 ? 22.171 -51.467 26.933 1.00 25.70 175 LEU D CA 1
ATOM 5498 C C . LEU D 1 197 ? 21.326 -50.261 26.513 1.00 23.82 175 LEU D C 1
ATOM 5499 O O . LEU D 1 197 ? 21.000 -50.130 25.328 1.00 24.15 175 LEU D O 1
ATOM 5504 N N . GLU D 1 198 ? 20.997 -49.385 27.465 1.00 21.36 176 GLU D N 1
ATOM 5505 C CA . GLU D 1 198 ? 20.161 -48.209 27.170 1.00 20.14 176 GLU D CA 1
ATOM 5506 C C . GLU D 1 198 ? 20.926 -46.876 27.262 1.00 19.14 176 GLU D C 1
ATOM 5507 O O . GLU D 1 198 ? 20.313 -45.814 27.235 1.00 19.02 176 GLU D O 1
ATOM 5513 N N . ALA D 1 199 ? 22.253 -46.926 27.356 1.00 19.01 177 ALA D N 1
ATOM 5514 C CA . ALA D 1 199 ? 23.047 -45.701 27.550 1.00 17.94 177 ALA D CA 1
ATOM 5515 C C . ALA D 1 199 ? 22.924 -44.687 26.395 1.00 17.43 177 ALA D C 1
ATOM 5516 O O . ALA D 1 199 ? 22.775 -45.064 25.210 1.00 17.11 177 ALA D O 1
ATOM 5518 N N . PHE D 1 200 ? 22.970 -43.403 26.763 1.00 15.80 178 PHE D N 1
ATOM 5519 C CA . PHE D 1 200 ? 22.950 -42.294 25.786 1.00 15.41 178 PHE D CA 1
ATOM 5520 C C . PHE D 1 200 ? 24.158 -42.402 24.881 1.00 15.08 178 PHE D C 1
ATOM 5521 O O . PHE D 1 200 ? 25.219 -42.849 25.320 1.00 15.21 178 PHE D O 1
ATOM 5529 N N . LEU D 1 201 ? 24.014 -41.974 23.629 1.00 14.82 179 LEU D N 1
ATOM 5530 C CA . LEU D 1 201 ? 25.144 -42.007 22.693 1.00 15.09 179 LEU D CA 1
ATOM 5531 C C . LEU D 1 201 ? 26.319 -41.158 23.186 1.00 15.29 179 LEU D C 1
ATOM 5532 O O . LEU D 1 201 ? 27.486 -41.499 22.954 1.00 16.48 179 LEU D O 1
ATOM 5537 N N . THR D 1 202 ? 26.018 -40.072 23.901 1.00 14.56 180 THR D N 1
ATOM 5538 C CA . THR D 1 202 ? 27.043 -39.114 24.318 1.00 14.12 180 THR D CA 1
ATOM 5539 C C . THR D 1 202 ? 27.518 -39.340 25.769 1.00 15.58 180 THR D C 1
ATOM 5540 O O . THR D 1 202 ? 28.306 -38.548 26.312 1.00 14.88 180 THR D O 1
ATOM 5544 N N . ALA D 1 203 ? 27.046 -40.423 26.391 1.00 17.65 181 ALA D N 1
ATOM 5545 C CA . ALA D 1 203 ? 27.440 -40.743 27.764 1.00 20.52 181 ALA D CA 1
ATOM 5546 C C . ALA D 1 203 ? 28.838 -41.337 27.785 1.00 23.65 181 ALA D C 1
ATOM 5547 O O . ALA D 1 203 ? 29.138 -42.261 27.019 1.00 24.27 181 ALA D O 1
ATOM 5549 N N . THR D 1 204 ? 29.682 -40.805 28.673 1.00 26.21 182 THR D N 1
ATOM 5550 C CA . THR D 1 204 ? 31.075 -41.223 28.780 1.00 29.24 182 THR D CA 1
ATOM 5551 C C . THR D 1 204 ? 31.251 -42.127 29.987 1.00 29.84 182 THR D C 1
ATOM 5552 O O . THR D 1 204 ? 32.084 -43.032 29.966 1.00 32.17 182 THR D O 1
#

B-factor: mean 16.71, std 7.46, range [5.32, 58.9]

Sequence (724 aa):
AEAIDQRTFRRVLGQFCTGVTIITTVHEGNNPVGFACQSFAALSLDPPLVLFCPTKVSRSWKAIEASGRFCVNILHEKQQHVSARFGSREPDKFAGIDWRPSDLGSPIIDGSLAHIDCTVHDVHDGGDHFVVFGKVHGLSSEVPERKPRPLLFYRGEYTGIEPEKNTPAQWRDDLEAFLTAVTAEAIDQRTFRRVLGQFCTGVTIITTVHEGNPVGFACQSFAALSLDPPLVLFCPTKVSRSWKAIEASGRFCVNILHEKQQHVSARFGSREPDKFAGIDWRPSDLGSPIIDGSSLAHIDCTVHDVHDGGDHFVVFGKVHGLSEVPERKPRPLLFYRGEYTGIEPEKNTPAQWRDDLEAFLTATTAEAIDQRTFRRVLGQFCTGVTIITTVHEGNPVGFACQSFAALSLDPPLVLFCPTKVSRSWKAIEASGRFCVNILHEKQQHVSARFGSREPDKFAGIDWRPSDLGSPIIDGSLAHIDCTVHDVHDGGDHFVVFGKVHGLSEVPERKPRPLLFYRGEYTGIEPEKNTPAQWRDDLEAFLTATVTAEAIDQRTFRRVLGQFCTGVTIITTVHEGNPVGFACQSFAALSLDPPLVLFCPTKVSRSWKAIEASGRFCVNILHEKQQHVSARFGSREPDKFAGIDWRPSDLGSPIIDGSSLAHIDCTVHDVHDGGDHFVVFGKVHGLSEVPERKPRPLLFYRGEYTGIEPEKNTPAQWRDDLEAFLTAT

Radius of gyration: 29.95 Å; Cα contacts (8 Å, |Δi|>4): 1784; chains: 4; bounding box: 58×93×53 Å

Solvent-accessible surface area: 29881 Å² total; per-residue (Å²): 117,78,76,106,63,62,118,55,8,84,131,3,4,3,8,13,0,10,2,1,0,0,0,0,2,46,30,114,64,102,42,40,10,8,5,4,21,14,6,7,15,0,0,24,100,47,24,3,0,0,0,6,2,18,39,67,2,94,13,1,18,4,2,60,53,40,24,114,0,0,0,0,2,1,8,51,173,9,68,119,2,0,48,84,3,6,30,174,45,113,79,40,20,61,90,22,104,87,123,88,12,154,55,31,2,0,12,2,70,26,5,3,2,26,0,9,0,40,44,95,64,53,39,76,0,20,44,12,39,0,0,5,0,68,3,83,23,26,50,49,68,114,112,83,145,44,65,2,3,0,2,8,111,2,55,7,6,0,0,49,48,94,68,62,44,103,22,165,72,44,11,95,51,20,51,10,17,14,52,199,132,82,174,88,36,64,95,173,50,0,82,136,2,3,3,10,13,0,10,1,0,0,0,0,0,0,43,55,148,73,88,45,31,9,8,5,5,21,15,6,7,16,0,0,30,104,57,50,4,0,0,0,6,1,17,75,98,2,146,4,3,125,6,1,98,69,38,28,62,0,0,0,0,2,1,6,49,147,9,58,120,4,0,46,74,1,6,27,169,85,136,59,32,21,54,88,17,109,86,99,91,12,157,60,17,0,0,11,2,59,39,15,4,3,23,0,7,0,38,45,100,67,55,37,92,1,19,47,13,45,0,0,5,0,92,14,97,26,51,27,47,103,110,156,80,61,41,71,1,3,0,2,9,120,23,56,5,7,0,0,43,46,166,70,55,51,108,17,90,40,61,26,80,57,23,33,14,22,9,11,139,138,85,69,62,89,62,53,117,57,7,78,116,2,3,3,9,13,0,10,2,1,0,0,0,0,2,49,86,94,70,95,39,40,8,7,5,4,20,16,6,8,15,0,0,28,99,52,25,4,0,0,0,6,1,19,87,94,3,183,6,8,147,7,1,102,74,43,24,114,0,0,0,0,2,1,11,51,173,10,67,118,3,0,46,35,2,6,31,161,55,123,82,56,20,80,87,24,105,87,123,89,13,154,52,32,2,0,12,3,73,25,5,3,2,26,0,7,0,40,45,97,55,64,39,94,0,18,48,13,50,1,0,4,0,74,3,80,22,24,50,42,68,113,113,85,141,44,62,2,4,0,2,9,114,6,58,6,7,0,0,49,46,79,39,62,0,23,9,56,60,70,24,115,51,21,49,15,24,11,16,147,192,143,85,113,89,36,65,88,172,31,1,86,125,0,4,3,10,13,0,12,2,0,0,0,0,0,0,45,57,151,75,88,42,32,10,8,5,5,21,16,6,6,17,0,0,26,97,53,46,4,0,0,0,6,1,17,85,100,8,167,4,11,60,5,1,112,72,38,29,60,0,0,0,0,2,1,6,44,141,10,33,72,6,0,24,56,2,7,35,74,32,144,90,34,17,46,88,20,108,90,99,94,11,156,61,18,0,0,13,3,62,38,16,5,4,26,0,8,0,37,44,97,65,57,34,89,0,21,47,14,50,0,0,6,0,85,12,99,28,51,26,48,103,111,157,81,63,42,73,1,3,0,2,9,112,2,53,6,8,0,0,43,49,165,67,56,52,106,28,90,40,60,20,96,64,26,30,14,23,7,14,125

Organism: Mycolicibacterium thermoresistibile (NCBI:txid1797)

Nearest PDB structures (foldseek):
  3nfw-assembly1_A  TM=9.799E-01  e=1.994E-33  Mycolicibacterium thermoresistibile ATCC 19527
  3rh7-assembly2_D  TM=9.474E-01  e=8.221E-18  Sinorhizobium meliloti 1021
  5zyr-assembly1_B  TM=9.429E-01  e=1.338E-17  Acinetobacter baumannii
  5zc2-assembly1_B  TM=9.536E-01  e=1.801E-16  Acinetobacter baumannii
  3pft-assembly1_A  TM=9.233E-01  e=1.198E-15  Mycolicibacterium goodii

Secondary structure (DSSP, 8-state):
-HHHHHHHHHHHHTTS-B--EEEEEEETTEEEEEEE--EEEEETTTTEEEE--BTT-HHHHHHHHH-EEEEEEPBGGGHHHHHHHTS--S-TTTT--EEE-TTSPEEETT-SEEEEEEEEEEEEETTEEEEEEEEEEEEE-TTS---B-EEETTEEE-B-GGG-EE-----GGG--TT-/-----S-HHHHHHHHTTS-EE-EEEEEEETTEEEEEEE--EEEEETTTTEEEE--BTT-HHHHHHHHH-EEEEEEPBGGGHHHHHHHTS--S-TTTT--EEE-SSS-EEETT-SEEEEEEEEEEEEETTEEEEEEEEEEEE--S---S-B-EEETTEEE-B-GGG-EE-----GGG--TT--/-HHHHHHHHHHHHHTTS-EE-EEEEEEETTEEEEEEE--EEEEETTTTEEEE--BTT-HHHHHHHHH-EEEEEEPBGGGHHHHHHHTS--S-TTTT--EEE-TTSPEEETT-SEEEEEEEEEEEEETTEEEEEEEEEEEEE-TTS---B-EEETTEEE-B-GGG-EE-----GGG--TT--/-----S-HHHHHHHHTTS-EE-EEEEEEETTEEEEEEE--EEEEETTTTEEEE--BTT-HHHHHHHHH-EEEEEEPBGGGHHHHHHHHS--S-TTTT--EEE-SSS-EEETT-SEEEEEEEEEEEEETTEEEEEEEEEEEE--S---S-B-EEETTEEE-B-GGG-EE-----GGG--TT--